Protein AF-A0A2N6Q2Y3-F1 (afdb_monomer)

Mean predicted aligned error: 7.26 Å

Nearest PDB structures (foldseek):
  4k39-assembly2_B  TM=7.892E-01  e=3.906E-18  Clostridium perfringens ATCC 13124
  4k36-assembly2_B  TM=7.983E-01  e=1.349E-17  Clostridium perfringens ATCC 13124
  6b4c-assembly8_H  TM=7.244E-01  e=5.199E-07  Trichoderma virens Gv29-8
  6b4c-assembly4_D  TM=7.023E-01  e=1.260E-06  Trichoderma virens Gv29-8
  6b4c-assembly1_A  TM=7.049E-01  e=1.795E-06  Trichoderma virens Gv29-8

Secondary structure (DSSP, 8-state):
-EEE--STT---EEEEPTTT--EEEE-TTTSHHHHHHHHHHHHHTPPPPHHHHHHHHHHHTTS-------GGGT-SS--EEEEEEEES--SB--TT-SSSPPTTS---PPPPHHHHHHHHHHHHHHTTTS-EEEEEEES-GGGGHHHHHHHHHHHHHTT-GGGEEEEEEE-STT--HHHHHHHHHTT-EEEEE--SSSSTT---BBTTS-BSHHHHHHHHHHHHHTT--EEEEEEE-TT---HHHHHHHHHHHTS-EEEEE----TT-S-GGGG---HHHHHHHHHHHHHHHHHHHHHHHTTPPP-BHHHHHHHHHHHTT---S-S--BTTTEEEE-TT-EEESSGGGTT-GGG--EETT-TT----GGG-SSPPGGGS-HHHHT-TTHHHHTT--HHHHHHHHS-SSSPPPHHHHHHHHHHHHHHHHHHHHHHHHHHTT-

Structure (mmCIF, N/CA/C/O backbone):
data_AF-A0A2N6Q2Y3-F1
#
_entry.id   AF-A0A2N6Q2Y3-F1
#
loop_
_atom_site.group_PDB
_atom_site.id
_atom_site.type_symbol
_atom_site.label_atom_id
_atom_site.label_alt_id
_atom_site.label_comp_id
_atom_site.label_asym_id
_atom_site.label_entity_id
_atom_site.label_seq_id
_atom_site.pdbx_PDB_ins_code
_atom_site.Cartn_x
_atom_site.Cartn_y
_atom_site.Cartn_z
_atom_site.occupancy
_atom_site.B_iso_or_equiv
_atom_site.auth_seq_id
_atom_site.auth_comp_id
_atom_site.auth_asym_id
_atom_site.auth_atom_id
_atom_site.pdbx_PDB_model_num
ATOM 1 N N . MET A 1 1 ? -10.533 -3.712 26.549 1.00 68.56 1 MET A N 1
ATOM 2 C CA . MET A 1 1 ? -10.915 -2.383 26.029 1.00 68.56 1 MET A CA 1
ATOM 3 C C . MET A 1 1 ? -12.425 -2.301 25.997 1.00 68.56 1 MET A C 1
ATOM 5 O O . MET A 1 1 ? -13.031 -3.172 25.375 1.00 68.56 1 MET A O 1
ATOM 9 N N . ILE A 1 2 ? -13.021 -1.307 26.657 1.00 66.25 2 ILE A N 1
ATOM 10 C CA . ILE A 1 2 ? -14.476 -1.090 26.610 1.00 66.25 2 ILE A CA 1
ATOM 11 C C . ILE A 1 2 ? -14.829 -0.183 25.424 1.00 66.25 2 ILE A C 1
ATOM 13 O O . ILE A 1 2 ? -14.204 0.848 25.189 1.00 66.25 2 ILE A O 1
ATOM 17 N N . LEU A 1 3 ? -15.838 -0.579 24.652 1.00 68.38 3 LEU A N 1
ATOM 18 C CA . LEU A 1 3 ? -16.346 0.133 23.484 1.00 68.38 3 LEU A CA 1
ATOM 19 C C . LEU A 1 3 ? -17.830 0.456 23.693 1.00 68.38 3 LEU A C 1
ATOM 21 O O . LEU A 1 3 ? -18.598 -0.448 23.996 1.00 68.38 3 LEU A O 1
ATOM 25 N N . PRO A 1 4 ? -18.289 1.697 23.499 1.00 61.34 4 PRO A N 1
ATOM 26 C CA . PRO A 1 4 ? -19.697 2.026 23.726 1.00 61.34 4 PRO A CA 1
ATOM 27 C C . PRO A 1 4 ? -20.612 1.469 22.617 1.00 61.34 4 PRO A C 1
ATOM 29 O O . PRO A 1 4 ? -20.193 1.317 21.462 1.00 61.34 4 PRO A O 1
ATOM 32 N N . LYS A 1 5 ? -21.889 1.211 22.942 1.00 64.12 5 LYS A N 1
ATOM 33 C CA . LYS A 1 5 ? -22.952 0.978 21.948 1.00 64.12 5 LYS A CA 1
ATOM 34 C C . LYS A 1 5 ? -23.492 2.322 21.454 1.00 64.12 5 LYS A C 1
ATOM 36 O O . LYS A 1 5 ? -23.596 3.280 22.214 1.00 64.12 5 LYS A O 1
ATOM 41 N N . TYR A 1 6 ? -23.791 2.431 20.159 1.00 55.47 6 TYR A N 1
ATOM 42 C CA . TYR A 1 6 ? -24.056 3.729 19.521 1.00 55.47 6 TYR A CA 1
ATOM 43 C C . TYR A 1 6 ? -25.475 3.867 18.939 1.00 55.47 6 TYR A C 1
ATOM 45 O O . TYR A 1 6 ? -25.751 4.888 18.294 1.00 55.47 6 TYR A O 1
ATOM 53 N N . ILE A 1 7 ? -26.364 2.885 19.131 1.00 52.50 7 ILE A N 1
ATOM 54 C CA . ILE A 1 7 ? -27.761 2.909 18.663 1.00 52.50 7 ILE A CA 1
ATOM 55 C C . ILE A 1 7 ? -28.714 2.941 19.873 1.00 52.50 7 ILE A C 1
ATOM 57 O O . ILE A 1 7 ? -28.595 2.110 20.762 1.00 52.50 7 ILE A O 1
ATOM 61 N N . ASP A 1 8 ? -29.579 3.962 19.868 1.00 46.22 8 ASP A N 1
ATOM 62 C CA . ASP A 1 8 ? -30.655 4.395 20.776 1.00 46.22 8 ASP A CA 1
ATOM 63 C C . ASP A 1 8 ? -30.930 3.634 22.091 1.00 46.22 8 ASP A C 1
ATOM 65 O O . ASP A 1 8 ? -31.317 2.471 22.107 1.00 46.22 8 ASP A O 1
ATOM 69 N N . GLY A 1 9 ? -30.893 4.389 23.199 1.00 49.41 9 GLY A N 1
ATOM 70 C CA . GLY A 1 9 ? -31.613 4.109 24.452 1.00 49.41 9 GLY A CA 1
ATOM 71 C C . GLY A 1 9 ? -30.993 3.086 25.406 1.00 49.41 9 GLY A C 1
ATOM 72 O O . GLY A 1 9 ? -31.219 3.199 26.610 1.00 49.41 9 GLY A O 1
ATOM 73 N N . ASP A 1 10 ? -30.198 2.145 24.900 1.00 50.88 10 ASP A N 1
ATOM 74 C CA . ASP A 1 10 ? -29.556 1.110 25.713 1.00 50.88 10 ASP A CA 1
ATOM 75 C C . ASP A 1 10 ? -28.178 1.548 26.218 1.00 50.88 10 ASP A C 1
ATOM 77 O O . ASP A 1 10 ? -27.297 1.921 25.444 1.00 50.88 10 ASP A O 1
ATOM 81 N N . LEU A 1 11 ? -27.972 1.456 27.534 1.00 55.41 11 LEU A N 1
ATOM 82 C CA . LEU A 1 11 ? -26.712 1.808 28.204 1.00 55.41 11 LEU A CA 1
ATOM 83 C C . LEU A 1 11 ? -25.587 0.772 27.971 1.00 55.41 11 LEU A C 1
ATOM 85 O O . LEU A 1 11 ? -24.471 0.980 28.427 1.00 55.41 11 LEU A O 1
ATOM 89 N N . SER A 1 12 ? -25.854 -0.333 27.271 1.00 63.56 12 SER A N 1
ATOM 90 C CA . SER A 1 12 ? -24.900 -1.432 27.026 1.00 63.56 12 SER A CA 1
ATOM 91 C C . SER A 1 12 ? -23.597 -1.016 26.312 1.00 63.56 12 SER A C 1
ATOM 93 O O . SER A 1 12 ? -23.538 -0.024 25.582 1.00 63.56 12 SER A O 1
ATOM 95 N N . SER A 1 13 ? -22.538 -1.800 26.511 1.00 74.06 13 SER A N 1
ATOM 96 C CA . SER A 1 13 ? -21.199 -1.614 25.930 1.00 74.06 13 SER A CA 1
ATOM 97 C C . SER A 1 13 ? -20.669 -2.933 25.362 1.00 74.06 13 SER A C 1
ATOM 99 O O . SER A 1 13 ? -21.245 -3.983 25.593 1.00 74.06 13 SER A O 1
ATOM 101 N N . TYR A 1 14 ? -19.574 -2.910 24.610 1.00 79.00 14 TYR A N 1
ATOM 102 C CA . TYR A 1 14 ? -18.823 -4.107 24.249 1.00 79.00 14 TYR A CA 1
ATOM 103 C C . TYR A 1 14 ? -17.501 -4.157 25.006 1.00 79.00 14 TYR A C 1
ATOM 105 O O . TYR A 1 14 ? -16.775 -3.165 25.062 1.00 79.00 14 TYR A O 1
ATOM 113 N N . LEU A 1 15 ? -17.137 -5.333 25.500 1.00 81.62 15 LEU A N 1
ATOM 114 C CA . LEU A 1 15 ? -15.784 -5.640 25.930 1.00 81.62 15 LEU A CA 1
ATOM 115 C C . LEU A 1 15 ? -15.035 -6.337 24.799 1.00 81.62 15 LEU A C 1
ATOM 117 O O . LEU A 1 15 ? -15.406 -7.428 24.368 1.00 81.62 15 LEU A O 1
ATOM 121 N N . TYR A 1 16 ? -13.958 -5.708 24.338 1.00 84.31 16 TYR A N 1
ATOM 122 C CA . TYR A 1 16 ? -12.974 -6.348 23.476 1.00 84.31 16 TYR A CA 1
ATOM 123 C C . TYR A 1 16 ? -11.835 -6.931 24.319 1.00 84.31 16 TYR A C 1
ATOM 125 O O . TYR A 1 16 ? -11.137 -6.188 25.028 1.00 84.31 16 TYR A O 1
ATOM 133 N N . GLU A 1 17 ? -11.642 -8.246 24.206 1.00 83.94 17 GLU A N 1
ATOM 134 C CA . GLU A 1 17 ? -10.547 -8.993 24.824 1.00 83.94 17 GLU A CA 1
ATOM 135 C C . GLU A 1 17 ? -9.472 -9.302 23.766 1.00 83.94 17 GLU A C 1
ATOM 137 O O . GLU A 1 17 ? -9.750 -9.841 22.694 1.00 83.94 17 GLU A O 1
ATOM 142 N N . GLY A 1 18 ? -8.239 -8.869 24.037 1.00 80.12 18 GLY A N 1
ATOM 143 C CA . GLY A 1 18 ? -7.174 -8.785 23.038 1.00 80.12 18 GLY A CA 1
ATOM 144 C C . GLY A 1 18 ? -6.450 -10.096 22.733 1.00 80.12 18 GLY A C 1
ATOM 145 O O . GLY A 1 18 ? -5.813 -10.170 21.687 1.00 80.12 18 GLY A O 1
ATOM 146 N N . GLU A 1 19 ? -6.518 -11.100 23.608 1.00 81.38 19 GLU A N 1
ATOM 147 C CA . GLU A 1 19 ? -5.910 -12.424 23.426 1.00 81.38 19 GLU A CA 1
ATOM 148 C C . GLU A 1 19 ? -6.727 -13.286 22.464 1.00 81.38 19 GLU A C 1
ATOM 150 O O . GLU A 1 19 ? -6.208 -13.864 21.516 1.00 81.38 19 GLU A O 1
ATOM 155 N N . THR A 1 20 ? -8.034 -13.343 22.688 1.00 79.44 20 THR A N 1
ATOM 156 C CA . THR A 1 20 ? -8.965 -14.186 21.930 1.00 79.44 20 THR A CA 1
ATOM 157 C C . THR A 1 20 ? -9.641 -13.446 20.786 1.00 79.44 20 THR A C 1
ATOM 159 O O . THR A 1 20 ? -10.354 -14.058 19.987 1.00 79.44 20 THR A O 1
ATOM 162 N N . MET A 1 21 ? -9.443 -12.124 20.712 1.00 83.88 21 MET A N 1
ATOM 163 C CA . MET A 1 21 ? -10.177 -11.221 19.828 1.00 83.88 21 MET A CA 1
ATOM 164 C C . MET A 1 21 ? -11.699 -11.271 20.032 1.00 83.88 21 MET A C 1
ATOM 166 O O . MET A 1 21 ? -12.470 -10.915 19.134 1.00 83.88 21 MET A O 1
ATOM 170 N N . ALA A 1 22 ? -12.148 -11.745 21.195 1.00 81.75 22 ALA A N 1
ATOM 171 C CA . ALA A 1 22 ? -13.556 -11.812 21.521 1.00 81.75 22 ALA A CA 1
ATOM 172 C C . ALA A 1 22 ? -14.132 -10.403 21.685 1.00 81.75 22 ALA A C 1
ATOM 174 O O . ALA A 1 22 ? -13.510 -9.504 22.251 1.00 81.75 22 ALA A O 1
ATOM 175 N N . LEU A 1 23 ? -15.356 -10.242 21.190 1.00 81.19 23 LEU A N 1
ATOM 176 C CA . LEU A 1 23 ? -16.188 -9.077 21.429 1.00 81.19 23 LEU A CA 1
ATOM 177 C C . LEU A 1 23 ? -17.420 -9.562 22.193 1.00 81.19 23 LEU A C 1
ATOM 179 O O . LEU A 1 23 ? -18.224 -10.311 21.634 1.00 81.19 23 LEU A O 1
ATOM 183 N N . LEU A 1 24 ? -17.517 -9.182 23.463 1.00 78.19 24 LEU A N 1
ATOM 184 C CA . LEU A 1 24 ? -18.601 -9.551 24.371 1.00 78.19 24 LEU A CA 1
ATOM 185 C C . LEU A 1 24 ? -19.521 -8.351 24.553 1.00 78.19 24 LEU A C 1
ATOM 187 O O . LEU A 1 24 ? -19.034 -7.245 24.768 1.00 78.19 24 LEU A O 1
ATOM 191 N N . GLU A 1 25 ? -20.829 -8.549 24.435 1.00 75.81 25 GLU A N 1
ATOM 192 C CA . GLU A 1 25 ? -21.804 -7.516 24.788 1.00 75.81 25 GLU A CA 1
ATOM 193 C C . GLU A 1 25 ? -21.960 -7.488 26.310 1.00 75.81 25 GLU A C 1
ATOM 195 O O . GLU A 1 25 ? -22.066 -8.541 26.929 1.00 75.81 25 GLU A O 1
ATOM 200 N N . LEU A 1 26 ? -21.916 -6.290 26.883 1.00 72.88 26 LEU A N 1
ATOM 201 C CA . LEU A 1 26 ? -22.084 -6.008 28.302 1.00 72.88 26 LEU A CA 1
ATOM 202 C C . LEU A 1 26 ? -23.365 -5.202 28.498 1.00 72.88 26 LEU A C 1
ATOM 204 O O . LEU A 1 26 ? -23.542 -4.156 27.861 1.00 72.88 26 LEU A O 1
ATOM 208 N N . ASP A 1 27 ? -24.224 -5.641 29.406 1.00 72.19 27 ASP A N 1
ATOM 209 C CA . ASP A 1 27 ? -25.383 -4.874 29.843 1.00 72.19 27 ASP A CA 1
ATOM 210 C C . ASP A 1 27 ? -24.962 -3.895 30.945 1.00 72.19 27 ASP A C 1
ATOM 212 O O . ASP A 1 27 ? -24.341 -4.263 31.935 1.00 72.19 27 ASP A O 1
ATOM 216 N N . ALA A 1 28 ? -25.294 -2.615 30.806 1.00 67.62 28 ALA A N 1
ATOM 217 C CA . ALA A 1 28 ? -24.821 -1.613 31.762 1.00 67.62 28 ALA A CA 1
ATOM 218 C C . ALA A 1 28 ? -25.441 -1.694 33.157 1.00 67.62 28 ALA A C 1
ATOM 220 O O . ALA A 1 28 ? -24.908 -1.072 34.072 1.00 67.62 28 ALA A O 1
ATOM 221 N N . LYS A 1 29 ? -26.565 -2.394 33.325 1.00 66.50 29 LYS A N 1
ATOM 222 C CA . LYS A 1 29 ? -27.179 -2.619 34.635 1.00 66.50 29 LYS A CA 1
ATOM 223 C C . LYS A 1 29 ? -26.716 -3.937 35.234 1.00 66.50 29 LYS A C 1
ATOM 225 O O . LYS A 1 29 ? -26.447 -3.981 36.429 1.00 66.50 29 LYS A O 1
ATOM 230 N N . GLU A 1 30 ? -26.648 -4.995 34.432 1.00 68.06 30 GLU A N 1
ATOM 231 C CA . GLU A 1 30 ? -26.251 -6.319 34.926 1.00 68.06 30 GLU A CA 1
ATOM 232 C C . GLU A 1 30 ? -24.732 -6.413 35.143 1.00 68.06 30 GLU A C 1
ATOM 234 O O . GLU A 1 30 ? -24.295 -6.996 36.133 1.00 68.06 30 GLU A O 1
ATOM 239 N N . ASP A 1 31 ? -23.937 -5.738 34.306 1.00 69.38 31 ASP A N 1
ATOM 240 C CA . ASP A 1 31 ? -22.471 -5.753 34.350 1.00 69.38 31 ASP A CA 1
ATOM 241 C C . ASP A 1 31 ? -21.861 -4.473 34.958 1.00 69.38 31 ASP A C 1
ATOM 243 O O . ASP A 1 31 ? -20.671 -4.211 34.787 1.00 69.38 31 ASP A O 1
ATOM 247 N N . GLU A 1 32 ? -22.633 -3.652 35.685 1.00 68.12 32 GLU A N 1
ATOM 248 C CA . GLU A 1 32 ? -22.174 -2.350 36.213 1.00 68.12 32 GLU A CA 1
ATOM 249 C C . GLU A 1 32 ? -20.882 -2.466 37.049 1.00 68.12 32 GLU A C 1
ATOM 251 O O . GLU A 1 32 ? -19.958 -1.661 36.907 1.00 68.12 32 GLU A O 1
ATOM 256 N N . ALA A 1 33 ? -20.783 -3.494 37.898 1.00 67.25 33 ALA A N 1
ATOM 257 C CA . ALA A 1 33 ? -19.600 -3.745 38.725 1.00 67.25 33 ALA A CA 1
ATOM 258 C C . ALA A 1 33 ? -18.361 -4.088 37.880 1.00 67.25 33 ALA A C 1
ATOM 260 O O . ALA A 1 33 ? -17.283 -3.541 38.117 1.00 67.25 33 ALA A O 1
ATOM 261 N N . LEU A 1 34 ? -18.540 -4.933 36.859 1.00 68.81 34 LEU A N 1
ATOM 262 C CA . LEU A 1 34 ? -17.498 -5.319 35.911 1.00 68.81 34 LEU A CA 1
ATOM 263 C C . LEU A 1 34 ? -17.031 -4.112 35.086 1.00 68.81 34 LEU A C 1
ATOM 265 O O . LEU A 1 34 ? -15.831 -3.894 34.930 1.00 68.81 34 LEU A O 1
ATOM 269 N N . ILE A 1 35 ? -17.967 -3.296 34.593 1.00 67.69 35 ILE A N 1
ATOM 270 C CA . ILE A 1 35 ? -17.670 -2.075 33.834 1.00 67.69 35 ILE A CA 1
ATOM 271 C C . ILE A 1 35 ? -16.867 -1.095 34.693 1.00 67.69 35 ILE A C 1
ATOM 273 O O . ILE A 1 35 ? -15.824 -0.616 34.251 1.00 67.69 35 ILE A O 1
ATOM 277 N N . ASN A 1 36 ? -17.306 -0.826 35.926 1.00 68.88 36 ASN A N 1
ATOM 278 C CA . ASN A 1 36 ? -16.618 0.097 36.832 1.00 68.88 36 ASN A CA 1
ATOM 279 C C . ASN A 1 36 ? -15.197 -0.377 37.170 1.00 68.88 36 ASN A C 1
ATOM 281 O O . ASN A 1 36 ? -14.266 0.430 37.196 1.00 68.88 36 ASN A O 1
ATOM 285 N N . GLU A 1 37 ? -15.008 -1.680 37.385 1.00 67.56 37 GLU A N 1
ATOM 286 C CA . GLU A 1 37 ? -13.685 -2.251 37.630 1.00 67.56 37 GLU A CA 1
ATOM 287 C C . GLU A 1 37 ? -12.777 -2.119 36.399 1.00 67.56 37 GLU A C 1
ATOM 289 O O . GLU A 1 37 ? -11.654 -1.623 36.506 1.00 67.56 37 GLU A O 1
ATOM 294 N N . LEU A 1 38 ? -13.268 -2.484 35.215 1.00 67.19 38 LEU A N 1
ATOM 295 C CA . LEU A 1 38 ? -12.511 -2.394 33.967 1.00 67.19 38 LEU A CA 1
ATOM 296 C C . LEU A 1 38 ? -12.116 -0.951 33.616 1.00 67.19 38 LEU A C 1
ATOM 298 O O . LEU A 1 38 ? -10.973 -0.721 33.220 1.00 67.19 38 LEU A O 1
ATOM 302 N N . VAL A 1 39 ? -13.017 0.021 33.807 1.00 64.88 39 VAL A N 1
ATOM 303 C CA . VAL A 1 39 ? -12.718 1.455 33.628 1.00 64.88 39 VAL A CA 1
ATOM 304 C C . VAL A 1 39 ? -11.637 1.902 34.616 1.00 64.88 39 VAL A C 1
ATOM 306 O O . VAL A 1 39 ? -10.671 2.557 34.228 1.00 64.88 39 VAL A O 1
ATOM 309 N N . SER A 1 40 ? -11.733 1.481 35.882 1.00 63.44 40 SER A N 1
ATOM 310 C CA . SER A 1 40 ? -10.727 1.821 36.894 1.00 63.44 40 SER A CA 1
ATOM 311 C C . SER A 1 40 ? -9.336 1.270 36.561 1.00 63.44 40 SER A C 1
ATOM 313 O O . SER A 1 40 ? -8.325 1.909 36.859 1.00 63.44 40 SER A O 1
ATOM 315 N N . ILE A 1 41 ? -9.269 0.111 35.903 1.00 64.50 41 ILE A N 1
ATOM 316 C CA . ILE A 1 41 ? -8.024 -0.530 35.472 1.00 64.50 41 ILE A CA 1
ATOM 317 C C . ILE A 1 41 ? -7.423 0.172 34.250 1.00 64.50 41 ILE A C 1
ATOM 319 O O . ILE A 1 41 ? -6.205 0.372 34.223 1.00 64.50 41 ILE A O 1
ATOM 323 N N . GLU A 1 42 ? -8.243 0.581 33.272 1.00 56.22 42 GLU A N 1
ATOM 324 C CA . GLU A 1 42 ? -7.778 1.381 32.127 1.00 56.22 42 GLU A CA 1
ATOM 325 C C . GLU A 1 42 ? -7.130 2.698 32.586 1.00 56.22 42 GLU A C 1
ATOM 327 O O . GLU A 1 42 ? -6.098 3.089 32.037 1.00 56.22 42 GLU A O 1
ATOM 332 N N . ASP A 1 43 ? -7.659 3.316 33.646 1.00 47.91 43 ASP A N 1
ATOM 333 C CA . ASP A 1 43 ? -7.149 4.579 34.190 1.00 47.91 43 ASP A CA 1
ATOM 334 C C . ASP A 1 43 ? -5.923 4.424 35.114 1.00 47.91 43 ASP A C 1
ATOM 336 O O . ASP A 1 43 ? -5.144 5.366 35.275 1.00 47.91 43 ASP A O 1
ATOM 340 N N . SER A 1 44 ? -5.719 3.252 35.732 1.00 41.16 44 SER A N 1
ATOM 341 C CA . SER A 1 44 ? -4.725 3.067 36.809 1.00 41.16 44 SER A CA 1
ATOM 342 C C . SER A 1 44 ? -3.631 2.026 36.549 1.00 41.16 44 SER A C 1
ATOM 344 O O . SER A 1 44 ? -2.715 1.902 37.361 1.00 41.16 44 SER A O 1
ATOM 346 N N . SER A 1 45 ? -3.655 1.316 35.412 1.00 43.50 45 SER A N 1
ATOM 347 C CA . SER A 1 45 ? -2.716 0.210 35.121 1.00 43.50 45 SER A CA 1
ATOM 348 C C . SER A 1 45 ? -2.745 -0.911 36.181 1.00 43.50 45 SER A C 1
ATOM 350 O O . SER A 1 45 ? -1.722 -1.547 36.445 1.00 43.50 45 SER A O 1
ATOM 352 N N . GLY A 1 46 ? -3.895 -1.117 36.831 1.00 44.66 46 GLY A N 1
ATOM 353 C CA . GLY A 1 46 ? -4.104 -2.144 37.856 1.00 44.66 46 GLY A CA 1
ATOM 354 C C . GLY A 1 46 ? -4.267 -3.560 37.287 1.00 44.66 46 GLY A C 1
ATOM 355 O O . GLY A 1 46 ? -4.416 -3.754 36.084 1.00 44.66 46 GLY A O 1
ATOM 356 N N . ASN A 1 47 ? -4.251 -4.568 38.162 1.00 48.09 47 ASN A N 1
ATOM 357 C CA . ASN A 1 47 ? -4.634 -5.938 37.802 1.00 48.09 47 ASN A CA 1
ATOM 358 C C . ASN A 1 47 ? -6.144 -6.127 38.007 1.00 48.09 47 ASN A C 1
ATOM 360 O O . ASN A 1 47 ? -6.710 -5.529 38.921 1.00 48.09 47 ASN A O 1
ATOM 364 N N . LEU A 1 48 ? -6.761 -6.999 37.204 1.00 55.44 48 LEU A N 1
ATOM 365 C CA . LEU A 1 48 ? -8.126 -7.482 37.447 1.00 55.44 48 LEU A CA 1
ATOM 366 C C . LEU A 1 48 ? -8.204 -8.155 38.823 1.00 55.44 48 LEU A C 1
ATOM 368 O O . LEU A 1 48 ? -7.256 -8.825 39.249 1.00 55.44 48 LEU A O 1
ATOM 372 N N . THR A 1 49 ? -9.334 -8.003 39.507 1.00 57.91 49 THR A N 1
ATOM 373 C CA . THR A 1 49 ? -9.656 -8.821 40.677 1.00 57.91 49 THR A CA 1
ATOM 374 C C . THR A 1 49 ? -9.787 -10.289 40.271 1.00 57.91 49 THR A C 1
ATOM 376 O O . THR A 1 49 ? -9.993 -10.629 39.101 1.00 57.91 49 THR A O 1
ATOM 379 N N . GLN A 1 50 ? -9.634 -11.188 41.245 1.00 55.25 50 GLN A N 1
ATOM 380 C CA . GLN A 1 50 ? -9.733 -12.625 41.000 1.00 55.25 50 GLN A CA 1
ATOM 381 C C . GLN A 1 50 ? -11.116 -13.010 40.450 1.00 55.25 50 GLN A C 1
ATOM 383 O O . GLN A 1 50 ? -11.182 -13.762 39.483 1.00 55.25 50 GLN A O 1
ATOM 388 N N . ASP A 1 51 ? -12.183 -12.419 40.989 1.00 52.66 51 ASP A N 1
ATOM 389 C CA . ASP A 1 51 ? -13.565 -12.680 40.575 1.00 52.66 51 ASP A CA 1
ATOM 390 C C . ASP A 1 51 ? -13.818 -12.241 39.125 1.00 52.66 51 ASP A C 1
ATOM 392 O O . ASP A 1 51 ? -14.407 -12.975 38.334 1.00 52.66 51 ASP A O 1
ATOM 396 N N . THR A 1 52 ? -13.297 -11.077 38.732 1.00 57.75 52 THR A N 1
ATOM 397 C CA . THR A 1 52 ? -13.413 -10.568 37.361 1.00 57.75 52 THR A CA 1
ATOM 398 C C . THR A 1 52 ? -12.565 -11.369 36.375 1.00 57.75 52 THR A C 1
ATOM 400 O O . THR A 1 52 ? -12.991 -11.635 35.250 1.00 57.75 52 THR A O 1
ATOM 403 N N . SER A 1 53 ? -11.381 -11.815 36.798 1.00 57.44 53 SER A N 1
ATOM 404 C CA . SER A 1 53 ? -10.555 -12.741 36.022 1.00 57.44 53 SER A CA 1
ATOM 405 C C . SER A 1 53 ? -11.269 -14.080 35.805 1.00 57.44 53 SER A C 1
ATOM 407 O O . SER A 1 53 ? -11.289 -14.584 34.683 1.00 57.44 53 SER A O 1
ATOM 409 N N . GLU A 1 54 ? -11.910 -14.633 36.839 1.00 56.03 54 GLU A N 1
ATOM 410 C CA . GLU A 1 54 ? -12.689 -15.873 36.752 1.00 56.03 54 GLU A CA 1
ATOM 411 C C . GLU A 1 54 ? -13.914 -15.706 35.838 1.00 56.03 54 GLU A C 1
ATOM 413 O O . GLU A 1 54 ? -14.076 -16.500 34.913 1.00 56.03 54 GLU A O 1
ATOM 418 N N . LEU A 1 55 ? -14.685 -14.624 35.981 1.00 59.94 55 LEU A N 1
ATOM 419 C CA . LEU A 1 55 ? -15.873 -14.339 35.166 1.00 59.94 55 LEU A CA 1
ATOM 420 C C . LEU A 1 55 ? -15.551 -14.117 33.680 1.00 59.94 55 LEU A C 1
ATOM 422 O O . LEU A 1 55 ? -16.253 -14.623 32.800 1.00 59.94 55 LEU A O 1
ATOM 426 N N . LEU A 1 56 ? -14.469 -13.395 33.375 1.00 60.97 56 LEU A N 1
ATOM 427 C CA . LEU A 1 56 ? -13.972 -13.274 32.004 1.00 60.97 56 LEU A CA 1
ATOM 428 C C . LEU A 1 56 ? -13.475 -14.618 31.495 1.00 60.97 56 LEU A C 1
ATOM 430 O O . LEU A 1 56 ? -13.779 -14.997 30.370 1.00 60.97 56 LEU A O 1
ATOM 434 N N . SER A 1 57 ? -12.746 -15.362 32.324 1.00 58.81 57 SER A N 1
ATOM 435 C CA . SER A 1 57 ? -12.242 -16.665 31.930 1.00 58.81 57 SER A CA 1
ATOM 436 C C . SER A 1 57 ? -13.381 -17.632 31.611 1.00 58.81 57 SER A C 1
ATOM 438 O O . SER A 1 57 ? -13.303 -18.305 30.598 1.00 58.81 57 SER A O 1
ATOM 440 N N . ASP A 1 58 ? -14.465 -17.663 32.376 1.00 56.91 58 ASP A N 1
ATOM 441 C CA . ASP A 1 58 ? -15.560 -18.609 32.155 1.00 56.91 58 ASP A CA 1
ATOM 442 C C . ASP A 1 58 ? -16.416 -18.234 30.934 1.00 56.91 58 ASP A C 1
ATOM 444 O O . ASP A 1 58 ? -16.843 -19.115 30.194 1.00 56.91 58 ASP A O 1
ATOM 448 N N . ASN A 1 59 ? -16.567 -16.939 30.633 1.00 55.12 59 ASN A N 1
ATOM 449 C CA . ASN A 1 59 ? -17.247 -16.477 29.416 1.00 55.12 59 ASN A CA 1
ATOM 450 C C . ASN A 1 59 ? -16.381 -16.575 28.142 1.00 55.12 59 ASN A C 1
ATOM 452 O O . ASN A 1 59 ? -16.910 -16.571 27.028 1.00 55.12 59 ASN A O 1
ATOM 456 N N . ILE A 1 60 ? -15.051 -16.639 28.283 1.00 55.69 60 ILE A N 1
ATOM 457 C CA . ILE A 1 60 ? -14.095 -16.608 27.163 1.00 55.69 60 ILE A CA 1
ATOM 458 C C . ILE A 1 60 ? -13.467 -17.982 26.884 1.00 55.69 60 ILE A C 1
ATOM 460 O O . ILE A 1 60 ? -13.182 -18.279 25.725 1.00 55.69 60 ILE A O 1
ATOM 464 N N . LYS A 1 61 ? -13.287 -18.847 27.895 1.00 46.84 61 LYS A N 1
ATOM 465 C CA . LYS A 1 61 ? -12.649 -20.180 27.782 1.00 46.84 61 LYS A CA 1
ATOM 466 C C . LYS A 1 61 ? -13.316 -21.081 26.742 1.00 46.84 61 LYS A C 1
ATOM 468 O O . LYS A 1 61 ? -12.620 -21.866 26.102 1.00 46.84 61 LYS A O 1
ATOM 473 N N . ASP A 1 62 ? -14.627 -20.942 26.554 1.00 44.22 62 ASP A N 1
ATOM 474 C CA . ASP A 1 62 ? -15.412 -21.775 25.636 1.00 44.22 62 ASP A CA 1
ATOM 475 C C . ASP A 1 62 ? -15.551 -21.178 24.229 1.00 44.22 62 ASP A C 1
ATOM 477 O O . ASP A 1 62 ? -16.170 -21.774 23.344 1.00 44.22 62 ASP A O 1
ATOM 481 N N . LEU A 1 63 ? -14.963 -20.005 23.980 1.00 48.97 63 LEU A N 1
ATOM 482 C CA . LEU A 1 63 ? -14.958 -19.407 22.656 1.00 48.97 63 LEU A CA 1
ATOM 483 C C . LEU A 1 63 ? -13.869 -20.077 21.809 1.00 48.97 63 LEU A C 1
ATOM 485 O O . LEU A 1 63 ? -12.682 -19.905 22.097 1.00 48.97 63 LEU A O 1
ATOM 489 N N . PRO A 1 64 ? -14.224 -20.825 20.746 1.00 47.06 64 PRO A N 1
ATOM 490 C CA . PRO A 1 64 ? -13.228 -21.511 19.942 1.00 47.06 64 PRO A CA 1
ATOM 491 C C . PRO A 1 64 ? -12.280 -20.482 19.325 1.00 47.06 64 PRO A C 1
ATOM 493 O O . PRO A 1 64 ? -12.695 -19.610 18.558 1.00 47.06 64 PRO A O 1
ATOM 496 N N . LEU A 1 65 ? -10.992 -20.600 19.651 1.00 51.12 65 LEU A N 1
ATOM 497 C CA . LEU A 1 65 ? -9.935 -19.917 18.922 1.00 51.12 65 LEU A CA 1
ATOM 498 C C . LEU A 1 65 ? -9.971 -20.441 17.489 1.00 51.12 65 LEU A C 1
ATOM 500 O O . LEU A 1 65 ? -9.538 -21.564 17.210 1.00 51.12 65 LEU A O 1
ATOM 504 N N . ASN A 1 66 ? -10.462 -19.622 16.563 1.00 49.34 66 ASN A N 1
ATOM 505 C CA . ASN A 1 66 ? -10.236 -19.866 15.151 1.00 49.34 66 ASN A CA 1
ATOM 506 C C . ASN A 1 66 ? -8.768 -19.553 14.868 1.00 49.34 66 ASN A C 1
ATOM 508 O O . ASN A 1 66 ? -8.390 -18.478 14.402 1.00 49.34 66 ASN A O 1
ATOM 512 N N . SER A 1 67 ? -7.916 -20.535 15.162 1.00 47.84 67 SER A N 1
ATOM 513 C CA . SER A 1 67 ? -6.536 -20.553 14.710 1.00 47.84 67 SER A CA 1
ATOM 514 C C . SER A 1 67 ? -6.519 -20.802 13.201 1.00 47.84 67 SER A C 1
ATOM 516 O O . SER A 1 67 ? -6.059 -21.829 12.702 1.00 47.84 67 SER A O 1
ATOM 518 N N . TYR A 1 68 ? -6.932 -19.794 12.432 1.00 45.75 68 TYR A N 1
ATOM 519 C CA . TYR A 1 68 ? -6.316 -19.551 11.136 1.00 45.75 68 TYR A CA 1
ATOM 520 C C . TYR A 1 68 ? -4.868 -19.116 11.396 1.00 45.75 68 TYR A C 1
ATOM 522 O O . TYR A 1 68 ? -4.462 -17.993 11.122 1.00 45.75 68 TYR A O 1
ATOM 530 N N . THR A 1 69 ? -4.074 -20.044 11.945 1.00 45.88 69 THR A N 1
ATOM 531 C CA . THR A 1 69 ? -2.626 -20.041 11.775 1.00 45.88 69 THR A CA 1
ATOM 532 C C . THR A 1 69 ? -2.409 -19.810 10.296 1.00 45.88 69 THR A C 1
ATOM 534 O O . THR A 1 69 ? -3.028 -20.514 9.496 1.00 45.88 69 THR A O 1
ATOM 537 N N . ASN A 1 70 ? -1.631 -18.782 9.943 1.00 47.03 70 ASN A N 1
ATOM 538 C CA . ASN A 1 70 ? -1.308 -18.433 8.563 1.00 47.03 70 ASN A CA 1
ATOM 539 C C . ASN A 1 70 ? -1.059 -19.726 7.771 1.00 47.03 70 ASN A C 1
ATOM 541 O O . ASN A 1 70 ? 0.023 -20.306 7.853 1.00 47.03 70 ASN A O 1
ATOM 545 N N . GLN A 1 71 ? -2.070 -20.210 7.031 1.00 42.22 71 GLN A N 1
ATOM 546 C CA . GLN A 1 71 ? -2.045 -21.546 6.408 1.00 42.22 71 GLN A CA 1
ATOM 547 C C . GLN A 1 71 ? -0.933 -21.665 5.355 1.00 42.22 71 GLN A C 1
ATOM 549 O O . GLN A 1 71 ? -0.615 -22.756 4.890 1.00 42.22 71 GLN A O 1
ATOM 554 N N . ILE A 1 72 ? -0.302 -20.529 5.057 1.00 46.44 72 ILE A N 1
ATOM 555 C CA . ILE A 1 72 ? 0.946 -20.339 4.334 1.00 46.44 72 ILE A CA 1
ATOM 556 C C . ILE A 1 72 ? 2.037 -21.324 4.796 1.00 46.44 72 ILE A C 1
ATOM 558 O O . ILE A 1 72 ? 2.779 -21.832 3.963 1.00 46.44 72 ILE A O 1
ATOM 562 N N . GLU A 1 73 ? 2.122 -21.663 6.089 1.00 45.47 73 GLU A N 1
ATOM 563 C CA . GLU A 1 73 ? 3.145 -22.603 6.585 1.00 45.47 73 GLU A CA 1
ATOM 564 C C . GLU A 1 73 ? 2.861 -24.080 6.233 1.00 45.47 73 GLU A C 1
ATOM 566 O O . GLU A 1 73 ? 3.763 -24.911 6.321 1.00 45.47 73 GLU A O 1
ATOM 571 N N . LYS A 1 74 ? 1.639 -24.431 5.797 1.00 43.12 74 LYS A N 1
ATOM 572 C CA . LYS A 1 74 ? 1.237 -25.822 5.488 1.00 43.12 74 LYS A CA 1
ATOM 573 C C . LYS A 1 74 ? 1.107 -26.130 3.992 1.00 43.12 74 LYS A C 1
ATOM 575 O O . LYS A 1 74 ? 0.949 -27.294 3.623 1.00 43.12 74 LYS A O 1
ATOM 580 N N . THR A 1 75 ? 1.177 -25.130 3.117 1.00 47.00 75 THR A N 1
ATOM 581 C CA . THR A 1 75 ? 1.052 -25.315 1.663 1.00 47.00 75 THR A CA 1
ATOM 582 C C . THR A 1 75 ? 2.416 -25.527 1.005 1.00 47.00 75 THR A C 1
ATOM 584 O O . THR A 1 75 ? 3.297 -24.682 1.117 1.00 47.00 75 THR A O 1
ATOM 587 N N . LYS A 1 76 ? 2.584 -26.638 0.269 1.00 50.09 76 LYS A N 1
ATOM 588 C CA . LYS A 1 76 ? 3.828 -26.968 -0.463 1.00 50.09 76 LYS A CA 1
ATOM 589 C C . LYS A 1 76 ? 4.172 -25.990 -1.595 1.00 50.09 76 LYS A C 1
ATOM 591 O O . LYS A 1 76 ? 5.323 -25.957 -2.014 1.00 50.09 76 LYS A O 1
ATOM 596 N N . VAL A 1 77 ? 3.195 -25.235 -2.098 1.00 58.28 77 VAL A N 1
ATOM 597 C CA . VAL A 1 77 ? 3.378 -24.235 -3.156 1.00 58.28 77 VAL A CA 1
ATOM 598 C C . VAL A 1 77 ? 2.665 -22.959 -2.721 1.00 58.28 77 VAL A C 1
ATOM 600 O O . VAL A 1 77 ? 1.474 -22.995 -2.413 1.00 58.28 77 VAL A O 1
ATOM 603 N N . LEU A 1 78 ? 3.401 -21.852 -2.650 1.00 65.00 78 LEU A N 1
ATOM 604 C CA . LEU A 1 78 ? 2.878 -20.550 -2.247 1.00 65.00 78 LEU A CA 1
ATOM 605 C C . LEU A 1 78 ? 2.757 -19.642 -3.469 1.00 65.00 78 LEU A C 1
ATOM 607 O O . LEU A 1 78 ? 3.721 -19.550 -4.227 1.00 65.00 78 LEU A O 1
ATOM 611 N N . PRO A 1 79 ? 1.633 -18.924 -3.656 1.00 80.25 79 PRO A N 1
ATOM 612 C CA . PRO A 1 79 ? 1.570 -17.890 -4.677 1.00 80.25 79 PRO A CA 1
ATOM 613 C C . PRO A 1 79 ? 2.648 -16.848 -4.378 1.00 80.25 79 PRO A C 1
ATOM 615 O O . PRO A 1 79 ? 2.684 -16.277 -3.285 1.00 80.25 79 PRO A O 1
ATOM 618 N N . LEU A 1 80 ? 3.537 -16.632 -5.343 1.00 91.06 80 LEU A N 1
ATOM 619 C CA . LEU A 1 80 ? 4.687 -15.750 -5.210 1.00 91.06 80 LEU A CA 1
ATOM 620 C C . LEU A 1 80 ? 4.328 -14.364 -5.742 1.00 91.06 80 LEU A C 1
ATOM 622 O O . LEU A 1 80 ? 3.885 -14.232 -6.875 1.00 91.06 80 LEU A O 1
ATOM 626 N N . SER A 1 81 ? 4.556 -13.322 -4.956 1.00 95.19 81 SER A N 1
ATOM 627 C CA . SER A 1 81 ? 4.440 -11.926 -5.372 1.00 95.19 81 SER A CA 1
ATOM 628 C C . SER A 1 81 ? 5.828 -11.316 -5.504 1.00 95.19 81 SER A C 1
ATOM 630 O O . SER A 1 81 ? 6.596 -11.284 -4.539 1.00 95.19 81 SER A O 1
ATOM 632 N N . VAL A 1 82 ? 6.157 -10.826 -6.696 1.00 96.81 82 VAL A N 1
ATOM 633 C CA . VAL A 1 82 ? 7.469 -10.261 -7.010 1.00 96.81 82 VAL A CA 1
ATOM 634 C C . VAL A 1 82 ? 7.307 -8.818 -7.452 1.00 96.81 82 VAL A C 1
ATOM 636 O O . VAL A 1 82 ? 6.759 -8.534 -8.514 1.00 96.81 82 VAL A O 1
ATOM 639 N N . ILE A 1 83 ? 7.824 -7.899 -6.643 1.00 97.56 83 ILE A N 1
ATOM 640 C CA . ILE A 1 83 ? 7.977 -6.502 -7.025 1.00 97.56 83 ILE A CA 1
ATOM 641 C C . ILE A 1 83 ? 9.170 -6.363 -7.961 1.00 97.56 83 ILE A C 1
ATOM 643 O O . ILE A 1 83 ? 10.278 -6.799 -7.637 1.00 97.56 83 ILE A O 1
ATOM 647 N N . LEU A 1 84 ? 8.934 -5.682 -9.078 1.00 96.69 84 LEU A N 1
ATOM 648 C CA . LEU A 1 84 ? 9.914 -5.349 -10.099 1.00 96.69 84 LEU A CA 1
ATOM 649 C C . LEU A 1 84 ? 10.094 -3.828 -10.148 1.00 96.69 84 LEU A C 1
ATOM 651 O O . LEU A 1 84 ? 9.318 -3.142 -10.817 1.00 96.69 84 LEU A O 1
ATOM 655 N N . PRO A 1 85 ? 11.099 -3.263 -9.456 1.00 94.31 85 PRO A N 1
ATOM 656 C CA . PRO A 1 85 ? 11.504 -1.877 -9.640 1.00 94.31 85 PRO A CA 1
ATOM 657 C C . PRO A 1 85 ? 12.127 -1.724 -11.034 1.00 94.31 85 PRO A C 1
ATOM 659 O O . PRO A 1 85 ? 13.331 -1.890 -11.218 1.00 94.31 85 PRO A O 1
ATOM 662 N N . ILE A 1 86 ? 11.302 -1.461 -12.050 1.00 94.06 86 ILE A N 1
ATOM 663 C CA . ILE A 1 86 ? 11.754 -1.453 -13.451 1.00 94.06 86 ILE A CA 1
ATOM 664 C C . ILE A 1 86 ? 12.494 -0.171 -13.834 1.00 94.06 86 ILE A C 1
ATOM 666 O O . ILE A 1 86 ? 13.233 -0.138 -14.820 1.00 94.06 86 ILE A O 1
ATOM 670 N N . THR A 1 87 ? 12.309 0.885 -13.043 1.00 89.50 87 THR A N 1
ATOM 671 C CA . THR A 1 87 ? 13.027 2.147 -13.181 1.00 89.50 87 THR A CA 1
ATOM 672 C C . THR A 1 87 ? 13.169 2.853 -11.841 1.00 89.50 87 THR A C 1
ATOM 674 O O . THR A 1 87 ? 12.255 2.826 -11.022 1.00 89.50 87 THR A O 1
ATOM 677 N N . SER A 1 88 ? 14.290 3.532 -11.616 1.00 87.00 88 SER A N 1
ATOM 678 C CA . SER A 1 88 ? 14.454 4.452 -10.482 1.00 87.00 88 SER A CA 1
ATOM 679 C C . SER A 1 88 ? 14.041 5.896 -10.802 1.00 87.00 88 SER A C 1
ATOM 681 O O . SER A 1 88 ? 14.013 6.760 -9.920 1.00 87.00 88 SER A O 1
ATOM 683 N N . SER A 1 89 ? 13.716 6.177 -12.069 1.00 90.19 89 SER A N 1
ATOM 684 C CA . SER A 1 89 ? 13.303 7.502 -12.534 1.00 90.19 89 SER A CA 1
ATOM 685 C C . SER A 1 89 ? 11.830 7.761 -12.241 1.00 90.19 89 SER A C 1
ATOM 687 O O . SER A 1 89 ? 11.004 6.860 -12.323 1.00 90.19 89 SER A O 1
ATOM 689 N N . CYS A 1 90 ? 11.495 9.013 -11.929 1.00 93.44 90 CYS A N 1
ATOM 690 C CA . CYS A 1 90 ? 10.122 9.471 -11.718 1.00 93.44 90 CYS A CA 1
ATOM 691 C C . CYS A 1 90 ? 9.947 10.895 -12.263 1.00 93.44 90 CYS A C 1
ATOM 693 O O . CYS A 1 90 ? 10.859 11.727 -12.161 1.00 93.44 90 CYS A O 1
ATOM 695 N N . ASN A 1 91 ? 8.772 11.186 -12.822 1.00 95.69 91 ASN A N 1
ATOM 696 C CA . ASN A 1 91 ? 8.382 12.518 -13.293 1.00 95.69 91 ASN A CA 1
ATOM 697 C C . ASN A 1 91 ? 7.821 13.424 -12.174 1.00 95.69 91 ASN A C 1
ATOM 699 O O . ASN A 1 91 ? 7.706 14.639 -12.368 1.00 95.69 91 ASN A O 1
ATOM 703 N N . LEU A 1 92 ? 7.532 12.860 -10.997 1.00 95.75 92 LEU A N 1
ATOM 704 C CA . LEU A 1 92 ? 7.253 13.594 -9.758 1.00 95.75 92 LEU A CA 1
ATOM 705 C C . LEU A 1 92 ? 8.507 13.675 -8.872 1.00 95.75 92 LEU A C 1
ATOM 707 O O . LEU A 1 92 ? 9.496 12.987 -9.121 1.00 95.75 92 LEU A O 1
ATOM 711 N N . LYS A 1 93 ? 8.468 14.529 -7.842 1.00 92.94 93 LYS A N 1
ATOM 712 C CA . LYS A 1 93 ? 9.539 14.680 -6.840 1.00 92.94 93 LYS A CA 1
ATOM 713 C C . LYS A 1 93 ? 8.955 14.710 -5.423 1.00 92.94 93 LYS A C 1
ATOM 715 O O . LYS A 1 93 ? 9.084 15.698 -4.705 1.00 92.94 93 LYS A O 1
ATOM 720 N N . CYS A 1 94 ? 8.276 13.630 -5.034 1.00 93.62 94 CYS A N 1
ATOM 721 C CA . CYS A 1 94 ? 7.616 13.552 -3.729 1.00 93.62 94 CYS A CA 1
ATOM 722 C C . CYS A 1 94 ? 8.677 13.486 -2.607 1.00 93.62 94 CYS A C 1
ATOM 724 O O . CYS A 1 94 ? 9.551 12.616 -2.658 1.00 93.62 94 CYS A O 1
ATOM 726 N N . PRO A 1 95 ? 8.634 14.366 -1.596 1.00 92.31 95 PRO A N 1
ATOM 727 C CA . PRO A 1 95 ? 9.707 14.530 -0.620 1.00 92.31 95 PRO A CA 1
ATOM 728 C C . PRO A 1 95 ? 9.834 13.365 0.371 1.00 92.31 95 PRO A C 1
ATOM 730 O O . PRO A 1 95 ? 10.934 13.116 0.871 1.00 92.31 95 PRO A O 1
ATOM 733 N N . TYR A 1 96 ? 8.738 12.636 0.600 1.00 91.81 96 TYR A N 1
ATOM 734 C CA . TYR A 1 96 ? 8.646 11.447 1.453 1.00 91.81 96 TYR A CA 1
ATOM 735 C C . TYR A 1 96 ? 8.995 10.133 0.715 1.00 91.81 96 TYR A C 1
ATOM 737 O O . TYR A 1 96 ? 8.946 9.057 1.303 1.00 91.81 96 TYR A O 1
ATOM 745 N N . CYS A 1 97 ? 9.267 10.181 -0.597 1.00 91.25 97 CYS A N 1
ATOM 746 C CA . CYS A 1 97 ? 9.406 8.979 -1.423 1.00 91.25 97 CYS A CA 1
ATOM 747 C C . CYS A 1 97 ? 10.735 8.257 -1.174 1.00 91.25 97 CYS A C 1
ATOM 749 O O . CYS A 1 97 ? 11.798 8.873 -1.223 1.00 91.25 97 CYS A O 1
ATOM 751 N N . PHE A 1 98 ? 10.664 6.935 -1.013 1.00 88.06 98 PHE A N 1
ATOM 752 C CA . PHE A 1 98 ? 11.826 6.050 -0.903 1.00 88.06 98 PHE A CA 1
ATOM 753 C C . PHE A 1 98 ? 12.241 5.414 -2.243 1.00 88.06 98 PHE A C 1
ATOM 755 O O . PHE A 1 98 ? 13.359 4.922 -2.374 1.00 88.06 98 PHE A O 1
ATOM 762 N N . ALA A 1 99 ? 11.343 5.366 -3.231 1.00 85.81 99 ALA A N 1
ATOM 763 C CA . ALA A 1 99 ? 11.521 4.561 -4.442 1.00 85.81 99 ALA A CA 1
ATOM 764 C C . ALA A 1 99 ? 12.299 5.271 -5.566 1.00 85.81 99 ALA A C 1
ATOM 766 O O . ALA A 1 99 ? 12.814 4.614 -6.468 1.00 85.81 99 ALA A O 1
ATOM 767 N N . GLN A 1 100 ? 12.387 6.604 -5.526 1.00 78.75 100 GLN A N 1
ATOM 768 C CA . GLN A 1 100 ? 13.128 7.393 -6.512 1.00 78.75 100 GLN A CA 1
ATOM 769 C C . GLN A 1 100 ? 14.605 7.529 -6.123 1.00 78.75 100 GLN A C 1
ATOM 771 O O . GLN A 1 100 ? 14.931 7.695 -4.946 1.00 78.75 100 GLN A O 1
ATOM 776 N N . THR A 1 101 ? 15.499 7.557 -7.111 1.00 68.38 101 THR A N 1
ATOM 777 C CA . THR A 1 101 ? 16.883 7.981 -6.869 1.00 68.38 101 THR A CA 1
ATOM 778 C C . THR A 1 101 ? 16.936 9.505 -6.739 1.00 68.38 101 THR A C 1
ATOM 780 O O . THR A 1 101 ? 16.569 10.235 -7.660 1.00 68.38 101 THR A O 1
ATOM 783 N N . THR A 1 102 ? 17.426 9.998 -5.603 1.00 60.09 102 THR A N 1
ATOM 784 C CA . THR A 1 102 ? 17.901 11.381 -5.452 1.00 60.09 102 THR A CA 1
ATOM 785 C C . THR A 1 102 ? 19.413 11.425 -5.654 1.00 60.09 102 THR A C 1
ATOM 787 O O . THR A 1 102 ? 20.095 10.447 -5.345 1.00 60.09 102 THR A O 1
ATOM 790 N N . GLU A 1 103 ? 19.945 12.541 -6.157 1.00 55.22 103 GLU A N 1
ATOM 791 C CA . GLU A 1 103 ? 21.390 12.737 -6.351 1.00 55.22 103 GLU A CA 1
ATOM 792 C C . GLU A 1 103 ? 22.195 12.284 -5.118 1.00 55.22 103 GLU A C 1
ATOM 794 O O . GLU A 1 103 ? 21.861 12.629 -3.985 1.00 55.22 103 GLU A O 1
ATOM 799 N N . GLY A 1 104 ? 23.225 11.460 -5.343 1.00 49.44 104 GLY A N 1
ATOM 800 C CA . GLY A 1 104 ? 24.116 10.956 -4.291 1.00 49.44 104 GLY A CA 1
ATOM 801 C C . GLY A 1 104 ? 23.608 9.761 -3.470 1.00 49.44 104 GLY A C 1
ATOM 802 O O . GLY A 1 104 ? 24.324 9.326 -2.571 1.00 49.44 104 GLY A O 1
ATOM 803 N N . LYS A 1 105 ? 22.422 9.203 -3.757 1.00 61.91 105 LYS A N 1
ATOM 804 C CA . LYS A 1 105 ? 21.886 8.012 -3.065 1.00 61.91 105 LYS A CA 1
ATOM 805 C C . LYS A 1 105 ? 21.855 6.764 -3.953 1.00 61.91 105 LYS A C 1
ATOM 807 O O . LYS A 1 105 ? 22.043 6.849 -5.167 1.00 61.91 105 LYS A O 1
ATOM 812 N N . PHE A 1 106 ? 21.645 5.597 -3.333 1.00 61.75 106 PHE A N 1
ATOM 813 C CA . PHE A 1 106 ? 21.633 4.295 -4.006 1.00 61.75 106 PHE A CA 1
ATOM 814 C C . PHE A 1 106 ? 20.720 4.308 -5.243 1.00 61.75 106 PHE A C 1
ATOM 816 O O . PHE A 1 106 ? 19.566 4.743 -5.190 1.00 61.75 106 PHE A O 1
ATOM 823 N N . SER A 1 107 ? 21.257 3.819 -6.359 1.00 67.88 107 SER A N 1
ATOM 824 C CA . SER A 1 107 ? 20.530 3.607 -7.607 1.00 67.88 107 SER A CA 1
ATOM 825 C C . SER A 1 107 ? 20.663 2.146 -8.013 1.00 67.88 107 SER A C 1
ATOM 827 O O . SER A 1 107 ? 21.720 1.536 -7.838 1.00 67.88 107 SER A O 1
ATOM 829 N N . PHE A 1 108 ? 19.579 1.581 -8.535 1.00 75.88 108 PHE A N 1
ATOM 830 C CA . PHE A 1 108 ? 19.563 0.239 -9.102 1.00 75.88 108 PHE A CA 1
ATOM 831 C C . PHE A 1 108 ? 19.527 0.316 -10.630 1.00 75.88 108 PHE A C 1
ATOM 833 O O . PHE A 1 108 ? 19.046 1.291 -11.213 1.00 75.88 108 PHE A O 1
ATOM 840 N N . LYS A 1 109 ? 20.060 -0.721 -11.281 1.00 82.75 109 LYS A N 1
ATOM 841 C CA . LYS A 1 109 ? 20.051 -0.858 -12.740 1.00 82.75 109 LYS A CA 1
ATOM 842 C C . LYS A 1 109 ? 18.599 -0.937 -13.235 1.00 82.75 109 LYS A C 1
ATOM 844 O O . LYS A 1 109 ? 17.824 -1.740 -12.720 1.00 82.75 109 LYS A O 1
ATOM 849 N N . ASN A 1 110 ? 18.250 -0.147 -14.251 1.00 86.12 110 ASN A N 1
ATOM 850 C CA . ASN A 1 110 ? 16.982 -0.322 -14.964 1.00 86.12 110 ASN A CA 1
ATOM 851 C C . ASN A 1 110 ? 16.963 -1.687 -15.667 1.00 86.12 110 ASN A C 1
ATOM 853 O O . ASN A 1 110 ? 17.981 -2.137 -16.197 1.00 86.12 110 ASN A O 1
ATOM 857 N N . TYR A 1 111 ? 15.796 -2.317 -15.715 1.00 92.19 111 TYR A N 1
ATOM 858 C CA . TYR A 1 111 ? 15.621 -3.567 -16.446 1.00 92.19 111 TYR A CA 1
ATOM 859 C C . TYR A 1 111 ? 15.717 -3.344 -17.962 1.00 92.19 111 TYR A C 1
ATOM 861 O O . TYR A 1 111 ? 15.157 -2.386 -18.498 1.00 92.19 111 TYR A O 1
ATOM 869 N N . SER A 1 112 ? 16.406 -4.254 -18.649 1.00 93.94 112 SER A N 1
ATOM 870 C CA . SER A 1 112 ? 16.286 -4.456 -20.098 1.00 93.94 112 SER A CA 1
ATOM 871 C C . SER A 1 112 ? 15.297 -5.583 -20.411 1.00 93.94 112 SER A C 1
ATOM 873 O O . SER A 1 112 ? 14.982 -6.383 -19.526 1.00 93.94 112 SER A O 1
ATOM 875 N N . ASP A 1 113 ? 14.862 -5.700 -21.671 1.00 95.00 113 ASP A N 1
ATOM 876 C CA . ASP A 1 113 ? 14.030 -6.830 -22.112 1.00 95.00 113 ASP A CA 1
ATOM 877 C C . ASP A 1 113 ? 14.710 -8.172 -21.776 1.00 95.00 113 ASP A C 1
ATOM 879 O O . ASP A 1 113 ? 14.103 -9.040 -21.158 1.00 95.00 113 ASP A O 1
ATOM 883 N N . SER A 1 114 ? 16.018 -8.307 -22.041 1.00 96.12 114 SER A N 1
ATOM 884 C CA . SER A 1 114 ? 16.763 -9.534 -21.718 1.00 96.12 114 SER A CA 1
ATOM 885 C C . SER A 1 114 ? 16.818 -9.844 -20.217 1.00 96.12 114 SER A C 1
ATOM 887 O O . SER A 1 114 ? 16.822 -11.024 -19.859 1.00 96.12 114 SER A O 1
ATOM 889 N N . ASP A 1 115 ? 16.892 -8.830 -19.346 1.00 95.31 115 ASP A N 1
ATOM 890 C CA . ASP A 1 115 ? 16.881 -9.052 -17.894 1.00 95.31 115 ASP A CA 1
ATOM 891 C C . ASP A 1 115 ? 15.521 -9.616 -17.453 1.00 95.31 115 ASP A C 1
ATOM 893 O O . ASP A 1 115 ? 15.467 -10.578 -16.687 1.00 95.31 115 ASP A O 1
ATOM 897 N N . ILE A 1 116 ? 14.424 -9.059 -17.981 1.00 94.94 116 ILE A N 1
ATOM 898 C CA . ILE A 1 116 ? 13.066 -9.540 -17.707 1.00 94.94 116 ILE A CA 1
ATOM 899 C C . ILE A 1 116 ? 12.867 -10.957 -18.234 1.00 94.94 116 ILE A C 1
ATOM 901 O O . ILE A 1 116 ? 12.393 -11.807 -17.490 1.00 94.94 116 ILE A O 1
ATOM 905 N N . GLU A 1 117 ? 13.233 -11.243 -19.484 1.00 96.12 117 GLU A N 1
ATOM 906 C CA . GLU A 1 117 ? 13.033 -12.572 -20.071 1.00 96.12 117 GLU A CA 1
ATOM 907 C C . GLU A 1 117 ? 13.700 -13.670 -19.231 1.00 96.12 117 GLU A C 1
ATOM 909 O O . GLU A 1 117 ? 13.085 -14.698 -18.930 1.00 96.12 117 GLU A O 1
ATOM 914 N N . LYS A 1 118 ? 14.942 -13.423 -18.792 1.00 96.19 118 LYS A N 1
ATOM 915 C CA . LYS A 1 118 ? 15.676 -14.321 -17.889 1.00 96.19 118 LYS A CA 1
ATOM 916 C C . LYS A 1 118 ? 14.967 -14.473 -16.547 1.00 96.19 118 LYS A C 1
ATOM 918 O O . LYS A 1 118 ? 14.843 -15.593 -16.048 1.00 96.19 118 LYS A O 1
ATOM 923 N N . LEU A 1 119 ? 14.486 -13.371 -15.971 1.00 96.31 119 LEU A N 1
ATOM 924 C CA . LEU A 1 119 ? 13.764 -13.392 -14.705 1.00 96.31 119 LEU A CA 1
ATOM 925 C C . LEU A 1 119 ? 12.453 -14.183 -14.808 1.00 96.31 119 LEU A C 1
ATOM 927 O O . LEU A 1 119 ? 12.197 -15.026 -13.955 1.00 96.31 119 LEU A O 1
ATOM 931 N N . ILE A 1 120 ? 11.653 -13.978 -15.857 1.00 96.62 120 ILE A N 1
ATOM 932 C CA . ILE A 1 120 ? 10.392 -14.701 -16.079 1.00 96.62 120 ILE A CA 1
ATOM 933 C C . ILE A 1 120 ? 10.632 -16.206 -16.182 1.00 96.62 120 ILE A C 1
ATOM 935 O O . ILE A 1 120 ? 9.956 -16.978 -15.502 1.00 96.62 120 ILE A O 1
ATOM 939 N N . GLN A 1 121 ? 11.624 -16.636 -16.969 1.00 95.00 121 GLN A N 1
ATOM 940 C CA . GLN A 1 121 ? 11.981 -18.056 -17.055 1.00 95.00 121 GLN A CA 1
ATOM 941 C C . GLN A 1 121 ? 12.378 -18.623 -15.690 1.00 95.00 121 GLN A C 1
ATOM 943 O O . GLN A 1 121 ? 11.982 -19.735 -15.330 1.00 95.00 121 GLN A O 1
ATOM 948 N N . ARG A 1 122 ? 13.148 -17.853 -14.914 1.00 94.62 122 ARG A N 1
ATOM 949 C CA . ARG A 1 122 ? 13.586 -18.266 -13.584 1.00 94.62 122 ARG A CA 1
ATOM 950 C C . ARG A 1 122 ? 12.417 -18.375 -12.606 1.00 94.62 122 ARG A C 1
ATOM 952 O O . ARG A 1 122 ? 12.312 -19.388 -11.920 1.00 94.62 122 ARG A O 1
ATOM 959 N N . LEU A 1 123 ? 11.525 -17.388 -12.5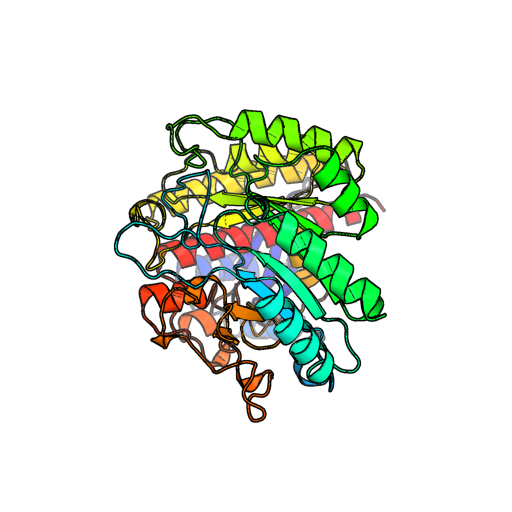75 1.00 94.06 123 LEU A N 1
ATOM 960 C CA . LEU A 1 123 ? 10.329 -17.395 -11.731 1.00 94.06 123 LEU A CA 1
ATOM 961 C C . LEU A 1 123 ? 9.395 -18.551 -12.092 1.00 94.06 123 LEU A C 1
ATOM 963 O O . LEU A 1 123 ? 8.947 -19.262 -11.197 1.00 94.06 123 LEU A O 1
ATOM 967 N N . TYR A 1 124 ? 9.186 -18.801 -13.386 1.00 92.69 124 TYR A N 1
ATOM 968 C CA . TYR A 1 124 ? 8.401 -19.942 -13.855 1.00 92.69 124 TYR A CA 1
ATOM 969 C C . TYR A 1 124 ? 8.997 -21.282 -13.396 1.00 92.69 124 TYR A C 1
ATOM 971 O O . TYR A 1 124 ? 8.268 -22.160 -12.942 1.00 92.69 124 TYR A O 1
ATOM 979 N N . LYS A 1 125 ? 10.329 -21.437 -13.455 1.00 90.69 125 LYS A N 1
ATOM 980 C CA . LYS A 1 125 ? 11.016 -22.645 -12.968 1.00 90.69 125 LYS A CA 1
ATOM 981 C C . LYS A 1 125 ? 10.871 -22.826 -11.452 1.00 90.69 125 LYS A C 1
ATOM 983 O O . LYS A 1 125 ? 10.733 -23.958 -11.003 1.00 90.69 125 LYS A O 1
ATOM 988 N N . ILE A 1 126 ? 10.931 -21.743 -10.674 1.00 87.50 126 ILE A N 1
ATOM 989 C CA . ILE A 1 126 ? 10.864 -21.808 -9.206 1.00 87.50 126 ILE A CA 1
ATOM 990 C C . ILE A 1 126 ? 9.432 -22.049 -8.713 1.00 87.50 126 ILE A C 1
ATOM 992 O O . ILE A 1 126 ? 9.237 -22.809 -7.769 1.00 87.50 126 ILE A O 1
ATOM 996 N N . ASN A 1 127 ? 8.434 -21.422 -9.336 1.00 86.25 127 ASN A N 1
ATOM 997 C CA . ASN A 1 127 ? 7.052 -21.431 -8.858 1.00 86.25 127 ASN A CA 1
ATOM 998 C C . ASN A 1 127 ? 6.150 -22.400 -9.647 1.00 86.25 127 ASN A C 1
ATOM 1000 O O . ASN A 1 127 ? 4.993 -22.096 -9.939 1.00 86.25 127 ASN A O 1
ATOM 1004 N N . GLN A 1 128 ? 6.677 -23.568 -10.035 1.00 76.56 128 GLN A N 1
ATOM 1005 C CA . GLN A 1 128 ? 5.891 -24.567 -10.763 1.00 76.56 128 GLN A CA 1
ATOM 1006 C C . GLN A 1 128 ? 4.716 -25.054 -9.902 1.00 76.56 128 GLN A C 1
ATOM 1008 O O . GLN A 1 128 ? 4.908 -25.621 -8.828 1.00 76.56 128 GLN A O 1
ATOM 1013 N N . GLY A 1 129 ? 3.493 -24.840 -10.391 1.00 76.62 129 GLY A N 1
ATOM 1014 C CA . GLY A 1 129 ? 2.259 -25.254 -9.716 1.00 76.62 129 GLY A CA 1
ATOM 1015 C C . GLY A 1 129 ? 1.498 -24.138 -8.995 1.00 76.62 129 GLY A C 1
ATOM 1016 O O . GLY A 1 129 ? 0.437 -24.417 -8.444 1.00 76.62 129 GLY A O 1
ATOM 1017 N N . ALA A 1 130 ? 1.984 -22.892 -9.020 1.00 84.62 130 ALA A N 1
ATOM 1018 C CA . ALA A 1 130 ? 1.218 -21.725 -8.587 1.00 84.62 130 ALA A CA 1
ATOM 1019 C C . ALA A 1 130 ? 1.461 -20.517 -9.496 1.00 84.62 130 ALA A C 1
ATOM 1021 O O . ALA A 1 130 ? 2.442 -20.439 -10.234 1.00 84.62 130 ALA A O 1
ATOM 1022 N N . THR A 1 131 ? 0.554 -19.552 -9.423 1.00 90.19 131 THR A N 1
ATOM 1023 C CA . THR A 1 131 ? 0.670 -18.291 -10.153 1.00 90.19 131 THR A CA 1
ATOM 1024 C C . THR A 1 131 ? 1.658 -17.354 -9.456 1.00 90.19 131 THR A C 1
ATOM 1026 O O . THR A 1 131 ? 1.701 -17.272 -8.223 1.00 90.19 131 THR A O 1
ATOM 1029 N N . THR A 1 132 ? 2.455 -16.633 -10.243 1.00 95.25 132 THR A N 1
ATOM 1030 C CA . THR A 1 132 ? 3.312 -15.540 -9.778 1.00 95.25 132 THR A CA 1
ATOM 1031 C C . THR A 1 132 ? 2.665 -14.193 -10.096 1.00 95.25 132 THR A C 1
ATOM 1033 O O . THR A 1 132 ? 2.403 -13.879 -11.252 1.00 95.25 132 THR A O 1
ATOM 1036 N N . LEU A 1 133 ? 2.445 -13.357 -9.085 1.00 96.75 133 LEU A N 1
ATOM 1037 C CA . LEU A 1 133 ? 2.030 -11.969 -9.264 1.00 96.75 133 LEU A CA 1
ATOM 1038 C C . LEU A 1 133 ? 3.261 -11.091 -9.521 1.00 96.75 133 LEU A C 1
ATOM 1040 O O . LEU A 1 133 ? 4.102 -10.922 -8.637 1.00 96.75 133 LEU A O 1
ATOM 1044 N N . LEU A 1 134 ? 3.356 -10.506 -10.712 1.00 98.00 134 LEU A N 1
ATOM 1045 C CA . LEU A 1 134 ? 4.373 -9.515 -11.059 1.00 98.00 134 LEU A CA 1
ATOM 1046 C C . LEU A 1 134 ? 3.846 -8.116 -10.750 1.00 98.00 134 LEU A C 1
ATOM 1048 O O . LEU A 1 134 ? 2.840 -7.688 -11.311 1.00 98.00 134 LEU A O 1
ATOM 1052 N N . ILE A 1 135 ? 4.538 -7.399 -9.868 1.00 98.25 135 ILE A N 1
ATOM 1053 C CA . ILE A 1 135 ? 4.161 -6.053 -9.434 1.00 98.25 135 ILE A CA 1
ATOM 1054 C C . ILE A 1 135 ? 5.155 -5.062 -10.036 1.00 98.25 135 ILE A C 1
ATOM 1056 O O . ILE A 1 135 ? 6.259 -4.877 -9.519 1.00 98.25 135 ILE A O 1
ATOM 1060 N N . PHE A 1 136 ? 4.773 -4.417 -11.134 1.00 98.25 136 PHE A N 1
ATOM 1061 C CA . PHE A 1 136 ? 5.574 -3.369 -11.758 1.00 98.25 136 PHE A CA 1
ATOM 1062 C C . PHE A 1 136 ? 5.632 -2.142 -10.842 1.00 98.25 136 PHE A C 1
ATOM 1064 O O . PHE A 1 136 ? 4.613 -1.576 -10.439 1.00 98.25 136 PHE A O 1
ATOM 1071 N N . PHE A 1 137 ? 6.850 -1.745 -10.490 1.00 96.19 137 PHE A N 1
ATOM 1072 C CA . PHE A 1 137 ? 7.130 -0.743 -9.468 1.00 96.19 137 PHE A CA 1
ATOM 1073 C C . PHE A 1 137 ? 8.361 0.091 -9.847 1.00 96.19 137 PHE A C 1
ATOM 1075 O O . PHE A 1 137 ? 8.942 -0.065 -10.923 1.00 96.19 137 PHE A O 1
ATOM 1082 N N . GLY A 1 138 ? 8.787 0.971 -8.944 1.00 90.19 138 GLY A N 1
ATOM 1083 C CA . GLY A 1 138 ? 9.978 1.800 -9.083 1.00 90.19 138 GLY A CA 1
ATOM 1084 C C . GLY A 1 138 ? 9.671 3.257 -8.764 1.00 90.19 138 GLY A C 1
ATOM 1085 O O . GLY A 1 138 ? 8.802 3.540 -7.945 1.00 90.19 138 GLY A O 1
ATOM 1086 N N . GLY A 1 139 ? 10.374 4.177 -9.423 1.00 91.25 139 GLY A N 1
ATOM 1087 C CA . GLY A 1 139 ? 10.037 5.598 -9.407 1.00 91.25 139 GLY A CA 1
ATOM 1088 C C . GLY A 1 139 ? 8.662 5.843 -10.038 1.00 91.25 139 GLY A C 1
ATOM 1089 O O . GLY A 1 139 ? 7.683 6.052 -9.332 1.00 91.25 139 GLY A O 1
ATOM 1090 N N . GLU A 1 140 ? 8.573 5.831 -11.367 1.00 96.31 140 GLU A N 1
ATOM 1091 C CA . GLU A 1 140 ? 7.304 5.757 -12.099 1.00 96.31 140 GLU A CA 1
ATOM 1092 C C . GLU A 1 140 ? 7.401 4.682 -13.191 1.00 96.31 140 GLU A C 1
ATOM 1094 O O . GLU A 1 140 ? 8.047 4.928 -14.214 1.00 96.31 140 GLU A O 1
ATOM 1099 N N . PRO A 1 141 ? 6.779 3.501 -13.013 1.00 97.00 141 PRO A N 1
ATOM 1100 C CA . PRO A 1 141 ? 6.908 2.399 -13.965 1.00 97.00 141 PRO A CA 1
ATOM 1101 C C . PRO A 1 141 ? 6.373 2.734 -15.364 1.00 97.00 141 PRO A C 1
ATOM 1103 O O . PRO A 1 141 ? 6.929 2.244 -16.347 1.00 97.00 141 PRO A O 1
ATOM 1106 N N . LEU A 1 142 ? 5.374 3.618 -15.501 1.00 98.19 142 LEU A N 1
ATOM 1107 C CA . LEU A 1 142 ? 4.851 4.003 -16.819 1.00 98.19 142 LEU A CA 1
ATOM 1108 C C . LEU A 1 142 ? 5.844 4.798 -17.678 1.00 98.19 142 LEU A C 1
ATOM 1110 O O . LEU A 1 142 ? 5.657 4.882 -18.890 1.00 98.19 142 LEU A O 1
ATOM 1114 N N . LEU A 1 143 ? 6.941 5.315 -17.108 1.00 96.31 143 LEU A N 1
ATOM 1115 C CA . LEU A 1 143 ? 8.049 5.853 -17.911 1.00 96.31 143 LEU A CA 1
ATOM 1116 C C . LEU A 1 143 ? 8.709 4.779 -18.787 1.00 96.31 143 LEU A C 1
ATOM 1118 O O . LEU A 1 143 ? 9.354 5.115 -19.776 1.00 96.31 143 LEU A O 1
ATOM 1122 N N . ASN A 1 144 ? 8.545 3.503 -18.434 1.00 96.00 144 ASN A N 1
ATOM 1123 C CA . ASN A 1 144 ? 9.034 2.365 -19.196 1.00 96.00 144 ASN A CA 1
ATOM 1124 C C . ASN A 1 144 ? 7.888 1.421 -19.599 1.00 96.00 144 ASN A C 1
ATOM 1126 O O . ASN A 1 144 ? 8.005 0.200 -19.508 1.00 96.00 144 ASN A O 1
ATOM 1130 N N . PHE A 1 145 ? 6.765 1.989 -20.055 1.00 98.06 145 PHE A N 1
ATOM 1131 C CA . PHE A 1 145 ? 5.600 1.218 -20.506 1.00 98.06 145 PHE A CA 1
ATOM 1132 C C . PHE A 1 145 ? 5.944 0.183 -21.594 1.00 98.06 145 PHE A C 1
ATOM 1134 O O . PHE A 1 145 ? 5.399 -0.918 -21.588 1.00 98.06 145 PHE A O 1
ATOM 1141 N N . ASN A 1 146 ? 6.908 0.482 -22.472 1.00 97.69 146 ASN A N 1
ATOM 1142 C CA . ASN A 1 146 ? 7.385 -0.469 -23.480 1.00 97.69 146 ASN A CA 1
ATOM 1143 C C . ASN A 1 146 ? 7.911 -1.767 -22.862 1.00 97.69 146 ASN A C 1
ATOM 1145 O O . ASN A 1 146 ? 7.547 -2.838 -23.336 1.00 97.69 146 ASN A O 1
ATOM 1149 N N . LEU A 1 147 ? 8.703 -1.688 -21.790 1.00 97.69 147 LEU A N 1
ATOM 1150 C CA . LEU A 1 147 ? 9.196 -2.877 -21.098 1.00 97.69 147 LEU A CA 1
ATOM 1151 C C . LEU A 1 147 ? 8.046 -3.675 -20.470 1.00 97.69 147 LEU A C 1
ATOM 1153 O O . LEU A 1 147 ? 8.042 -4.900 -20.555 1.00 97.69 147 LEU A O 1
ATOM 1157 N N . ILE A 1 148 ? 7.050 -3.004 -19.877 1.00 98.56 148 ILE A N 1
ATOM 1158 C CA . ILE A 1 148 ? 5.853 -3.662 -19.317 1.00 98.56 148 ILE A CA 1
ATOM 1159 C C . ILE A 1 148 ? 5.128 -4.442 -20.421 1.00 98.56 148 ILE A C 1
ATOM 1161 O O . ILE A 1 148 ? 4.877 -5.639 -20.278 1.00 98.56 148 ILE A O 1
ATOM 1165 N N . ARG A 1 149 ? 4.864 -3.789 -21.558 1.00 98.56 149 ARG A N 1
ATOM 1166 C CA . ARG A 1 149 ? 4.230 -4.407 -22.727 1.00 98.56 149 ARG A CA 1
ATOM 1167 C C . ARG A 1 149 ? 5.037 -5.585 -23.269 1.00 98.56 149 ARG A C 1
ATOM 1169 O O . ARG A 1 149 ? 4.475 -6.652 -23.504 1.00 98.56 149 ARG A O 1
ATOM 1176 N N . ASN A 1 150 ? 6.348 -5.423 -23.420 1.00 98.31 150 ASN A N 1
ATOM 1177 C CA . ASN A 1 150 ? 7.240 -6.485 -23.881 1.00 98.31 150 ASN A CA 1
ATOM 1178 C C . ASN A 1 150 ? 7.256 -7.675 -22.913 1.00 98.31 150 ASN A C 1
ATOM 1180 O O . ASN A 1 150 ? 7.241 -8.817 -23.363 1.00 98.31 150 ASN A O 1
ATOM 1184 N N . THR A 1 151 ? 7.207 -7.423 -21.600 1.00 98.50 151 THR A N 1
ATOM 1185 C CA . THR A 1 151 ? 7.127 -8.465 -20.562 1.00 98.50 151 THR A CA 1
ATOM 1186 C C . THR A 1 151 ? 5.886 -9.337 -20.753 1.00 98.50 151 THR A C 1
ATOM 1188 O O . THR A 1 151 ? 5.989 -10.562 -20.812 1.00 98.50 151 THR A O 1
ATOM 1191 N N . VAL A 1 152 ? 4.714 -8.710 -20.889 1.00 98.50 152 VAL A N 1
ATOM 1192 C CA . VAL A 1 152 ? 3.437 -9.417 -21.073 1.00 98.50 152 VAL A CA 1
ATOM 1193 C C . VAL A 1 152 ? 3.414 -10.162 -22.409 1.00 98.50 152 VAL A C 1
ATOM 1195 O O . VAL A 1 152 ? 3.072 -11.343 -22.454 1.00 98.50 152 VAL A O 1
ATOM 1198 N N . ASN A 1 153 ? 3.862 -9.518 -23.492 1.00 98.25 153 ASN A N 1
ATOM 1199 C CA . ASN A 1 153 ? 3.969 -10.150 -24.809 1.00 98.25 153 ASN A CA 1
ATOM 1200 C C . ASN A 1 153 ? 4.892 -11.370 -24.784 1.00 98.25 153 ASN A C 1
ATOM 1202 O O . ASN A 1 153 ? 4.570 -12.402 -25.371 1.00 98.25 153 ASN A O 1
ATOM 1206 N N . TYR A 1 154 ? 6.018 -11.277 -24.076 1.00 98.31 154 TYR A N 1
ATOM 1207 C CA . TYR A 1 154 ? 6.936 -12.389 -23.901 1.00 98.31 154 TYR A CA 1
ATOM 1208 C C . TYR A 1 154 ? 6.272 -13.558 -23.168 1.00 98.31 154 TYR A C 1
ATOM 1210 O O . TYR A 1 154 ? 6.284 -14.676 -23.686 1.00 98.31 154 TYR A O 1
ATOM 1218 N N . ILE A 1 155 ? 5.640 -13.307 -22.016 1.00 98.00 155 ILE A N 1
ATOM 1219 C CA . ILE A 1 155 ? 4.914 -14.326 -21.238 1.00 98.00 155 ILE A CA 1
ATOM 1220 C C . ILE A 1 155 ? 3.853 -15.018 -22.105 1.00 98.00 155 ILE A C 1
ATOM 1222 O O . ILE A 1 155 ? 3.811 -16.250 -22.168 1.00 98.00 155 ILE A O 1
ATOM 1226 N N . ASN A 1 156 ? 3.062 -14.238 -22.844 1.00 97.19 156 ASN A N 1
ATOM 1227 C CA . ASN A 1 156 ? 2.043 -14.754 -23.755 1.00 97.19 156 ASN A CA 1
ATOM 1228 C C . ASN A 1 156 ? 2.662 -15.601 -24.882 1.00 97.19 156 ASN A C 1
ATOM 1230 O O . ASN A 1 156 ? 2.202 -16.711 -25.139 1.00 97.19 156 ASN A O 1
ATOM 1234 N N . SER A 1 157 ? 3.752 -15.136 -25.505 1.00 97.38 157 SER A N 1
ATOM 1235 C CA . SER A 1 157 ? 4.452 -15.862 -26.581 1.00 97.38 157 SER A CA 1
ATOM 1236 C C . SER A 1 157 ? 5.044 -17.205 -26.138 1.00 97.38 157 SER A C 1
ATOM 1238 O O . SER A 1 157 ? 5.255 -18.095 -26.962 1.00 97.38 157 SER A O 1
ATOM 1240 N N . LYS A 1 158 ? 5.316 -17.362 -24.837 1.00 97.00 158 LYS A N 1
ATOM 1241 C CA . LYS A 1 158 ? 5.813 -18.604 -24.234 1.00 97.00 158 LYS A CA 1
ATOM 1242 C C . LYS A 1 158 ? 4.692 -19.526 -23.751 1.00 97.00 158 LYS A C 1
ATOM 1244 O O . LYS A 1 158 ? 4.995 -20.599 -23.240 1.00 97.00 158 LYS A O 1
ATOM 1249 N N . GLY A 1 159 ? 3.427 -19.131 -23.914 1.00 95.56 159 GLY A N 1
ATOM 1250 C CA . GLY A 1 159 ? 2.277 -19.888 -23.420 1.00 95.56 159 GLY A CA 1
ATOM 1251 C C . GLY A 1 159 ? 2.196 -19.921 -21.893 1.00 95.56 159 GLY A C 1
ATOM 1252 O O . GLY A 1 159 ? 1.677 -20.879 -21.337 1.00 95.56 159 GLY A O 1
ATOM 1253 N N . LEU A 1 160 ? 2.736 -18.903 -21.213 1.00 95.38 160 LEU A N 1
ATOM 1254 C CA . LEU A 1 160 ? 2.843 -18.854 -19.751 1.00 95.38 160 LEU A CA 1
ATOM 1255 C C . LEU A 1 160 ? 1.786 -17.946 -19.102 1.00 95.38 160 LEU A C 1
ATOM 1257 O O . LEU A 1 160 ? 1.923 -17.604 -17.931 1.00 95.38 160 LEU A O 1
ATOM 1261 N N . LYS A 1 161 ? 0.751 -17.524 -19.842 1.00 93.75 161 LYS A N 1
ATOM 1262 C CA . LYS A 1 161 ? -0.248 -16.550 -19.364 1.00 93.75 161 LYS A CA 1
ATOM 1263 C C . LYS A 1 161 ? -0.884 -16.975 -18.035 1.00 93.75 161 LYS A C 1
ATOM 1265 O O . LYS A 1 161 ? -0.933 -16.176 -17.112 1.00 93.75 161 LYS A O 1
ATOM 1270 N N . ASP A 1 162 ? -1.269 -18.241 -17.901 1.00 92.81 162 ASP A N 1
ATOM 1271 C CA . ASP A 1 162 ? -1.947 -18.749 -16.697 1.00 92.81 162 ASP A CA 1
ATOM 1272 C C . ASP A 1 162 ? -1.014 -18.868 -15.472 1.00 92.81 162 ASP A C 1
ATOM 1274 O O . ASP A 1 162 ? -1.458 -19.086 -14.343 1.00 92.81 162 ASP A O 1
ATOM 1278 N N . ASN A 1 163 ? 0.298 -18.707 -15.672 1.00 94.31 163 ASN A N 1
ATOM 1279 C CA . ASN A 1 163 ? 1.297 -18.744 -14.608 1.00 94.31 163 ASN A CA 1
ATOM 1280 C C . ASN A 1 163 ? 1.601 -17.367 -14.018 1.00 94.31 163 ASN A C 1
ATOM 1282 O O . ASN A 1 163 ? 2.269 -17.308 -12.984 1.00 94.31 163 ASN A O 1
ATOM 1286 N N . PHE A 1 164 ? 1.128 -16.278 -14.629 1.00 96.19 164 PHE A N 1
ATOM 1287 C CA . PHE A 1 164 ? 1.446 -14.925 -14.187 1.00 96.19 164 PHE A CA 1
ATOM 1288 C C . PHE A 1 164 ? 0.208 -14.033 -14.095 1.00 96.19 164 PHE A C 1
ATOM 1290 O O . PHE A 1 164 ? -0.598 -13.966 -15.014 1.00 96.19 164 PHE A O 1
ATOM 1297 N N . CYS A 1 165 ? 0.110 -13.289 -12.994 1.00 96.94 165 CYS A N 1
ATOM 1298 C CA . CYS A 1 165 ? -0.808 -12.160 -12.853 1.00 96.94 165 CYS A CA 1
ATOM 1299 C C . CYS A 1 165 ? -0.016 -10.855 -12.843 1.00 96.94 165 CYS A C 1
ATOM 1301 O O . CYS A 1 165 ? 1.164 -10.842 -12.478 1.00 96.94 165 CYS A O 1
ATOM 1303 N N . TYR A 1 166 ? -0.676 -9.745 -13.169 1.00 98.19 166 TYR A N 1
ATOM 1304 C CA . TYR A 1 166 ? -0.023 -8.445 -13.268 1.00 98.19 166 TYR A CA 1
ATOM 1305 C C . TYR A 1 166 ? -0.646 -7.419 -12.329 1.00 98.19 166 TYR A C 1
ATOM 1307 O O . TYR A 1 166 ? -1.863 -7.282 -12.216 1.00 98.19 166 TYR A O 1
ATOM 1315 N N . SER A 1 167 ? 0.214 -6.652 -11.675 1.00 98.38 167 SER A N 1
ATOM 1316 C CA . SER A 1 167 ? -0.162 -5.463 -10.928 1.00 98.38 167 SER A CA 1
ATOM 1317 C C . SER A 1 167 ? 0.842 -4.351 -11.186 1.00 98.38 167 SER A C 1
ATOM 1319 O O . SER A 1 167 ? 1.992 -4.599 -11.549 1.00 98.38 167 SER A O 1
ATOM 1321 N N . ILE A 1 168 ? 0.413 -3.108 -11.009 1.00 98.69 168 ILE A N 1
ATOM 1322 C CA . ILE A 1 168 ? 1.274 -1.937 -11.135 1.00 98.69 168 ILE A CA 1
ATOM 1323 C C . ILE A 1 168 ? 0.946 -0.921 -10.050 1.00 98.69 168 ILE A C 1
ATOM 1325 O O . ILE A 1 168 ? -0.223 -0.644 -9.790 1.00 98.69 168 ILE A O 1
ATOM 1329 N N . THR A 1 169 ? 1.979 -0.310 -9.475 1.00 98.38 169 THR A N 1
ATOM 1330 C CA . THR A 1 169 ? 1.821 0.905 -8.668 1.00 98.38 169 THR A CA 1
ATOM 1331 C C . THR A 1 169 ? 2.290 2.103 -9.476 1.00 98.38 169 THR A C 1
ATOM 1333 O O . THR A 1 169 ? 3.475 2.218 -9.778 1.00 98.38 169 THR A O 1
ATOM 1336 N N . THR A 1 170 ? 1.377 3.010 -9.816 1.00 98.56 170 THR A N 1
ATOM 1337 C CA . THR A 1 170 ? 1.674 4.197 -10.633 1.00 98.56 170 THR A CA 1
ATOM 1338 C C . THR A 1 170 ? 1.246 5.479 -9.926 1.00 98.56 170 THR A C 1
ATOM 1340 O O . THR A 1 170 ? 0.287 5.504 -9.153 1.00 98.56 170 THR A O 1
ATOM 1343 N N . ASN A 1 171 ? 1.939 6.582 -10.203 1.00 98.31 171 ASN A N 1
ATOM 1344 C CA . ASN A 1 171 ? 1.504 7.923 -9.830 1.00 98.31 171 ASN A CA 1
ATOM 1345 C C . ASN A 1 171 ? 0.346 8.447 -10.693 1.00 98.31 171 ASN A C 1
ATOM 1347 O O . ASN A 1 171 ? -0.156 9.534 -10.423 1.00 98.31 171 ASN A O 1
ATOM 1351 N N . GLY A 1 172 ? -0.047 7.710 -11.737 1.00 98.25 172 GLY A N 1
ATOM 1352 C CA . GLY A 1 172 ? -1.229 7.986 -12.543 1.00 98.25 172 GLY A CA 1
ATOM 1353 C C . GLY A 1 172 ? -1.075 9.078 -13.588 1.00 98.25 172 GLY A C 1
ATOM 1354 O O . GLY A 1 172 ? -1.931 9.206 -14.452 1.00 98.25 172 GLY A O 1
ATOM 1355 N N . THR A 1 173 ? -0.009 9.874 -13.568 1.00 98.50 173 THR A N 1
ATOM 1356 C CA . THR A 1 173 ? 0.087 11.079 -14.414 1.00 98.50 173 THR A CA 1
ATOM 1357 C C . THR A 1 173 ? 0.323 10.788 -15.898 1.00 98.50 173 THR A C 1
ATOM 1359 O O . THR A 1 173 ? 0.013 11.631 -16.750 1.00 98.50 173 THR A O 1
ATOM 1362 N N . LEU A 1 174 ? 0.847 9.599 -16.204 1.00 98.50 174 LEU A N 1
ATOM 1363 C CA . LEU A 1 174 ? 1.202 9.149 -17.552 1.00 98.50 174 LEU A CA 1
ATOM 1364 C C . LEU A 1 174 ? 0.143 8.253 -18.200 1.00 98.50 174 LEU A C 1
ATOM 1366 O O . LEU A 1 174 ? 0.349 7.817 -19.326 1.00 98.50 174 LEU A O 1
ATOM 1370 N N . LEU A 1 175 ? -0.980 7.999 -17.522 1.00 98.62 175 LEU A N 1
ATOM 1371 C CA . LEU A 1 175 ? -2.077 7.220 -18.092 1.00 98.62 175 LEU A CA 1
ATOM 1372 C C . LEU A 1 175 ? -2.593 7.864 -19.391 1.00 98.62 175 LEU A C 1
ATOM 1374 O O . LEU A 1 175 ? -2.671 9.093 -19.522 1.00 98.62 175 LEU A O 1
ATOM 1378 N N . SER A 1 176 ? -2.932 6.997 -20.338 1.00 98.50 176 SER A N 1
ATOM 1379 C CA . SER A 1 176 ? -3.475 7.293 -21.663 1.00 98.50 176 SER A CA 1
ATOM 1380 C C . SER A 1 176 ? -4.495 6.211 -22.030 1.00 98.50 176 SER A C 1
ATOM 1382 O O . SER A 1 176 ? -4.547 5.177 -21.364 1.00 98.50 176 SER A O 1
ATOM 1384 N N . HIS A 1 177 ? -5.276 6.427 -23.092 1.00 98.56 177 HIS A N 1
ATOM 1385 C CA . HIS A 1 177 ? -6.204 5.411 -23.601 1.00 98.56 177 HIS A CA 1
ATOM 1386 C C . HIS A 1 177 ? -5.478 4.101 -23.940 1.00 98.56 177 HIS A C 1
ATOM 1388 O O . HIS A 1 177 ? -5.862 3.066 -23.423 1.00 98.56 177 HIS A O 1
ATOM 1394 N N . GLU A 1 178 ? -4.347 4.169 -24.657 1.00 98.50 178 GLU A N 1
ATOM 1395 C CA . GLU A 1 178 ? -3.518 2.992 -24.980 1.00 98.50 178 GLU A CA 1
ATOM 1396 C C . GLU A 1 178 ? -3.114 2.189 -23.731 1.00 98.50 178 GLU A C 1
ATOM 1398 O O . GLU A 1 178 ? -3.156 0.962 -23.733 1.00 98.50 178 GLU A O 1
ATOM 1403 N N . ILE A 1 179 ? -2.716 2.873 -22.654 1.00 98.75 179 ILE A N 1
ATOM 1404 C CA . ILE A 1 179 ? -2.293 2.207 -21.415 1.00 98.75 179 ILE A CA 1
ATOM 1405 C C . ILE A 1 179 ? -3.495 1.597 -20.684 1.00 98.75 179 ILE A C 1
ATOM 1407 O O . ILE A 1 179 ? -3.373 0.513 -20.120 1.00 98.75 179 ILE A O 1
ATOM 1411 N N . ALA A 1 180 ? -4.642 2.278 -20.680 1.00 98.69 180 ALA A N 1
ATOM 1412 C CA . ALA A 1 180 ? -5.850 1.779 -20.032 1.00 98.69 180 ALA A CA 1
ATOM 1413 C C . ALA A 1 180 ? -6.448 0.573 -20.770 1.00 98.69 180 ALA A C 1
ATOM 1415 O O . ALA A 1 180 ? -6.737 -0.426 -20.113 1.00 98.69 180 ALA A O 1
ATOM 1416 N N . ASP A 1 181 ? -6.520 0.619 -22.104 1.00 98.62 181 ASP A N 1
ATOM 1417 C CA . ASP A 1 181 ? -6.891 -0.523 -22.948 1.00 98.62 181 ASP A CA 1
ATOM 1418 C C . ASP A 1 181 ? -5.961 -1.710 -22.656 1.00 98.62 181 ASP A C 1
ATOM 1420 O O . ASP A 1 181 ? -6.416 -2.803 -22.322 1.00 98.62 181 ASP A O 1
ATOM 1424 N N . PHE A 1 182 ? -4.642 -1.477 -22.643 1.00 98.75 182 PHE A N 1
ATOM 1425 C CA . PHE A 1 182 ? -3.661 -2.516 -22.329 1.00 98.75 182 PHE A CA 1
ATOM 1426 C C . PHE A 1 182 ? -3.856 -3.123 -20.928 1.00 98.75 182 PHE A C 1
ATOM 1428 O O . PHE A 1 182 ? -3.745 -4.339 -20.760 1.00 98.75 182 PHE A O 1
ATOM 1435 N N . PHE A 1 183 ? -4.143 -2.303 -19.912 1.00 98.69 183 PHE A N 1
ATOM 1436 C CA . PHE A 1 183 ? -4.431 -2.789 -18.561 1.00 98.69 183 PHE A CA 1
ATOM 1437 C C . PHE A 1 183 ? -5.711 -3.614 -18.501 1.00 98.69 183 PHE A C 1
ATOM 1439 O O . PHE A 1 183 ? -5.724 -4.641 -17.822 1.00 98.69 183 PHE A O 1
ATOM 1446 N N . LYS A 1 184 ? -6.759 -3.196 -19.215 1.00 98.31 184 LYS A N 1
ATOM 1447 C CA . LYS A 1 184 ? -8.024 -3.923 -19.292 1.00 98.31 184 LYS A CA 1
ATOM 1448 C C . LYS A 1 184 ? -7.863 -5.270 -19.993 1.00 98.31 184 LYS A C 1
ATOM 1450 O O . LYS A 1 184 ? -8.296 -6.281 -19.458 1.00 98.31 184 LYS A O 1
ATOM 1455 N N . GLU A 1 185 ? -7.209 -5.293 -21.152 1.00 98.06 185 GLU A N 1
ATOM 1456 C CA . GLU A 1 185 ? -6.997 -6.499 -21.969 1.00 98.06 185 GLU A CA 1
ATOM 1457 C C . GLU A 1 185 ? -6.163 -7.579 -21.264 1.00 98.06 185 GLU A C 1
ATOM 1459 O O . GLU A 1 185 ? -6.269 -8.765 -21.585 1.00 98.06 185 GLU A O 1
ATOM 1464 N N . ASN A 1 186 ? -5.313 -7.170 -20.319 1.00 97.75 186 ASN A N 1
ATOM 1465 C CA . ASN A 1 186 ? -4.389 -8.051 -19.607 1.00 97.75 186 ASN A CA 1
ATOM 1466 C C . ASN A 1 186 ? -4.709 -8.176 -18.108 1.00 97.75 186 ASN A C 1
ATOM 1468 O O . ASN A 1 186 ? -3.852 -8.633 -17.354 1.00 97.75 186 ASN A O 1
ATOM 1472 N N . ASP A 1 187 ? -5.910 -7.773 -17.679 1.00 97.12 187 ASP A N 1
ATOM 1473 C CA . ASP A 1 187 ? -6.415 -7.920 -16.306 1.00 97.12 187 ASP A CA 1
ATOM 1474 C C . ASP A 1 187 ? -5.464 -7.366 -15.221 1.00 97.12 187 ASP A C 1
ATOM 1476 O O . ASP A 1 187 ? -5.216 -7.992 -14.187 1.00 97.12 187 ASP A O 1
ATOM 1480 N N . PHE A 1 188 ? -4.902 -6.173 -15.446 1.00 98.31 188 PHE A N 1
ATOM 1481 C CA . PHE A 1 188 ? -4.004 -5.537 -14.478 1.00 98.31 188 PHE A CA 1
ATOM 1482 C C . PHE A 1 188 ? -4.748 -5.077 -13.219 1.00 98.31 188 PHE A C 1
ATOM 1484 O O . PHE A 1 188 ? -5.705 -4.306 -13.291 1.00 98.31 188 PHE A O 1
ATOM 1491 N N . ALA A 1 189 ? -4.215 -5.432 -12.048 1.00 97.25 189 ALA A N 1
ATOM 1492 C CA . ALA A 1 189 ? -4.580 -4.792 -10.786 1.00 97.25 189 ALA A CA 1
ATOM 1493 C C . ALA A 1 189 ? -3.786 -3.485 -10.603 1.00 97.25 189 ALA A C 1
ATOM 1495 O O . ALA A 1 189 ? -2.582 -3.508 -10.315 1.00 97.25 189 ALA A O 1
ATOM 1496 N N . VAL A 1 190 ? -4.445 -2.336 -10.770 1.00 98.62 190 VAL A N 1
ATOM 1497 C CA . VAL A 1 190 ? -3.792 -1.018 -10.719 1.00 98.62 190 VAL A CA 1
ATOM 1498 C C . VAL A 1 190 ? -3.906 -0.395 -9.326 1.00 98.62 190 VAL A C 1
ATOM 1500 O O . VAL A 1 190 ? -4.999 -0.172 -8.815 1.00 98.62 190 VAL A O 1
ATOM 1503 N N . LEU A 1 191 ? -2.766 -0.043 -8.732 1.00 98.50 191 LEU A N 1
ATOM 1504 C CA . LEU A 1 191 ? -2.685 0.754 -7.511 1.00 98.50 191 LEU A CA 1
ATOM 1505 C C . LEU A 1 191 ? -2.289 2.193 -7.866 1.00 98.50 191 LEU A C 1
ATOM 1507 O O . LEU A 1 191 ? -1.141 2.484 -8.221 1.00 98.50 191 LEU A O 1
ATOM 1511 N N . LEU A 1 192 ? -3.254 3.104 -7.792 1.00 98.62 192 LEU A N 1
ATOM 1512 C CA . LEU A 1 192 ? -3.106 4.502 -8.174 1.00 98.62 192 LEU A CA 1
ATOM 1513 C C . LEU A 1 192 ? -2.695 5.347 -6.966 1.00 98.62 192 LEU A C 1
ATOM 1515 O O . LEU A 1 192 ? -3.420 5.438 -5.980 1.00 98.62 192 LEU A O 1
ATOM 1519 N N . SER A 1 193 ? -1.541 6.004 -7.036 1.00 98.25 193 SER A N 1
ATOM 1520 C CA . SER A 1 193 ? -1.045 6.805 -5.914 1.00 98.25 193 SER A CA 1
ATOM 1521 C C . SER A 1 193 ? -1.602 8.233 -5.929 1.00 98.25 193 SER A C 1
ATOM 1523 O O . SER A 1 193 ? -1.235 9.033 -6.794 1.00 98.25 193 SER A O 1
ATOM 1525 N N . MET A 1 194 ? -2.417 8.577 -4.932 1.00 97.94 194 MET A N 1
ATOM 1526 C CA . MET A 1 194 ? -3.016 9.901 -4.748 1.00 97.94 194 MET A CA 1
ATOM 1527 C C . MET A 1 194 ? -3.211 10.158 -3.254 1.00 97.94 194 MET A C 1
ATOM 1529 O O . MET A 1 194 ? -3.825 9.339 -2.589 1.00 97.94 194 MET A O 1
ATOM 1533 N N . ASP A 1 195 ? -2.712 11.282 -2.730 1.00 97.50 195 ASP A N 1
ATOM 1534 C CA . ASP A 1 195 ? -2.701 11.547 -1.276 1.00 97.50 195 ASP A CA 1
ATOM 1535 C C . ASP A 1 195 ? -3.920 12.337 -0.775 1.00 97.50 195 ASP A C 1
ATOM 1537 O O . ASP A 1 195 ? -4.024 12.615 0.413 1.00 97.50 195 ASP A O 1
ATOM 1541 N N . GLY A 1 196 ? -4.832 12.711 -1.674 1.00 96.44 196 GLY A N 1
ATOM 1542 C CA . GLY A 1 196 ? -6.034 13.483 -1.370 1.00 96.44 196 GLY A CA 1
ATOM 1543 C C . GLY A 1 196 ? -6.309 14.544 -2.430 1.00 96.44 196 GLY A C 1
ATOM 1544 O O . GLY A 1 196 ? -5.710 14.536 -3.511 1.00 96.44 196 GLY A O 1
ATOM 1545 N N . TYR A 1 197 ? -7.213 15.464 -2.106 1.00 95.81 197 TYR A N 1
ATOM 1546 C CA . TYR A 1 197 ? -7.536 16.626 -2.933 1.00 95.81 197 TYR A CA 1
ATOM 1547 C C . TYR A 1 197 ? -6.375 17.640 -2.987 1.00 95.81 197 TYR A C 1
ATOM 1549 O O . TYR A 1 197 ? -5.319 17.464 -2.373 1.00 95.81 197 TYR A O 1
ATOM 1557 N N . GLU A 1 198 ? -6.554 18.700 -3.777 1.00 96.25 198 GLU A N 1
ATOM 1558 C CA . GLU A 1 198 ? -5.573 19.780 -3.900 1.00 96.25 198 GLU A CA 1
ATOM 1559 C C . GLU A 1 198 ? -5.521 20.597 -2.604 1.00 96.25 198 GLU A C 1
ATOM 1561 O O . GLU A 1 198 ? -6.507 21.224 -2.223 1.00 96.25 198 GLU A O 1
ATOM 1566 N N . ASN A 1 199 ? -4.365 20.596 -1.942 1.00 95.75 199 ASN A N 1
ATOM 1567 C CA . ASN A 1 199 ? -4.063 21.421 -0.775 1.00 95.75 199 ASN A CA 1
ATOM 1568 C C . ASN A 1 199 ? -2.539 21.592 -0.631 1.00 95.75 199 ASN A C 1
ATOM 1570 O O . ASN A 1 199 ? -1.746 20.964 -1.337 1.00 95.75 199 ASN A O 1
ATOM 1574 N N . GLU A 1 200 ? -2.114 22.448 0.288 1.00 94.31 200 GLU A N 1
ATOM 1575 C CA . GLU A 1 200 ? -0.719 22.816 0.519 1.00 94.31 200 GLU A CA 1
ATOM 1576 C C . GLU A 1 200 ? 0.159 21.678 1.072 1.00 94.31 200 GLU A C 1
ATOM 1578 O O . GLU A 1 200 ? 1.377 21.707 0.868 1.00 94.31 200 GLU A O 1
ATOM 1583 N N . PHE A 1 201 ? -0.448 20.654 1.683 1.00 94.56 201 PHE A N 1
ATOM 1584 C CA . PHE A 1 201 ? 0.217 19.445 2.189 1.00 94.56 201 PHE A CA 1
ATOM 1585 C C . PHE A 1 201 ? 0.223 18.301 1.166 1.00 94.56 201 PHE A C 1
ATOM 1587 O O . PHE A 1 201 ? 0.779 17.231 1.419 1.00 94.56 201 PHE A O 1
ATOM 1594 N N . ASN A 1 202 ? -0.340 18.510 -0.029 1.00 94.94 202 ASN A N 1
ATOM 1595 C CA . ASN A 1 202 ? -0.200 17.556 -1.117 1.00 94.94 202 ASN A CA 1
ATOM 1596 C C . ASN A 1 202 ? 1.188 17.695 -1.758 1.00 94.94 202 ASN A C 1
ATOM 1598 O O . ASN A 1 202 ? 1.461 18.565 -2.595 1.00 94.94 202 ASN A O 1
ATOM 1602 N N . TYR A 1 203 ? 2.102 16.812 -1.358 1.00 96.00 203 TYR A N 1
ATOM 1603 C CA . TYR A 1 203 ? 3.484 16.856 -1.825 1.00 96.00 203 TYR A CA 1
ATOM 1604 C C . TYR A 1 203 ? 3.738 16.126 -3.151 1.00 96.00 203 TYR A C 1
ATOM 1606 O O . TYR A 1 203 ? 4.887 16.058 -3.605 1.00 96.00 203 TYR A O 1
ATOM 1614 N N . ARG A 1 204 ? 2.699 15.603 -3.817 1.00 96.38 204 ARG A N 1
ATOM 1615 C CA . ARG A 1 204 ? 2.823 14.921 -5.115 1.00 96.38 204 ARG A CA 1
ATOM 1616 C C . ARG A 1 204 ? 2.935 15.929 -6.249 1.00 96.38 204 ARG A C 1
ATOM 1618 O O . ARG A 1 204 ? 2.012 16.125 -7.038 1.00 96.38 204 ARG A O 1
ATOM 1625 N N . LYS A 1 205 ? 4.090 16.585 -6.329 1.00 96.56 205 LYS A N 1
ATOM 1626 C CA . LYS A 1 205 ? 4.373 17.640 -7.306 1.00 96.56 205 LYS A CA 1
ATOM 1627 C C . LYS A 1 205 ? 5.257 17.127 -8.436 1.00 96.56 205 LYS A C 1
ATOM 1629 O O . LYS A 1 205 ? 6.184 16.338 -8.224 1.00 96.56 205 LYS A O 1
ATOM 1634 N N . PHE A 1 206 ? 4.979 17.601 -9.647 1.00 96.88 206 PHE A N 1
ATOM 1635 C CA . PHE A 1 206 ? 5.875 17.458 -10.787 1.00 96.88 206 PHE A CA 1
ATOM 1636 C C . PHE A 1 206 ? 7.224 18.109 -10.476 1.00 96.88 206 PHE A C 1
ATOM 1638 O O . PHE A 1 206 ? 7.334 18.988 -9.621 1.00 96.88 206 PHE A O 1
ATOM 1645 N N . ARG A 1 207 ? 8.266 17.733 -11.223 1.00 93.06 207 ARG A N 1
ATOM 1646 C CA . ARG A 1 207 ? 9.608 18.325 -11.065 1.00 93.06 207 ARG A CA 1
ATOM 1647 C C . ARG A 1 207 ? 9.651 19.851 -11.242 1.00 93.06 207 ARG A C 1
ATOM 1649 O O . ARG A 1 207 ? 10.567 20.482 -10.732 1.00 93.06 207 ARG A O 1
ATOM 1656 N N . ASN A 1 208 ? 8.665 20.438 -11.923 1.00 95.31 208 ASN A N 1
ATOM 1657 C CA . ASN A 1 208 ? 8.502 21.890 -12.074 1.00 95.31 208 ASN A CA 1
ATOM 1658 C C . ASN A 1 208 ? 7.704 22.554 -10.928 1.00 95.31 208 ASN A C 1
ATOM 1660 O O . ASN A 1 208 ? 7.350 23.724 -11.035 1.00 95.31 208 ASN A O 1
ATOM 1664 N N . GLY A 1 209 ? 7.370 21.813 -9.868 1.00 95.44 209 GLY A N 1
ATOM 1665 C CA . GLY A 1 209 ? 6.643 22.305 -8.697 1.00 95.44 209 GLY A CA 1
ATOM 1666 C C . GLY A 1 209 ? 5.119 22.338 -8.834 1.00 95.44 209 GLY A C 1
ATOM 1667 O O . GLY A 1 209 ? 4.442 22.574 -7.835 1.00 95.44 209 GLY A O 1
ATOM 1668 N N . LYS A 1 210 ? 4.553 22.077 -10.021 1.00 97.12 210 LYS A N 1
ATOM 1669 C CA . LYS A 1 210 ? 3.094 22.026 -10.206 1.00 97.12 210 LYS A CA 1
ATOM 1670 C C . LYS A 1 210 ? 2.502 20.786 -9.535 1.00 97.12 210 LYS A C 1
ATOM 1672 O O . LYS A 1 210 ? 3.117 19.720 -9.552 1.00 97.12 210 LYS A O 1
ATOM 1677 N N . SER A 1 211 ? 1.300 20.918 -8.985 1.00 97.38 211 SER A N 1
ATOM 1678 C CA . SER A 1 211 ? 0.549 19.789 -8.431 1.00 97.38 211 SER A CA 1
ATOM 1679 C C . SER A 1 211 ? 0.186 18.756 -9.504 1.00 97.38 211 SER A C 1
ATOM 1681 O O . SER A 1 211 ? -0.037 19.102 -10.668 1.00 97.38 211 SER A O 1
ATOM 1683 N N . SER A 1 212 ? 0.128 17.483 -9.105 1.00 97.88 212 SER A N 1
ATOM 1684 C CA . SER A 1 212 ? -0.344 16.379 -9.948 1.00 97.88 212 SER A CA 1
ATOM 1685 C C . SER A 1 212 ? -1.841 16.082 -9.810 1.00 97.88 212 SER A C 1
ATOM 1687 O O . SER A 1 212 ? -2.378 15.378 -10.663 1.00 97.88 212 SER A O 1
ATOM 1689 N N . VAL A 1 213 ? -2.534 16.638 -8.809 1.00 97.88 213 VAL A N 1
ATOM 1690 C CA . VAL A 1 213 ? -3.907 16.247 -8.431 1.00 97.88 213 VAL A CA 1
ATOM 1691 C C . VAL A 1 213 ? -4.882 16.327 -9.602 1.00 97.88 213 VAL A C 1
ATOM 1693 O O . VAL A 1 213 ? -5.517 15.331 -9.934 1.00 97.88 213 VAL A O 1
ATOM 1696 N N . SER A 1 214 ? -4.964 17.478 -10.278 1.00 97.50 214 SER A N 1
ATOM 1697 C CA . SER A 1 214 ? -5.887 17.659 -11.411 1.00 97.50 214 SER A CA 1
ATOM 1698 C C . SER A 1 214 ? -5.610 16.671 -12.553 1.00 97.50 214 SER A C 1
ATOM 1700 O O . SER A 1 214 ? -6.542 16.123 -13.142 1.00 97.50 214 SER A O 1
ATOM 1702 N N . ARG A 1 215 ? -4.331 16.375 -12.826 1.00 98.19 215 ARG A N 1
ATOM 1703 C CA . ARG A 1 215 ? -3.939 15.391 -13.845 1.00 98.19 215 ARG A CA 1
ATOM 1704 C C . ARG A 1 215 ? -4.370 13.978 -13.451 1.00 98.19 215 ARG A C 1
ATOM 1706 O O . ARG A 1 215 ? -4.870 13.249 -14.301 1.00 98.19 215 ARG A O 1
ATOM 1713 N N . VAL A 1 216 ? -4.178 13.600 -12.188 1.00 98.25 216 VAL A N 1
ATOM 1714 C CA . VAL A 1 216 ? -4.560 12.277 -11.674 1.00 98.25 216 VAL A CA 1
ATOM 1715 C C . VAL A 1 216 ? -6.080 12.114 -11.655 1.00 98.25 216 VAL A C 1
ATOM 1717 O O . VAL A 1 216 ? -6.566 11.086 -12.107 1.00 98.25 216 VAL A O 1
ATOM 1720 N N . LEU A 1 217 ? -6.833 13.138 -11.243 1.00 98.00 217 LEU A N 1
ATOM 1721 C CA . LEU A 1 217 ? -8.300 13.136 -11.289 1.00 98.00 217 LEU A CA 1
ATOM 1722 C C . LEU A 1 217 ? -8.848 12.945 -12.707 1.00 98.00 217 LEU A C 1
ATOM 1724 O O . LEU A 1 217 ? -9.729 12.117 -12.913 1.00 98.00 217 LEU A O 1
ATOM 1728 N N . GLY A 1 218 ? -8.292 13.645 -13.701 1.00 97.50 218 GLY A N 1
ATOM 1729 C CA . GLY A 1 218 ? -8.676 13.420 -15.098 1.00 97.50 218 GLY A CA 1
ATOM 1730 C C . GLY A 1 218 ? -8.391 11.986 -15.564 1.00 97.50 218 GLY A C 1
ATOM 1731 O O . GLY A 1 218 ? -9.180 11.397 -16.298 1.00 97.50 218 GLY A O 1
ATOM 1732 N N . ASN A 1 219 ? -7.293 11.395 -15.093 1.00 98.19 219 ASN A N 1
ATOM 1733 C CA . ASN A 1 219 ? -6.915 10.031 -15.451 1.00 98.19 219 ASN A CA 1
ATOM 1734 C C . ASN A 1 219 ? -7.689 8.950 -14.671 1.00 98.19 219 ASN A C 1
ATOM 1736 O O . ASN A 1 219 ? -7.808 7.832 -15.162 1.00 98.19 219 ASN A O 1
ATOM 1740 N N . ILE A 1 220 ? -8.266 9.269 -13.508 1.00 98.06 220 ILE A N 1
ATOM 1741 C CA . ILE A 1 220 ? -9.240 8.406 -12.821 1.00 98.06 220 ILE A CA 1
ATOM 1742 C C . ILE A 1 220 ? -10.468 8.191 -13.708 1.00 98.06 220 ILE A C 1
ATOM 1744 O O . ILE A 1 220 ? -10.907 7.057 -13.883 1.00 98.06 220 ILE A O 1
ATOM 1748 N N . GLU A 1 221 ? -10.993 9.260 -14.308 1.00 97.56 221 GLU A N 1
ATOM 1749 C CA . GLU A 1 221 ? -12.142 9.158 -15.213 1.00 97.56 221 GLU A CA 1
ATOM 1750 C C . GLU A 1 221 ? -11.798 8.371 -16.483 1.00 97.56 221 GLU A C 1
ATOM 1752 O O . GLU A 1 221 ? -12.619 7.599 -16.973 1.00 97.56 221 GLU A O 1
ATOM 1757 N N . LEU A 1 222 ? -10.554 8.474 -16.961 1.00 97.69 222 LEU A N 1
ATOM 1758 C CA . LEU A 1 222 ? -10.050 7.640 -18.053 1.00 97.69 222 LEU A CA 1
ATOM 1759 C C . LEU A 1 222 ? -10.062 6.147 -17.681 1.00 97.69 222 LEU A C 1
ATOM 1761 O O . LEU A 1 222 ? -10.581 5.344 -18.453 1.00 97.69 222 LEU A O 1
ATOM 1765 N N . LEU A 1 223 ? -9.545 5.772 -16.503 1.00 98.25 223 LEU A N 1
ATOM 1766 C CA . LEU A 1 223 ? -9.562 4.376 -16.036 1.00 98.25 223 LEU A CA 1
ATOM 1767 C C . LEU A 1 223 ? -10.991 3.840 -15.872 1.00 98.25 223 LEU A C 1
ATOM 1769 O O . LEU A 1 223 ? -11.263 2.709 -16.270 1.00 98.25 223 LEU A O 1
ATOM 1773 N N . LYS A 1 224 ? -11.908 4.656 -15.329 1.00 97.56 224 LYS A N 1
ATOM 1774 C CA . LYS A 1 224 ? -13.332 4.302 -15.205 1.00 97.56 224 LYS A CA 1
ATOM 1775 C C . LYS A 1 224 ? -13.978 4.062 -16.567 1.00 97.56 224 LYS A C 1
ATOM 1777 O O . L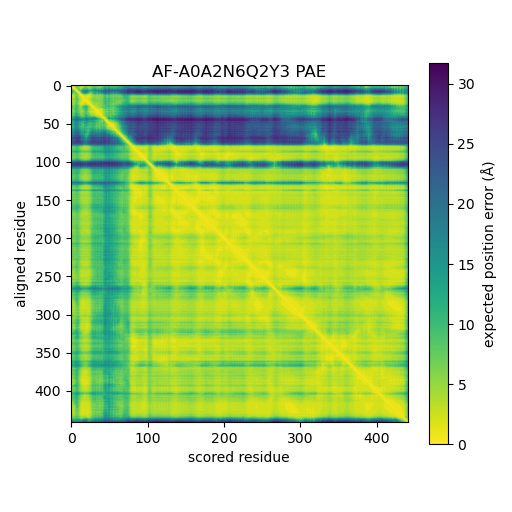YS A 1 224 ? -14.665 3.061 -16.735 1.00 97.56 224 LYS A O 1
ATOM 1782 N N . ALA A 1 225 ? -13.746 4.952 -17.534 1.00 97.88 225 ALA A N 1
ATOM 1783 C CA . ALA A 1 225 ? -14.310 4.843 -18.880 1.00 97.88 225 ALA A CA 1
ATOM 1784 C C . ALA A 1 225 ? -13.836 3.587 -19.633 1.00 97.88 225 ALA A C 1
ATOM 1786 O O . ALA A 1 225 ? -14.530 3.110 -20.523 1.00 97.88 225 ALA A O 1
ATOM 1787 N N . HIS A 1 226 ? -12.663 3.067 -19.268 1.00 98.12 226 HIS A N 1
ATOM 1788 C CA . HIS A 1 226 ? -12.053 1.854 -19.822 1.00 98.12 226 HIS A CA 1
ATOM 1789 C C . HIS A 1 226 ? -12.335 0.600 -18.978 1.00 98.12 226 HIS A C 1
ATOM 1791 O O . HIS A 1 226 ? -11.804 -0.473 -19.252 1.00 98.12 226 HIS A O 1
ATOM 1797 N N . GLU A 1 227 ? -13.152 0.726 -17.927 1.00 97.44 227 GLU A N 1
ATOM 1798 C CA . GLU A 1 227 ? -13.522 -0.365 -17.016 1.00 97.44 227 GLU A CA 1
ATOM 1799 C C . GLU A 1 227 ? -12.313 -1.099 -16.405 1.00 97.44 227 GLU A C 1
ATOM 1801 O O . GLU A 1 227 ? -12.359 -2.312 -16.154 1.00 97.44 227 GLU A O 1
ATOM 1806 N N . VAL A 1 228 ? -11.218 -0.369 -16.174 1.00 98.00 228 VAL A N 1
ATOM 1807 C CA . VAL A 1 228 ? -10.026 -0.882 -15.491 1.00 98.00 228 VAL A CA 1
ATOM 1808 C C . VAL A 1 228 ? -10.326 -0.976 -13.996 1.00 98.00 228 VAL A C 1
ATOM 1810 O O . VAL A 1 228 ? -10.877 -0.047 -13.407 1.00 98.00 228 VAL A O 1
ATOM 1813 N N . SER A 1 229 ? -9.953 -2.089 -13.361 1.00 94.88 229 SER A N 1
ATOM 1814 C CA . SER A 1 229 ? -10.050 -2.226 -11.905 1.00 94.88 229 SER A CA 1
ATOM 1815 C C . SER A 1 229 ? -8.855 -1.553 -11.234 1.00 94.88 229 SER A C 1
ATOM 1817 O O . SER A 1 229 ? -7.702 -1.851 -11.556 1.00 94.88 229 SER A O 1
ATOM 1819 N N . PHE A 1 230 ? -9.115 -0.636 -10.302 1.00 97.94 230 PHE A N 1
ATOM 1820 C CA . PHE A 1 230 ? -8.058 0.058 -9.576 1.00 97.94 230 PHE A CA 1
ATOM 1821 C C . PHE A 1 230 ? -8.459 0.422 -8.147 1.00 97.94 230 PHE A C 1
ATOM 1823 O O . PHE A 1 230 ? -9.637 0.585 -7.824 1.00 97.94 230 PHE A O 1
ATOM 1830 N N . GLU A 1 231 ? -7.443 0.573 -7.304 1.00 97.88 231 GLU A N 1
ATOM 1831 C CA . GLU A 1 231 ? -7.543 1.079 -5.937 1.00 97.88 231 GLU A CA 1
ATOM 1832 C C . GLU A 1 231 ? -6.672 2.331 -5.793 1.00 97.88 231 GLU A C 1
ATOM 1834 O O . GLU A 1 231 ? -5.580 2.412 -6.362 1.00 97.88 231 GLU A O 1
ATOM 1839 N N . ILE A 1 232 ? -7.133 3.306 -5.009 1.00 98.50 232 ILE A N 1
ATOM 1840 C CA . ILE A 1 232 ? -6.333 4.474 -4.641 1.00 98.50 232 ILE A CA 1
ATOM 1841 C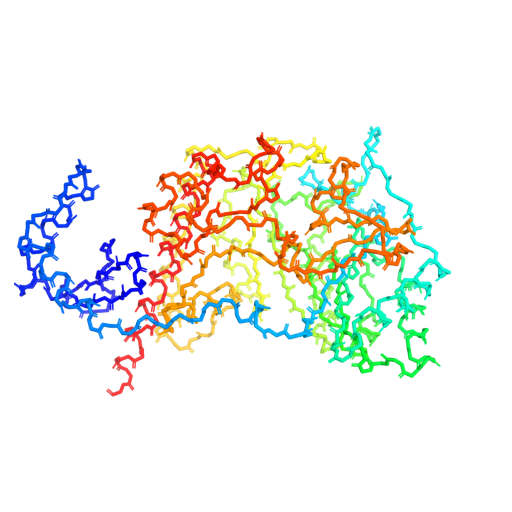 C . ILE A 1 232 ? -5.502 4.168 -3.393 1.00 98.50 232 ILE A C 1
ATOM 1843 O O . ILE A 1 232 ? -6.023 3.741 -2.365 1.00 98.50 232 ILE A O 1
ATOM 1847 N N . ARG A 1 233 ? -4.201 4.462 -3.440 1.00 97.69 233 ARG A N 1
ATOM 1848 C CA . ARG A 1 233 ? -3.334 4.447 -2.260 1.00 97.69 233 ARG A CA 1
ATOM 1849 C C . ARG A 1 233 ? -2.829 5.840 -1.932 1.00 97.69 233 ARG A C 1
ATOM 1851 O O . ARG A 1 233 ? -2.133 6.460 -2.736 1.00 97.69 233 ARG A O 1
ATOM 1858 N N . ALA A 1 234 ? -3.123 6.274 -0.716 1.00 97.75 234 ALA A N 1
ATOM 1859 C CA . ALA A 1 234 ? -2.721 7.567 -0.191 1.00 97.75 234 ALA A CA 1
ATOM 1860 C C . ALA A 1 234 ? -1.607 7.436 0.847 1.00 97.75 234 ALA A C 1
ATOM 1862 O O . ALA A 1 234 ? -1.584 6.498 1.649 1.00 97.75 234 ALA A O 1
ATOM 1863 N N . THR A 1 235 ? -0.692 8.401 0.833 1.00 97.06 235 THR A N 1
ATOM 1864 C CA . THR A 1 235 ? 0.362 8.565 1.832 1.00 97.06 235 THR A CA 1
ATOM 1865 C C . THR A 1 235 ? 0.083 9.807 2.672 1.00 97.06 235 THR A C 1
ATOM 1867 O O . THR A 1 235 ? 0.065 10.919 2.154 1.00 97.06 235 THR A O 1
ATOM 1870 N N . ILE A 1 236 ? -0.101 9.628 3.978 1.00 96.88 236 ILE A N 1
ATOM 1871 C CA . ILE A 1 236 ? -0.295 10.721 4.934 1.00 96.88 236 ILE A CA 1
ATOM 1872 C C . ILE A 1 236 ? 1.050 11.052 5.578 1.00 96.88 236 ILE A C 1
ATOM 1874 O O . ILE A 1 236 ? 1.682 10.180 6.173 1.00 96.88 236 ILE A O 1
ATOM 1878 N N . THR A 1 237 ? 1.506 12.296 5.440 1.00 96.12 237 THR A N 1
ATOM 1879 C CA . THR A 1 237 ? 2.706 12.799 6.123 1.00 96.12 237 THR A CA 1
ATOM 1880 C C . THR A 1 237 ? 2.383 13.250 7.541 1.00 96.12 237 THR A C 1
ATOM 1882 O O . THR A 1 237 ? 1.232 13.529 7.878 1.00 96.12 237 THR A O 1
ATOM 1885 N N . SER A 1 238 ? 3.411 13.335 8.383 1.00 94.94 238 SER A N 1
ATOM 1886 C CA . SER A 1 238 ? 3.260 13.702 9.793 1.00 94.94 238 SER A CA 1
ATOM 1887 C C . SER A 1 238 ? 2.642 15.078 10.018 1.00 94.94 238 SER A C 1
ATOM 1889 O O . SER A 1 238 ? 1.960 15.278 11.020 1.00 94.94 238 SER A O 1
ATOM 1891 N N . ASP A 1 239 ? 2.841 16.014 9.099 1.00 94.88 239 ASP A N 1
ATOM 1892 C CA . ASP A 1 239 ? 2.365 17.391 9.175 1.00 94.88 239 ASP A CA 1
ATOM 1893 C C . ASP A 1 239 ? 0.998 17.630 8.529 1.00 94.88 239 ASP A C 1
ATOM 1895 O O . ASP A 1 239 ? 0.451 18.713 8.704 1.00 94.88 239 ASP A O 1
ATOM 1899 N N . ASN A 1 240 ? 0.421 16.643 7.836 1.00 95.75 240 ASN A N 1
ATOM 1900 C CA . ASN A 1 240 ? -0.852 16.818 7.144 1.00 95.75 240 ASN A CA 1
ATOM 1901 C C . ASN A 1 240 ? -2.016 16.939 8.158 1.00 95.75 240 ASN A C 1
ATOM 1903 O O . ASN A 1 240 ? -2.294 15.977 8.885 1.00 95.75 240 ASN A O 1
ATOM 1907 N N . PRO A 1 241 ? -2.721 18.088 8.222 1.00 95.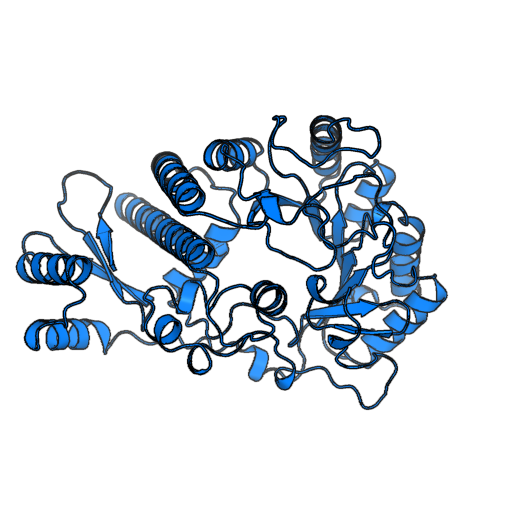88 241 PRO A N 1
ATOM 1908 C CA . PRO A 1 241 ? -3.847 18.275 9.131 1.00 95.88 241 PRO A CA 1
ATOM 1909 C C . PRO A 1 241 ? -5.175 17.754 8.563 1.00 95.88 241 PRO A C 1
ATOM 1911 O O . PRO A 1 241 ? -6.137 17.615 9.312 1.00 95.88 241 PRO A O 1
ATOM 1914 N N . TYR A 1 242 ? -5.227 17.441 7.267 1.00 97.06 242 TYR A N 1
ATOM 1915 C CA . TYR A 1 242 ? -6.437 17.139 6.502 1.00 97.06 242 TYR A CA 1
ATOM 1916 C C . TYR A 1 242 ? -6.759 15.641 6.440 1.00 97.06 242 TYR A C 1
ATOM 1918 O O . TYR A 1 242 ? -7.214 15.127 5.416 1.00 97.06 242 TYR A O 1
ATOM 1926 N N . ILE A 1 243 ? -6.465 14.895 7.508 1.00 97.81 243 ILE A N 1
ATOM 1927 C CA . ILE A 1 243 ? -6.615 13.432 7.519 1.00 97.81 243 ILE A CA 1
ATOM 1928 C C . ILE A 1 243 ? -8.087 13.056 7.313 1.00 97.81 243 ILE A C 1
ATOM 1930 O O . ILE A 1 243 ? -8.399 12.258 6.434 1.00 97.81 243 ILE A O 1
ATOM 1934 N N . TYR A 1 244 ? -8.994 13.662 8.080 1.00 98.19 244 TYR A N 1
ATOM 1935 C CA . TYR A 1 244 ? -10.438 13.438 7.968 1.00 98.19 244 TYR A CA 1
ATOM 1936 C C . TYR A 1 244 ? -10.981 13.812 6.581 1.00 98.19 244 TYR A C 1
ATOM 1938 O O . TYR A 1 244 ? -11.681 13.023 5.947 1.00 98.19 244 TYR A O 1
ATOM 1946 N N . GLU A 1 245 ? -10.606 14.985 6.080 1.00 98.31 245 GLU A N 1
ATOM 1947 C CA . GLU A 1 245 ? -11.029 15.498 4.780 1.00 98.31 245 GLU A CA 1
ATOM 1948 C C . GLU A 1 245 ? -10.516 14.613 3.637 1.00 98.31 245 GLU A C 1
ATOM 1950 O O . GLU A 1 245 ? -11.201 14.436 2.634 1.00 98.31 245 GLU A O 1
ATOM 1955 N N . THR A 1 246 ? -9.341 13.999 3.802 1.00 98.12 246 THR A N 1
ATOM 1956 C CA . THR A 1 246 ? -8.791 13.034 2.842 1.00 98.12 246 THR A CA 1
ATOM 1957 C C . THR A 1 246 ? -9.636 11.759 2.772 1.00 98.12 246 THR A C 1
ATOM 1959 O O . THR A 1 246 ? -9.954 11.310 1.672 1.00 98.12 246 THR A O 1
ATOM 1962 N N . TYR A 1 247 ? -10.056 11.200 3.916 1.00 98.00 247 TYR A N 1
ATOM 1963 C CA . TYR A 1 247 ? -10.991 10.065 3.937 1.00 98.00 247 TYR A CA 1
ATOM 1964 C C . TYR A 1 247 ? -12.315 10.427 3.253 1.00 98.00 247 TYR A C 1
ATOM 1966 O O . TYR A 1 247 ? -12.761 9.715 2.356 1.00 98.00 247 TYR A O 1
ATOM 1974 N N . ARG A 1 248 ? -12.905 11.573 3.617 1.00 98.12 248 ARG A N 1
ATOM 1975 C CA . ARG A 1 248 ? -14.148 12.078 3.013 1.00 98.12 248 ARG A CA 1
ATOM 1976 C C . ARG A 1 248 ? -14.059 12.223 1.505 1.00 98.12 248 ARG A C 1
ATOM 1978 O O . ARG A 1 248 ? -14.938 11.753 0.789 1.00 98.12 248 ARG A O 1
ATOM 1985 N N . PHE A 1 249 ? -12.979 12.834 1.037 1.00 98.19 249 PHE A N 1
ATOM 1986 C CA . PHE A 1 249 ? -12.724 13.012 -0.379 1.00 98.19 249 PHE A CA 1
ATOM 1987 C C . PHE A 1 249 ? -12.696 11.672 -1.128 1.00 98.19 249 PHE A C 1
ATOM 1989 O O . PHE A 1 249 ? -13.313 11.552 -2.183 1.00 98.19 249 PHE A O 1
ATOM 1996 N N . PHE A 1 250 ? -12.033 10.643 -0.592 1.00 97.81 250 PHE A N 1
ATOM 1997 C CA . PHE A 1 250 ? -11.992 9.340 -1.261 1.00 97.81 250 PHE A CA 1
ATOM 1998 C C . PHE A 1 250 ? -13.311 8.564 -1.193 1.00 97.81 250 PHE A C 1
ATOM 2000 O O . PHE A 1 250 ? -13.668 7.918 -2.179 1.00 97.81 250 PHE A O 1
ATOM 2007 N N . GLU A 1 251 ? -14.069 8.665 -0.098 1.00 97.44 251 GLU A N 1
ATOM 2008 C CA . GLU A 1 251 ? -15.435 8.122 -0.045 1.00 97.44 251 GLU A CA 1
ATOM 2009 C C . GLU A 1 251 ? -16.332 8.754 -1.123 1.00 97.44 251 GLU A C 1
ATOM 2011 O O . GLU A 1 251 ? -17.079 8.053 -1.807 1.00 97.44 251 GLU A O 1
ATOM 2016 N N . GLU A 1 252 ? -16.210 10.066 -1.349 1.00 97.06 252 GLU A N 1
ATOM 2017 C CA . GLU A 1 252 ? -16.965 10.789 -2.382 1.00 97.06 252 GLU A CA 1
ATOM 2018 C C . GLU A 1 252 ? -16.604 10.344 -3.808 1.00 97.06 252 GLU A C 1
ATOM 2020 O O . GLU A 1 252 ? -17.476 10.321 -4.682 1.00 97.06 252 GLU A O 1
ATOM 2025 N N . LEU A 1 253 ? -15.358 9.913 -4.047 1.00 96.62 253 LEU A N 1
ATOM 2026 C CA . LEU A 1 253 ? -14.958 9.345 -5.338 1.00 96.62 253 LEU A CA 1
ATOM 2027 C C . LEU A 1 253 ? -15.610 7.987 -5.627 1.00 96.62 253 LEU A C 1
ATOM 2029 O O . LEU A 1 253 ? -15.671 7.602 -6.800 1.00 96.62 253 LEU A O 1
ATOM 2033 N N . LYS A 1 254 ? -16.091 7.274 -4.595 1.00 95.94 254 LYS A N 1
ATOM 2034 C CA . LYS A 1 254 ? -16.677 5.924 -4.695 1.00 95.94 254 LYS A CA 1
ATOM 2035 C C . LYS A 1 254 ? -15.738 4.916 -5.365 1.00 95.94 254 LYS A C 1
ATOM 2037 O O . LYS A 1 254 ? -16.158 4.066 -6.152 1.00 95.94 254 LYS A O 1
ATOM 2042 N N . ILE A 1 255 ? -14.449 5.031 -5.065 1.00 95.88 255 ILE A N 1
ATOM 2043 C CA . ILE A 1 255 ? -13.386 4.149 -5.553 1.00 95.88 255 ILE A CA 1
ATOM 2044 C C . ILE A 1 255 ? -12.750 3.502 -4.328 1.00 95.88 255 ILE A C 1
ATOM 2046 O O . ILE A 1 255 ? -12.518 4.212 -3.352 1.00 95.88 255 ILE A O 1
ATOM 2050 N N . PRO A 1 256 ? -12.455 2.192 -4.349 1.00 97.31 256 PRO A N 1
ATOM 2051 C CA . PRO A 1 256 ? -11.745 1.557 -3.251 1.00 97.31 256 PRO A CA 1
ATOM 2052 C C . PRO A 1 256 ? -10.434 2.281 -2.933 1.00 97.31 256 PRO A C 1
ATOM 2054 O O . PRO A 1 256 ? -9.708 2.681 -3.850 1.00 97.31 256 PRO A O 1
ATOM 2057 N N . TYR A 1 257 ? -10.119 2.448 -1.650 1.00 97.94 257 TYR A N 1
ATOM 2058 C CA . TYR A 1 257 ? -8.890 3.126 -1.253 1.00 97.94 257 TYR A CA 1
ATOM 2059 C C . TYR A 1 257 ? -8.302 2.621 0.064 1.00 97.94 257 TYR A C 1
ATOM 2061 O O . TYR A 1 257 ? -9.006 2.090 0.924 1.00 97.94 257 TYR A O 1
ATOM 2069 N N . THR A 1 258 ? -7.001 2.862 0.231 1.00 97.06 258 THR A N 1
ATOM 2070 C CA . THR A 1 258 ? -6.246 2.604 1.460 1.00 97.06 258 THR A CA 1
ATOM 2071 C C . THR A 1 258 ? -5.327 3.781 1.779 1.00 97.06 258 THR A C 1
ATOM 2073 O O . THR A 1 258 ? -4.628 4.300 0.905 1.00 97.06 258 THR A O 1
ATOM 2076 N N . LEU A 1 259 ? -5.265 4.162 3.056 1.00 95.31 259 LEU A N 1
ATOM 2077 C CA . LEU A 1 259 ? -4.318 5.154 3.568 1.00 95.31 259 LEU A CA 1
ATOM 2078 C C . LEU A 1 259 ? -3.156 4.468 4.283 1.00 95.31 259 LEU A C 1
ATOM 2080 O O . LEU A 1 259 ? -3.329 3.466 4.976 1.00 95.31 259 LEU A O 1
ATOM 2084 N N . ALA A 1 260 ? -1.963 5.031 4.135 1.00 94.00 260 ALA A N 1
ATOM 2085 C CA . ALA A 1 260 ? -0.795 4.650 4.909 1.00 94.00 260 ALA A CA 1
ATOM 2086 C C . ALA A 1 260 ? -0.049 5.889 5.396 1.00 94.00 260 ALA A C 1
ATOM 2088 O O . ALA A 1 260 ? 0.057 6.888 4.688 1.00 94.00 260 ALA A O 1
ATOM 2089 N N . PHE A 1 261 ? 0.504 5.803 6.598 1.00 94.50 261 PHE A N 1
ATOM 2090 C CA . PHE A 1 261 ? 1.345 6.851 7.155 1.00 94.50 261 PHE A CA 1
ATOM 2091 C C . PHE A 1 261 ? 2.762 6.735 6.589 1.00 94.50 261 PHE A C 1
ATOM 2093 O O . PHE A 1 261 ? 3.340 5.646 6.532 1.00 94.50 261 PHE A O 1
ATOM 2100 N N . ALA A 1 262 ? 3.321 7.859 6.142 1.00 93.12 262 ALA A N 1
ATOM 2101 C CA . ALA A 1 262 ? 4.695 7.926 5.667 1.00 93.12 262 ALA A CA 1
ATOM 2102 C C . ALA A 1 262 ? 5.653 7.582 6.812 1.00 93.12 262 ALA A C 1
ATOM 2104 O O . ALA A 1 262 ? 5.413 7.982 7.947 1.00 93.12 262 ALA A O 1
ATOM 2105 N N . TYR A 1 263 ? 6.752 6.889 6.536 1.00 89.62 263 TYR A N 1
ATOM 2106 C CA . TYR A 1 263 ? 7.750 6.561 7.552 1.00 89.62 263 TYR A CA 1
ATOM 2107 C C . TYR A 1 263 ? 9.175 6.711 7.007 1.00 89.62 263 TYR A C 1
ATOM 2109 O O . TYR A 1 263 ? 9.356 6.734 5.783 1.00 89.62 263 TYR A O 1
ATOM 2117 N N . PRO A 1 264 ? 10.186 6.850 7.888 1.00 83.88 264 PRO A N 1
ATOM 2118 C CA . PRO A 1 264 ? 11.544 7.152 7.459 1.00 83.88 264 PRO A CA 1
ATOM 2119 C C . PRO A 1 264 ? 12.127 6.056 6.571 1.00 83.88 264 PRO A C 1
ATOM 2121 O O . PRO A 1 264 ? 11.884 4.865 6.774 1.00 83.88 264 PRO A O 1
ATOM 2124 N N . SER A 1 265 ? 12.933 6.459 5.596 1.00 81.88 265 SER A N 1
ATOM 2125 C CA . SER A 1 265 ? 13.702 5.561 4.731 1.00 81.88 265 SER A CA 1
ATOM 2126 C C . SER A 1 265 ? 14.981 6.258 4.281 1.00 81.88 265 SER A C 1
ATOM 2128 O O . SER A 1 265 ? 15.003 7.484 4.156 1.00 81.88 265 SER A O 1
ATOM 2130 N N . ASP A 1 266 ? 16.032 5.493 3.991 1.00 76.38 266 ASP A N 1
ATOM 2131 C CA . ASP A 1 266 ? 17.338 6.016 3.569 1.00 76.38 266 ASP A CA 1
ATOM 2132 C C . ASP A 1 266 ? 17.234 6.959 2.357 1.00 76.38 266 ASP A C 1
ATOM 2134 O O . ASP A 1 266 ? 17.946 7.964 2.269 1.00 76.38 266 ASP A O 1
ATOM 2138 N N . ASN A 1 267 ? 16.287 6.700 1.449 1.00 78.75 267 ASN A N 1
ATOM 2139 C CA . ASN A 1 267 ? 16.093 7.492 0.232 1.00 78.75 267 ASN A CA 1
ATOM 2140 C C . ASN A 1 267 ? 15.116 8.666 0.369 1.00 78.75 267 ASN A C 1
ATOM 2142 O O . ASN A 1 267 ? 15.085 9.522 -0.514 1.00 78.75 267 ASN A O 1
ATOM 2146 N N . THR A 1 268 ? 14.417 8.799 1.496 1.00 81.69 268 THR A N 1
ATOM 2147 C CA . THR A 1 268 ? 13.538 9.943 1.762 1.00 81.69 268 THR A CA 1
ATOM 2148 C C . THR A 1 268 ? 14.337 11.254 1.752 1.00 81.69 268 THR A C 1
ATOM 2150 O O . THR A 1 268 ? 15.411 11.350 2.353 1.00 81.69 268 THR A O 1
ATOM 2153 N N . SER A 1 269 ? 13.851 12.275 1.036 1.00 82.75 269 SER A N 1
ATOM 2154 C CA . SER A 1 269 ? 14.543 13.575 0.937 1.00 82.75 269 SER A CA 1
ATOM 2155 C C . SER A 1 269 ? 14.198 14.539 2.069 1.00 82.75 269 SER A C 1
ATOM 2157 O O . SER A 1 269 ? 15.005 15.408 2.384 1.00 82.75 269 SER A O 1
ATOM 2159 N N . ASN A 1 270 ? 13.029 14.376 2.693 1.00 85.25 270 ASN A N 1
ATOM 2160 C CA . ASN A 1 270 ? 12.649 15.124 3.880 1.00 85.25 270 ASN A CA 1
ATOM 2161 C C . ASN A 1 270 ? 12.128 14.176 4.967 1.00 85.25 270 ASN A C 1
ATOM 2163 O O . ASN A 1 270 ? 10.968 13.768 4.943 1.00 85.25 270 ASN A O 1
ATOM 2167 N N . GLN A 1 271 ? 12.998 13.837 5.920 1.00 84.19 271 GLN A N 1
ATOM 2168 C CA . GLN A 1 271 ? 12.660 12.931 7.019 1.00 84.19 271 GLN A CA 1
ATOM 2169 C C . GLN A 1 271 ? 11.644 13.544 7.998 1.00 84.19 271 GLN A C 1
ATOM 2171 O O . GLN A 1 271 ? 10.944 12.801 8.683 1.00 84.19 271 GLN A O 1
ATOM 2176 N N . THR A 1 272 ? 11.503 14.878 8.066 1.00 89.00 272 THR A N 1
ATOM 2177 C CA . THR A 1 272 ? 10.578 15.508 9.029 1.00 89.00 272 THR A CA 1
ATOM 2178 C C . THR A 1 272 ? 9.121 15.154 8.741 1.00 89.00 272 THR A C 1
ATOM 2180 O O . THR A 1 272 ? 8.347 14.996 9.678 1.00 89.00 272 THR A O 1
ATOM 2183 N N . LEU A 1 273 ? 8.780 14.923 7.467 1.00 91.06 273 LEU A N 1
ATOM 2184 C CA . LEU A 1 273 ? 7.452 14.494 7.001 1.00 91.06 273 LEU A CA 1
ATOM 2185 C C . LEU A 1 273 ? 7.087 13.058 7.404 1.00 91.06 273 LEU A C 1
ATOM 2187 O O . LEU A 1 273 ? 5.983 12.590 7.129 1.00 91.06 273 LEU A O 1
ATOM 2191 N N . THR A 1 274 ? 8.034 12.338 7.999 1.00 88.88 274 THR A N 1
ATOM 2192 C CA . THR A 1 274 ? 7.903 10.925 8.365 1.00 88.88 274 THR A CA 1
ATOM 2193 C C . THR A 1 274 ? 8.073 10.675 9.862 1.00 88.88 274 THR A C 1
ATOM 2195 O O . THR A 1 274 ? 8.024 9.532 10.312 1.00 88.88 274 THR A O 1
ATOM 2198 N N . THR A 1 275 ? 8.247 11.746 10.639 1.00 89.81 275 THR A N 1
ATOM 2199 C CA . THR A 1 275 ? 8.426 11.704 12.091 1.00 89.81 275 THR A CA 1
ATOM 2200 C C . THR A 1 275 ? 7.192 12.282 12.767 1.00 89.81 275 THR A C 1
ATOM 2202 O O . THR A 1 275 ? 6.832 13.430 12.514 1.00 89.81 275 THR A O 1
ATOM 2205 N N . TYR A 1 276 ? 6.556 11.497 13.634 1.00 92.75 276 TYR A N 1
ATOM 2206 C CA . TYR A 1 276 ? 5.292 11.851 14.281 1.00 92.75 276 TYR A CA 1
ATOM 2207 C C . TYR A 1 276 ? 5.523 12.312 15.716 1.00 92.75 276 TYR A C 1
ATOM 2209 O O . TYR A 1 276 ? 6.381 11.785 16.424 1.00 92.75 276 TYR A O 1
ATOM 2217 N N . SER A 1 277 ? 4.732 13.291 16.142 1.00 92.94 277 SER A N 1
ATOM 2218 C CA . SER A 1 277 ? 4.727 13.843 17.496 1.00 92.94 277 SER A CA 1
ATOM 2219 C C . SER A 1 277 ? 3.402 13.544 18.200 1.00 92.94 277 SER A C 1
ATOM 2221 O O . SER A 1 277 ? 2.450 13.078 17.572 1.00 92.94 277 SER A O 1
ATOM 2223 N N . ASN A 1 278 ? 3.297 13.883 19.488 1.00 93.06 278 ASN A N 1
ATOM 2224 C CA . ASN A 1 278 ? 2.023 13.821 20.215 1.00 93.06 278 ASN A CA 1
ATOM 2225 C C . ASN A 1 278 ? 0.928 14.659 19.537 1.00 93.06 278 ASN A C 1
ATOM 2227 O O . ASN A 1 278 ? -0.223 14.248 19.486 1.00 93.06 278 ASN A O 1
ATOM 2231 N N . GLU A 1 279 ? 1.289 15.789 18.928 1.00 93.25 279 GLU A N 1
ATOM 2232 C CA . GLU A 1 279 ? 0.346 16.597 18.151 1.00 93.25 279 GLU A CA 1
ATOM 2233 C C . GLU A 1 279 ? -0.190 15.832 16.929 1.00 93.25 279 GLU A C 1
ATOM 2235 O O . GLU A 1 279 ? -1.368 15.929 16.594 1.00 93.25 279 GLU A O 1
ATOM 2240 N N . SER A 1 280 ? 0.652 15.012 16.288 1.00 93.44 280 SER A N 1
ATOM 2241 C CA . SER A 1 280 ? 0.213 14.139 15.193 1.00 93.44 280 SER A CA 1
ATOM 2242 C C . SER A 1 280 ? -0.797 13.099 15.678 1.00 93.44 280 SER A C 1
ATOM 2244 O O . SER A 1 280 ? -1.796 12.861 15.005 1.00 93.44 280 SER A O 1
ATOM 2246 N N . ILE A 1 281 ? -0.563 12.513 16.858 1.00 94.62 281 ILE A N 1
ATOM 2247 C CA . ILE A 1 281 ? -1.476 11.550 17.490 1.00 94.62 281 ILE A CA 1
ATOM 2248 C C . ILE A 1 281 ? -2.844 12.200 17.732 1.00 94.62 281 ILE A C 1
ATOM 2250 O O . ILE A 1 281 ? -3.863 11.632 17.340 1.00 94.62 281 ILE A O 1
ATOM 2254 N N . GLU A 1 282 ? -2.877 13.405 18.311 1.00 95.81 282 GLU A N 1
ATOM 2255 C CA . GLU A 1 282 ? -4.132 14.131 18.552 1.00 95.81 282 GLU A CA 1
ATOM 2256 C C . GLU A 1 282 ? -4.882 14.442 17.253 1.00 95.81 282 GLU A C 1
ATOM 2258 O O . GLU A 1 282 ? -6.095 14.233 17.173 1.00 95.81 282 GLU A O 1
ATOM 2263 N N . ARG A 1 283 ? -4.173 14.862 16.196 1.00 95.81 283 ARG A N 1
ATOM 2264 C CA . ARG A 1 283 ? -4.786 15.083 14.876 1.00 95.81 283 ARG A CA 1
ATOM 2265 C C . ARG A 1 283 ? -5.426 13.814 14.321 1.00 95.81 283 ARG A C 1
ATOM 2267 O O . ARG A 1 283 ? -6.560 13.868 13.837 1.00 95.81 283 ARG A O 1
ATOM 2274 N N . VAL A 1 284 ? -4.733 12.676 14.406 1.00 97.62 284 VAL A N 1
ATOM 2275 C CA . VAL A 1 284 ? -5.270 11.380 13.964 1.00 97.62 284 VAL A CA 1
ATOM 2276 C C . VAL A 1 284 ? -6.496 11.006 14.794 1.00 97.62 284 VAL A C 1
ATOM 2278 O O . VAL A 1 284 ? -7.531 10.683 14.214 1.00 97.62 284 VAL A O 1
ATOM 2281 N N . ARG A 1 285 ? -6.432 11.118 16.126 1.00 96.88 285 ARG A N 1
ATOM 2282 C CA . ARG A 1 285 ? -7.554 10.802 17.026 1.00 96.88 285 ARG A CA 1
ATOM 2283 C C . ARG A 1 285 ? -8.798 11.620 16.701 1.00 96.88 285 ARG A C 1
ATOM 2285 O O . ARG A 1 285 ? -9.866 11.047 16.491 1.00 96.88 285 ARG A O 1
ATOM 2292 N N . CYS A 1 286 ? -8.657 12.940 16.596 1.00 97.44 286 CYS A N 1
ATOM 2293 C CA . CYS A 1 286 ? -9.755 13.833 16.231 1.00 97.44 286 CYS A CA 1
ATOM 2294 C C . CYS A 1 286 ? -10.331 13.497 14.850 1.00 97.44 286 CYS A C 1
ATOM 2296 O O . CYS A 1 286 ? -11.547 13.519 14.662 1.00 97.44 286 CYS A O 1
ATOM 2298 N N . SER A 1 287 ? -9.471 13.151 13.890 1.00 98.19 287 SER A N 1
ATOM 2299 C CA . SER A 1 287 ? -9.902 12.791 12.537 1.00 98.19 287 SER A CA 1
ATOM 2300 C C . SER A 1 287 ? -10.687 11.481 12.510 1.00 98.19 287 SER A C 1
ATOM 2302 O O . SER A 1 287 ? -11.731 11.410 11.868 1.00 98.19 287 SER A O 1
ATOM 2304 N N . MET A 1 288 ? -10.226 10.460 13.240 1.00 97.56 288 MET A N 1
ATOM 2305 C CA . MET A 1 288 ? -10.916 9.169 13.329 1.00 97.56 288 MET A CA 1
ATOM 2306 C C . MET A 1 288 ? -12.246 9.289 14.074 1.00 97.56 288 MET A C 1
ATOM 2308 O O . MET A 1 288 ? -13.220 8.656 13.680 1.00 97.56 288 MET A O 1
ATOM 2312 N N . ALA A 1 289 ? -12.326 10.144 15.099 1.00 94.38 289 ALA A N 1
ATOM 2313 C CA . ALA A 1 289 ? -13.577 10.414 15.803 1.00 94.38 289 ALA A CA 1
ATOM 2314 C C . ALA A 1 289 ? -14.635 11.050 14.886 1.00 94.38 289 ALA A C 1
ATOM 2316 O O . ALA A 1 289 ? -15.782 10.611 14.888 1.00 94.38 289 ALA A O 1
ATOM 2317 N N . LYS A 1 290 ? -14.253 12.040 14.064 1.00 97.44 290 LYS A N 1
ATOM 2318 C CA . LYS A 1 290 ? -15.156 12.631 13.060 1.00 97.44 290 LYS A CA 1
ATOM 2319 C C . LYS A 1 290 ? -15.589 11.601 12.017 1.00 97.44 290 LYS A C 1
ATOM 2321 O O . LYS A 1 290 ? -16.778 11.458 11.758 1.00 97.44 290 LYS A O 1
ATOM 2326 N N . LEU A 1 291 ? -14.634 10.841 11.477 1.00 97.69 291 LEU A N 1
ATOM 2327 C CA . LEU A 1 291 ? -14.909 9.821 10.465 1.00 97.69 291 LEU A CA 1
ATOM 2328 C C . LEU A 1 291 ? -15.838 8.715 10.986 1.00 97.69 291 LEU A C 1
ATOM 2330 O O . LEU A 1 291 ? -16.670 8.202 10.245 1.00 97.69 291 LEU A O 1
ATOM 2334 N N . LEU A 1 292 ? -15.729 8.361 12.269 1.00 95.12 292 LEU A N 1
ATOM 2335 C CA . LEU A 1 292 ? -16.608 7.380 12.902 1.00 95.12 292 LEU A CA 1
ATOM 2336 C C . LEU A 1 292 ? -18.073 7.841 12.898 1.00 95.12 292 LEU A C 1
ATOM 2338 O O . LEU A 1 292 ? -18.964 7.018 12.693 1.00 95.12 292 LEU A O 1
ATOM 2342 N N . LEU A 1 293 ? -18.322 9.139 13.107 1.00 93.50 293 LEU A N 1
ATOM 2343 C CA . LEU A 1 293 ? -19.671 9.710 13.040 1.00 93.50 293 LEU A CA 1
ATOM 2344 C C . LEU A 1 293 ? -20.235 9.624 11.620 1.00 93.50 293 LEU A C 1
ATOM 2346 O O . LEU A 1 293 ? -21.368 9.181 11.451 1.00 93.50 293 LEU A O 1
ATOM 2350 N N . ASP A 1 294 ? -19.431 9.948 10.607 1.00 95.19 294 ASP A N 1
ATOM 2351 C CA . ASP A 1 294 ? -19.855 9.791 9.214 1.00 95.19 294 ASP A CA 1
ATOM 2352 C C . ASP A 1 294 ? -20.170 8.334 8.879 1.00 95.19 294 ASP A C 1
ATOM 2354 O O . ASP A 1 294 ? -21.216 8.042 8.309 1.00 95.19 294 ASP A O 1
ATOM 2358 N N . TYR A 1 295 ? -19.303 7.397 9.270 1.00 95.06 295 TYR A N 1
ATOM 2359 C CA . TYR A 1 295 ? -19.524 5.976 8.999 1.00 95.06 295 TYR A CA 1
ATOM 2360 C C . TYR A 1 295 ? -20.727 5.415 9.742 1.00 95.06 295 TYR A C 1
ATOM 2362 O O . TYR A 1 295 ? -21.421 4.560 9.196 1.00 95.06 295 TYR A O 1
ATOM 2370 N N . LYS A 1 296 ? -21.033 5.913 10.943 1.00 90.50 296 LYS A N 1
ATOM 2371 C CA . LYS A 1 296 ? -22.289 5.592 11.625 1.00 90.50 296 LYS A CA 1
ATOM 2372 C C . LYS A 1 296 ? -23.491 5.975 10.759 1.00 90.50 296 LYS A C 1
ATOM 2374 O O . LYS A 1 296 ? -24.394 5.154 10.594 1.00 90.50 296 LYS A O 1
ATOM 2379 N N . ASP A 1 297 ? -23.497 7.175 10.187 1.00 91.12 297 ASP A N 1
ATOM 2380 C CA . ASP A 1 297 ? -24.589 7.635 9.327 1.00 91.12 297 ASP A CA 1
ATOM 2381 C C . ASP A 1 297 ? -24.646 6.865 7.999 1.00 91.12 297 ASP A C 1
ATOM 2383 O O . ASP A 1 297 ? -25.731 6.459 7.576 1.00 91.12 297 ASP A O 1
ATOM 2387 N N . THR A 1 298 ? -23.497 6.600 7.372 1.00 93.00 298 THR A N 1
ATOM 2388 C CA . THR A 1 298 ? -23.380 5.781 6.152 1.00 93.00 298 THR A CA 1
ATOM 2389 C C . THR A 1 298 ? -23.944 4.375 6.375 1.00 93.00 298 THR A C 1
ATOM 2391 O O . THR A 1 298 ? -24.785 3.911 5.604 1.00 93.00 298 THR A O 1
ATOM 2394 N N . LEU A 1 299 ? -23.555 3.711 7.469 1.00 89.50 299 LEU A N 1
ATOM 2395 C CA . LEU A 1 299 ? -24.035 2.370 7.815 1.00 89.50 299 LEU A CA 1
ATOM 2396 C C . LEU A 1 299 ? -25.534 2.359 8.133 1.00 89.50 299 LEU A C 1
ATOM 2398 O O . LEU A 1 299 ? -26.241 1.468 7.666 1.00 89.50 299 LEU A O 1
ATOM 2402 N N . LYS A 1 300 ? -26.049 3.362 8.859 1.00 89.38 300 LYS A N 1
ATOM 2403 C CA . LYS A 1 300 ? -27.494 3.501 9.123 1.00 89.38 300 LYS A CA 1
ATOM 2404 C C . LYS A 1 300 ? -28.318 3.639 7.840 1.00 89.38 300 LYS A C 1
ATOM 2406 O O . LYS A 1 300 ? -29.446 3.161 7.793 1.00 89.38 300 LYS A O 1
ATOM 2411 N N . LYS A 1 301 ? -27.767 4.280 6.807 1.00 91.94 301 LYS A N 1
ATOM 2412 C CA . LYS A 1 301 ? -28.403 4.413 5.485 1.00 91.94 301 LYS A CA 1
ATOM 2413 C C . LYS A 1 301 ? -28.243 3.171 4.601 1.00 91.94 301 LYS A C 1
ATOM 2415 O O . LYS A 1 301 ? -28.820 3.134 3.518 1.00 91.94 301 LYS A O 1
ATOM 2420 N N . GLY A 1 302 ? -27.465 2.172 5.025 1.00 89.31 302 GLY A N 1
ATOM 2421 C CA . GLY A 1 302 ? -27.132 1.004 4.205 1.00 89.31 302 GLY A CA 1
ATOM 2422 C C . GLY A 1 302 ? -26.200 1.327 3.031 1.00 89.31 302 GLY A C 1
ATOM 2423 O O . GLY A 1 302 ? -26.163 0.588 2.048 1.00 89.31 302 GLY A O 1
ATOM 2424 N N . GLU A 1 303 ? -25.465 2.437 3.103 1.00 92.38 303 GLU A N 1
ATOM 2425 C CA . GLU A 1 303 ? -24.531 2.858 2.062 1.00 92.38 303 GLU A CA 1
ATOM 2426 C C . GLU A 1 303 ? -23.186 2.121 2.187 1.00 92.38 303 GLU A C 1
ATOM 2428 O O . GLU A 1 303 ? -22.763 1.697 3.265 1.00 92.38 303 GLU A O 1
ATOM 2433 N N . LYS A 1 304 ? -22.491 1.955 1.055 1.00 93.12 304 LYS A N 1
ATOM 2434 C CA . LYS A 1 304 ? -21.176 1.306 1.008 1.00 93.12 304 LYS A CA 1
ATOM 2435 C C . LYS A 1 304 ? -20.081 2.271 1.469 1.00 93.12 304 LYS A C 1
ATOM 2437 O O . LYS A 1 304 ? -20.002 3.381 0.954 1.00 93.12 304 LYS A O 1
ATOM 2442 N N . ILE A 1 305 ? -19.194 1.785 2.336 1.00 95.38 305 ILE A N 1
ATOM 2443 C CA . ILE A 1 305 ? -17.915 2.427 2.669 1.00 95.38 305 ILE A CA 1
ATOM 2444 C C . ILE A 1 305 ? -16.823 1.874 1.738 1.00 95.38 305 ILE A C 1
ATOM 2446 O O . ILE A 1 305 ? -16.750 0.660 1.523 1.00 95.38 305 ILE A O 1
ATOM 2450 N N . TYR A 1 306 ? -15.994 2.749 1.166 1.00 96.31 306 TYR A N 1
ATOM 2451 C CA . TYR A 1 306 ? -14.979 2.399 0.163 1.00 96.31 306 TYR A CA 1
ATOM 2452 C C . TYR A 1 306 ? -13.561 2.225 0.729 1.00 96.31 306 TYR A C 1
ATOM 2454 O O . TYR A 1 306 ? -12.680 1.746 0.012 1.00 96.31 306 TYR A O 1
ATOM 2462 N N . ASN A 1 307 ? -13.330 2.543 2.006 1.00 95.94 307 ASN A N 1
ATOM 2463 C CA . ASN A 1 307 ? -12.083 2.202 2.694 1.00 95.94 307 ASN A CA 1
ATOM 2464 C C . ASN A 1 307 ? -11.859 0.674 2.738 1.00 95.94 307 ASN A C 1
ATOM 2466 O O . ASN A 1 307 ? -12.472 -0.038 3.538 1.00 95.94 307 ASN A O 1
ATOM 2470 N N . ASN A 1 308 ? -10.922 0.173 1.930 1.00 93.44 308 ASN A N 1
ATOM 2471 C CA . ASN A 1 308 ? -10.639 -1.258 1.793 1.00 93.44 308 ASN A CA 1
ATOM 2472 C C . ASN A 1 308 ? -10.029 -1.886 3.050 1.00 93.44 308 ASN A C 1
ATOM 2474 O O . ASN A 1 308 ? -10.149 -3.100 3.248 1.00 93.44 308 ASN A O 1
ATOM 2478 N N . VAL A 1 309 ? -9.422 -1.084 3.932 1.00 92.50 309 VAL A N 1
ATOM 2479 C CA . VAL A 1 309 ? -8.872 -1.598 5.190 1.00 92.50 309 VAL A CA 1
ATOM 2480 C C . VAL A 1 309 ? -9.986 -2.189 6.050 1.00 92.50 309 VAL A C 1
ATOM 2482 O O . VAL A 1 309 ? -9.796 -3.267 6.613 1.00 92.50 309 VAL A O 1
ATOM 2485 N N . LEU A 1 310 ? -11.172 -1.571 6.079 1.00 92.25 310 LEU A N 1
ATOM 2486 C CA . LEU A 1 310 ? -12.304 -2.061 6.872 1.00 92.25 310 LEU A CA 1
ATOM 2487 C C . LEU A 1 310 ? -12.715 -3.480 6.491 1.00 92.25 310 LEU A C 1
ATOM 2489 O O . LEU A 1 310 ? -12.914 -4.297 7.379 1.00 92.25 310 LEU A O 1
ATOM 2493 N N . THR A 1 311 ? -12.767 -3.812 5.200 1.00 84.25 311 THR A N 1
ATOM 2494 C CA . THR A 1 311 ? -13.134 -5.161 4.740 1.00 84.25 311 THR A CA 1
ATOM 2495 C C . THR A 1 311 ? -12.194 -6.229 5.308 1.00 84.25 311 THR A C 1
ATOM 2497 O O . THR A 1 311 ? -12.639 -7.272 5.798 1.00 84.25 311 THR A O 1
ATOM 2500 N N . SER A 1 312 ? -10.884 -5.954 5.293 1.00 83.94 312 SER A N 1
ATOM 2501 C CA . SER A 1 312 ? -9.878 -6.864 5.855 1.00 83.94 312 SER A CA 1
ATOM 2502 C C . SER A 1 312 ? -9.987 -6.986 7.380 1.00 83.94 312 SER A C 1
ATOM 2504 O O . SER A 1 312 ? -9.935 -8.093 7.913 1.00 83.94 312 SER A O 1
ATOM 2506 N N . GLN A 1 313 ? -10.214 -5.869 8.079 1.00 90.00 313 GLN A N 1
ATOM 2507 C CA . GLN A 1 313 ? -10.329 -5.840 9.539 1.00 90.00 313 GLN A CA 1
ATOM 2508 C C . GLN A 1 313 ? -11.633 -6.483 10.022 1.00 90.00 313 GLN A C 1
ATOM 2510 O O . GLN A 1 313 ? -11.637 -7.224 10.995 1.00 90.00 313 GLN A O 1
ATOM 2515 N N . PHE A 1 314 ? -12.740 -6.287 9.309 1.00 88.75 314 PHE A N 1
ATOM 2516 C CA . PHE A 1 314 ? -14.021 -6.907 9.643 1.00 88.75 314 PHE A CA 1
ATOM 2517 C C . PHE A 1 314 ? -13.936 -8.425 9.566 1.00 88.75 314 PHE A C 1
ATOM 2519 O O . PHE A 1 314 ? -14.448 -9.105 10.446 1.00 88.75 314 PHE A O 1
ATOM 2526 N N . SER A 1 315 ? -13.241 -8.957 8.558 1.00 84.06 315 SER A N 1
ATOM 2527 C CA . SER A 1 315 ? -12.996 -10.400 8.455 1.00 84.06 315 SER A CA 1
ATOM 2528 C C . SER A 1 315 ? -12.174 -10.908 9.646 1.00 84.06 315 SER A C 1
ATOM 2530 O O . SER A 1 315 ? -12.506 -11.935 10.234 1.00 84.06 315 SER A O 1
ATOM 2532 N N . LEU A 1 316 ? -11.143 -10.156 10.049 1.00 85.25 316 LEU A N 1
ATOM 2533 C CA . LEU A 1 316 ? -10.321 -10.465 11.220 1.00 85.25 316 LEU A CA 1
ATOM 2534 C C . LEU A 1 316 ? -11.175 -10.556 12.500 1.00 85.25 316 LEU A C 1
ATOM 2536 O O . LEU A 1 316 ? -11.034 -11.510 13.263 1.00 85.25 316 LEU A O 1
ATOM 2540 N N . PHE A 1 317 ? -12.086 -9.601 12.710 1.00 87.50 317 PHE A N 1
ATOM 2541 C CA . PHE A 1 317 ? -12.948 -9.544 13.895 1.00 87.50 317 PHE A CA 1
ATOM 2542 C C . PHE A 1 317 ? -14.108 -10.548 13.865 1.00 87.50 317 PHE A C 1
ATOM 2544 O O . PHE A 1 317 ? -14.417 -11.150 14.890 1.00 87.50 317 PHE A O 1
ATOM 2551 N N . GLU A 1 318 ? -14.754 -10.749 12.714 1.00 84.31 318 GLU A N 1
ATOM 2552 C CA . GLU A 1 318 ? -15.891 -11.673 12.563 1.00 84.31 318 GLU A CA 1
ATOM 2553 C C . GLU A 1 318 ? -15.471 -13.115 12.791 1.00 84.31 318 GLU A C 1
ATOM 2555 O O . GLU A 1 318 ? -16.144 -13.854 13.505 1.00 84.31 318 GLU A O 1
ATOM 2560 N N . TYR A 1 319 ? -14.316 -13.494 12.250 1.00 82.62 319 TYR A N 1
ATOM 2561 C CA . TYR A 1 319 ? -13.806 -14.853 12.369 1.00 82.62 319 TYR A CA 1
ATOM 2562 C C . TYR A 1 319 ? -12.814 -15.036 13.517 1.00 82.62 319 TYR A C 1
ATOM 2564 O O . TYR A 1 319 ? -12.311 -16.147 13.677 1.00 82.62 319 TYR A O 1
ATOM 2572 N N . ARG A 1 320 ? -12.538 -13.980 14.301 1.00 84.44 320 ARG A N 1
ATOM 2573 C CA . ARG A 1 320 ? -11.557 -13.966 15.404 1.00 84.44 320 ARG A CA 1
ATOM 2574 C C . ARG A 1 320 ? -10.209 -14.548 14.973 1.00 84.44 320 ARG A C 1
ATOM 2576 O O . ARG A 1 320 ? -9.654 -15.443 15.607 1.00 84.44 320 ARG A O 1
ATOM 2583 N N . MET A 1 321 ? -9.720 -14.081 13.826 1.00 82.44 321 MET A N 1
ATOM 2584 C CA . MET A 1 321 ? -8.498 -14.601 13.221 1.00 82.44 321 MET A CA 1
ATOM 2585 C C . MET A 1 321 ? -7.271 -14.089 13.967 1.00 82.44 321 MET A C 1
ATOM 2587 O O . MET A 1 321 ? -6.898 -12.924 13.847 1.00 82.44 321 MET A O 1
ATOM 2591 N N . ILE A 1 322 ? -6.588 -14.993 14.664 1.00 83.75 322 ILE A N 1
ATOM 2592 C CA . ILE A 1 322 ? -5.321 -14.692 15.329 1.00 83.75 322 ILE A CA 1
ATOM 2593 C C . ILE A 1 322 ? -4.222 -14.458 14.290 1.00 83.75 322 ILE A C 1
ATOM 2595 O O . ILE A 1 322 ? -3.721 -15.382 13.644 1.00 83.75 322 ILE A O 1
ATOM 2599 N N . ARG A 1 323 ? -3.824 -13.195 14.135 1.00 85.00 323 ARG A N 1
ATOM 2600 C CA . ARG A 1 323 ? -2.739 -12.793 13.240 1.00 85.00 323 ARG A CA 1
ATOM 2601 C C . ARG A 1 323 ? -1.426 -12.686 14.007 1.00 85.00 323 ARG A C 1
ATOM 2603 O O . ARG A 1 323 ? -1.150 -11.684 14.662 1.00 85.00 323 ARG A O 1
ATOM 2610 N N . GLU A 1 324 ? -0.588 -13.704 13.854 1.00 84.75 324 GLU A N 1
ATOM 2611 C CA . GLU A 1 324 ? 0.749 -13.770 14.468 1.00 84.75 324 GLU A CA 1
ATOM 2612 C C . GLU A 1 324 ? 1.786 -12.854 13.802 1.00 84.75 324 GLU A C 1
ATOM 2614 O O . GLU A 1 324 ? 2.778 -12.481 14.420 1.00 84.75 324 GLU A O 1
ATOM 2619 N N . ARG A 1 325 ? 1.577 -12.473 12.533 1.00 87.81 325 ARG A N 1
ATOM 2620 C CA . ARG A 1 325 ? 2.518 -11.650 11.755 1.00 87.81 325 ARG A CA 1
ATOM 2621 C C . ARG A 1 325 ? 1.791 -10.613 10.903 1.00 87.81 325 ARG A C 1
ATOM 2623 O O . ARG A 1 325 ? 0.793 -10.918 10.248 1.00 87.81 325 ARG A O 1
ATOM 2630 N N . ILE A 1 326 ? 2.330 -9.393 10.846 1.00 89.06 326 ILE A N 1
ATOM 2631 C CA . ILE A 1 326 ? 1.724 -8.280 10.097 1.00 89.06 326 ILE A CA 1
ATOM 2632 C C . ILE A 1 326 ? 1.872 -8.418 8.573 1.00 89.06 326 ILE A C 1
ATOM 2634 O O . ILE A 1 326 ? 0.967 -8.043 7.839 1.00 89.06 326 ILE A O 1
ATOM 2638 N N . CYS A 1 327 ? 2.982 -8.923 8.035 1.00 89.31 327 CYS A N 1
ATOM 2639 C CA . CYS A 1 327 ? 3.175 -8.930 6.582 1.00 89.31 327 CYS A CA 1
ATOM 2640 C C . CYS A 1 327 ? 3.853 -10.196 6.067 1.00 89.31 327 CYS A C 1
ATOM 2642 O O . CYS A 1 327 ? 4.577 -10.881 6.783 1.00 89.31 327 CYS A O 1
ATOM 2644 N N . SER A 1 328 ? 3.628 -10.461 4.784 1.00 88.56 328 SER A N 1
ATOM 2645 C CA . SER A 1 328 ? 4.164 -11.585 4.012 1.00 88.56 328 SER A CA 1
ATOM 2646 C C . SER A 1 328 ? 5.555 -11.321 3.419 1.00 88.56 328 SER A C 1
ATOM 2648 O O . SER A 1 328 ? 6.075 -12.150 2.666 1.00 88.56 328 SER A O 1
ATOM 2650 N N . GLY A 1 329 ? 6.169 -10.173 3.733 1.00 92.44 329 GLY A N 1
ATOM 2651 C CA . GLY A 1 329 ? 7.500 -9.814 3.248 1.00 92.44 329 GLY A CA 1
ATOM 2652 C C . GLY A 1 329 ? 8.522 -10.882 3.621 1.00 92.44 329 GLY A C 1
ATOM 2653 O O . GLY A 1 329 ? 8.628 -11.281 4.781 1.00 92.44 329 GLY A O 1
ATOM 2654 N N . GLY A 1 330 ? 9.256 -11.381 2.634 1.00 90.25 330 GLY A N 1
ATOM 2655 C CA . GLY A 1 330 ? 10.199 -12.470 2.844 1.00 90.25 330 GLY A CA 1
ATOM 2656 C C . GLY A 1 330 ? 9.576 -13.868 2.947 1.00 90.25 330 GLY A C 1
ATOM 2657 O O . GLY A 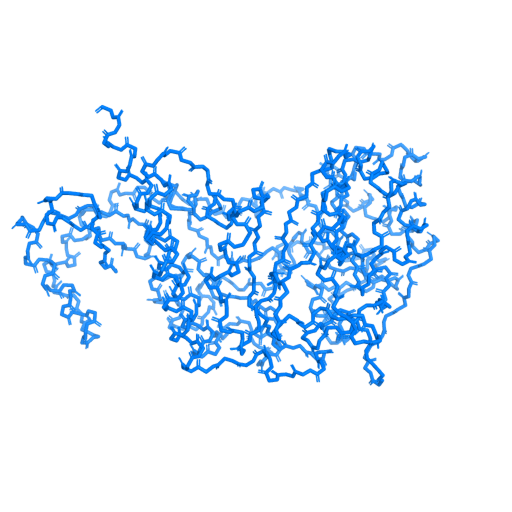1 330 ? 10.337 -14.815 3.041 1.00 90.25 330 GLY A O 1
ATOM 2658 N N . VAL A 1 331 ? 8.249 -14.038 2.890 1.00 88.88 331 VAL A N 1
ATOM 2659 C CA . VAL A 1 331 ? 7.586 -15.362 2.895 1.00 88.88 331 VAL A CA 1
ATOM 2660 C C . VAL A 1 331 ? 7.132 -15.762 1.496 1.00 88.88 331 VAL A C 1
ATOM 2662 O O . VAL A 1 331 ? 7.533 -16.791 0.964 1.00 88.88 331 VAL A O 1
ATOM 2665 N N . ASN A 1 332 ? 6.293 -14.930 0.889 1.00 89.19 332 ASN A N 1
ATOM 2666 C CA . ASN A 1 332 ? 5.832 -15.088 -0.487 1.00 89.19 332 ASN A CA 1
ATOM 2667 C C . ASN A 1 332 ? 5.766 -13.742 -1.221 1.00 89.19 332 ASN A C 1
ATOM 2669 O O . ASN A 1 332 ? 5.183 -13.648 -2.295 1.00 89.19 332 ASN A O 1
ATOM 2673 N N . TYR A 1 333 ? 6.361 -12.701 -0.641 1.00 93.62 333 TYR A N 1
ATOM 2674 C CA . TYR A 1 333 ? 6.401 -11.350 -1.177 1.00 93.62 333 TYR A CA 1
ATOM 2675 C C . TYR A 1 333 ? 7.841 -10.841 -1.153 1.00 93.62 333 TYR A C 1
ATOM 2677 O O . TYR A 1 333 ? 8.443 -10.714 -0.083 1.00 93.62 333 TYR A O 1
ATOM 2685 N N . TYR A 1 334 ? 8.398 -10.568 -2.330 1.00 96.12 334 TYR A N 1
ATOM 2686 C CA . TYR A 1 334 ? 9.808 -10.221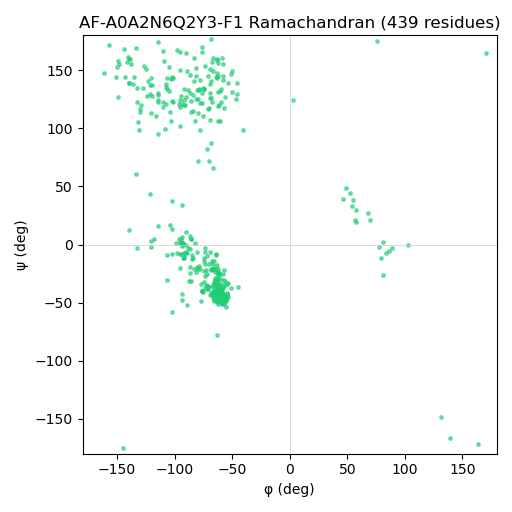 -2.503 1.00 96.12 334 TYR A CA 1
ATOM 2687 C C . TYR A 1 334 ? 9.979 -9.084 -3.503 1.00 96.12 334 TYR A C 1
ATOM 2689 O O . TYR A 1 334 ? 9.113 -8.815 -4.329 1.00 96.12 334 TYR A O 1
ATOM 2697 N N . THR A 1 335 ? 11.119 -8.408 -3.446 1.00 96.50 335 THR A N 1
ATOM 2698 C CA . THR A 1 335 ? 11.553 -7.446 -4.464 1.00 96.50 335 THR A CA 1
ATOM 2699 C C . THR A 1 335 ? 12.789 -7.988 -5.149 1.00 96.50 335 THR A C 1
ATOM 2701 O O . THR A 1 335 ? 13.727 -8.394 -4.467 1.00 96.50 335 THR A O 1
ATOM 2704 N N . VAL A 1 336 ? 12.791 -7.990 -6.480 1.00 96.56 336 VAL A N 1
ATOM 2705 C CA . VAL A 1 336 ? 13.922 -8.461 -7.283 1.00 96.56 336 VAL A CA 1
ATOM 2706 C C . VAL A 1 336 ? 14.421 -7.311 -8.146 1.00 96.56 336 VAL A C 1
ATOM 2708 O O . VAL A 1 336 ? 13.638 -6.658 -8.840 1.00 96.56 336 VAL A O 1
ATOM 2711 N N . LEU A 1 337 ? 15.722 -7.035 -8.089 1.00 95.19 337 LEU A N 1
ATOM 2712 C CA . LEU A 1 337 ? 16.376 -6.038 -8.940 1.00 95.19 337 LEU A CA 1
ATOM 2713 C C . LEU A 1 337 ? 16.886 -6.664 -10.243 1.00 95.19 337 LEU A C 1
ATOM 2715 O O . LEU A 1 337 ? 17.017 -7.880 -10.351 1.00 95.19 337 LEU A O 1
ATOM 2719 N N . ALA A 1 338 ? 17.208 -5.825 -11.231 1.00 93.62 338 ALA A N 1
ATOM 2720 C CA . ALA A 1 338 ? 17.624 -6.273 -12.564 1.00 93.62 338 ALA A CA 1
ATOM 2721 C C . ALA A 1 338 ? 18.898 -7.140 -12.569 1.00 93.62 338 ALA A C 1
ATOM 2723 O O . ALA A 1 338 ? 19.095 -7.940 -13.478 1.00 93.62 338 ALA A O 1
ATOM 2724 N N . ASP A 1 339 ? 19.763 -6.999 -11.561 1.00 93.62 339 ASP A N 1
ATOM 2725 C CA . ASP A 1 339 ? 20.954 -7.840 -11.371 1.00 93.62 339 ASP A CA 1
ATOM 2726 C C . ASP A 1 339 ? 20.657 -9.183 -10.669 1.00 93.62 339 ASP A C 1
ATOM 2728 O O . ASP A 1 339 ? 21.557 -9.991 -10.435 1.00 93.62 339 ASP A O 1
ATOM 2732 N N . GLY A 1 340 ? 19.389 -9.434 -10.343 1.00 95.75 340 GLY A N 1
ATOM 2733 C CA . GLY A 1 340 ? 18.909 -10.621 -9.650 1.00 95.75 340 GLY A CA 1
ATOM 2734 C C . GLY A 1 340 ? 18.915 -10.516 -8.127 1.00 95.75 340 GLY A C 1
ATOM 2735 O O . GLY A 1 340 ? 18.451 -11.453 -7.482 1.00 95.75 340 GLY A O 1
ATOM 2736 N N . SER A 1 341 ? 19.402 -9.418 -7.536 1.00 96.44 341 SER A N 1
ATOM 2737 C CA . SER A 1 341 ? 19.410 -9.233 -6.078 1.00 96.44 341 SER A CA 1
ATOM 2738 C C . SER A 1 341 ? 17.994 -9.290 -5.501 1.00 96.44 341 SER A C 1
ATOM 2740 O O . SER A 1 341 ? 17.082 -8.642 -6.022 1.00 96.44 341 SER A O 1
ATOM 2742 N N . ILE A 1 342 ? 17.822 -10.038 -4.410 1.00 96.94 342 ILE A N 1
ATOM 2743 C CA . ILE A 1 342 ? 16.533 -10.253 -3.744 1.00 96.94 342 ILE A CA 1
ATOM 2744 C C . ILE A 1 342 ? 16.483 -9.482 -2.426 1.00 96.94 342 ILE A C 1
ATOM 2746 O O . ILE A 1 342 ? 17.407 -9.555 -1.618 1.00 96.94 342 ILE A O 1
ATOM 2750 N N . PHE A 1 343 ? 15.353 -8.823 -2.178 1.00 95.81 343 PHE A N 1
ATOM 2751 C CA . PHE A 1 343 ? 15.012 -8.163 -0.920 1.00 95.81 343 PHE A CA 1
ATOM 2752 C C . PHE A 1 343 ? 13.659 -8.656 -0.404 1.00 95.81 343 PHE A C 1
ATOM 2754 O O . PHE A 1 343 ? 12.773 -9.028 -1.176 1.00 95.81 343 PHE A O 1
ATOM 2761 N N . LYS A 1 344 ? 13.457 -8.588 0.916 1.00 95.25 344 LYS A N 1
ATOM 2762 C CA . LYS A 1 344 ? 12.176 -8.944 1.556 1.00 95.25 344 LYS A CA 1
ATOM 2763 C C . LYS A 1 344 ? 11.068 -7.898 1.341 1.00 95.25 344 LYS A C 1
ATOM 2765 O O . LYS A 1 344 ? 9.903 -8.180 1.603 1.00 95.25 344 LYS A O 1
ATOM 2770 N N . CYS A 1 345 ? 11.418 -6.677 0.925 1.00 93.62 345 CYS A N 1
ATOM 2771 C CA . CYS A 1 345 ? 10.494 -5.551 0.759 1.00 93.62 345 CYS A CA 1
ATOM 2772 C C . CYS A 1 345 ? 11.103 -4.470 -0.152 1.00 93.62 345 CYS A C 1
ATOM 2774 O O . CYS A 1 345 ? 12.306 -4.217 -0.071 1.00 93.62 345 CYS A O 1
ATOM 2776 N N . ALA A 1 346 ? 10.277 -3.758 -0.929 1.00 92.38 346 ALA A N 1
ATOM 2777 C CA . ALA A 1 346 ? 10.744 -2.655 -1.778 1.00 92.38 346 ALA A CA 1
ATOM 2778 C C . ALA A 1 346 ? 11.351 -1.500 -0.975 1.00 92.38 346 ALA A C 1
ATOM 2780 O O . ALA A 1 346 ? 12.247 -0.821 -1.460 1.00 92.38 346 ALA A O 1
ATOM 2781 N N . HIS A 1 347 ? 10.920 -1.280 0.268 1.00 90.69 347 HIS A N 1
ATOM 2782 C CA . HIS A 1 347 ? 11.504 -0.234 1.113 1.00 90.69 347 HIS A CA 1
ATOM 2783 C C . HIS A 1 347 ? 12.971 -0.493 1.483 1.00 90.69 347 HIS A C 1
ATOM 2785 O O . HIS A 1 347 ? 13.684 0.453 1.810 1.00 90.69 347 HIS A O 1
ATOM 2791 N N . LEU A 1 348 ? 13.423 -1.748 1.404 1.00 90.31 348 LEU A N 1
ATOM 2792 C CA . LEU A 1 348 ? 14.793 -2.154 1.721 1.00 90.31 348 LEU A CA 1
ATOM 2793 C C . LEU A 1 348 ? 15.705 -2.209 0.489 1.00 90.31 348 LEU A C 1
ATOM 2795 O O . LEU A 1 348 ? 16.916 -2.352 0.628 1.00 90.31 348 LEU A O 1
ATOM 2799 N N . MET A 1 349 ? 15.153 -2.063 -0.722 1.00 89.00 349 MET A N 1
ATOM 2800 C CA . MET A 1 349 ? 15.898 -2.251 -1.976 1.00 89.00 349 MET A CA 1
ATOM 2801 C C . MET A 1 349 ? 17.036 -1.243 -2.188 1.00 89.00 349 MET A C 1
ATOM 2803 O O . MET A 1 349 ? 17.822 -1.389 -3.118 1.00 89.00 349 MET A O 1
ATOM 2807 N N . ASN A 1 350 ? 17.110 -0.215 -1.340 1.00 83.31 350 ASN A N 1
ATOM 2808 C CA . ASN A 1 350 ? 18.092 0.857 -1.421 1.00 83.31 350 ASN A CA 1
ATOM 2809 C C . ASN A 1 350 ? 19.345 0.627 -0.564 1.00 83.31 350 ASN A C 1
ATOM 2811 O O . ASN A 1 350 ? 20.228 1.482 -0.537 1.00 83.31 350 ASN A O 1
ATOM 2815 N N . ASN A 1 351 ? 19.440 -0.508 0.131 1.00 86.19 351 ASN A N 1
ATOM 2816 C CA . ASN A 1 351 ? 20.570 -0.819 0.993 1.00 86.19 351 ASN A CA 1
ATOM 2817 C C . ASN A 1 351 ? 21.108 -2.219 0.688 1.00 86.19 351 ASN A C 1
ATOM 2819 O O . ASN A 1 351 ? 20.453 -3.217 0.957 1.00 86.19 351 ASN A O 1
ATOM 2823 N N . LYS A 1 352 ? 22.340 -2.317 0.171 1.00 88.81 352 LYS A N 1
ATOM 2824 C CA . LYS A 1 352 ? 22.958 -3.612 -0.176 1.00 88.81 352 LYS A CA 1
ATOM 2825 C C . LYS A 1 352 ? 23.057 -4.582 1.006 1.00 88.81 352 LYS A C 1
ATOM 2827 O O . LYS A 1 352 ? 23.092 -5.785 0.779 1.00 88.81 352 LYS A O 1
ATOM 2832 N N . ALA A 1 353 ? 23.097 -4.080 2.241 1.00 89.81 353 ALA A N 1
ATOM 2833 C CA . ALA A 1 353 ? 23.109 -4.919 3.438 1.00 89.81 353 ALA A CA 1
ATOM 2834 C C . ALA A 1 353 ? 21.786 -5.678 3.657 1.00 89.81 353 ALA A C 1
ATOM 2836 O O . ALA A 1 353 ? 21.760 -6.626 4.434 1.00 89.81 353 ALA A O 1
ATOM 2837 N N . ASP A 1 354 ? 20.707 -5.281 2.977 1.00 92.19 354 ASP A N 1
ATOM 2838 C CA . ASP A 1 354 ? 19.396 -5.933 3.037 1.00 92.19 354 ASP A CA 1
ATOM 2839 C C . ASP A 1 354 ? 19.177 -6.974 1.920 1.00 92.19 354 ASP A C 1
ATOM 2841 O O . ASP A 1 354 ? 18.087 -7.545 1.814 1.00 92.19 354 ASP A O 1
ATOM 2845 N N . ILE A 1 355 ? 20.197 -7.244 1.092 1.00 94.81 355 ILE A N 1
ATOM 2846 C CA . ILE A 1 355 ? 20.155 -8.317 0.090 1.00 94.81 355 ILE A CA 1
ATOM 2847 C C . ILE A 1 355 ? 20.145 -9.666 0.811 1.00 94.81 355 ILE A C 1
ATOM 2849 O O . ILE A 1 355 ? 21.037 -9.963 1.603 1.00 94.81 355 ILE A O 1
ATOM 2853 N N . ILE A 1 356 ? 19.161 -10.507 0.495 1.00 95.94 356 ILE A N 1
ATOM 2854 C CA . ILE A 1 356 ? 19.018 -11.843 1.097 1.00 95.94 356 ILE A CA 1
ATOM 2855 C C . ILE A 1 356 ? 19.490 -12.979 0.186 1.00 95.94 356 ILE A C 1
ATOM 2857 O O . ILE A 1 356 ? 19.542 -14.126 0.617 1.00 95.94 356 ILE A O 1
ATOM 2861 N N . GLY A 1 357 ? 19.807 -12.679 -1.072 1.00 96.00 357 GLY A N 1
ATOM 2862 C CA . GLY A 1 357 ? 20.253 -13.659 -2.057 1.00 96.00 357 GLY A CA 1
ATOM 2863 C C . GLY A 1 357 ? 20.152 -13.135 -3.485 1.00 96.00 357 GLY A C 1
ATOM 2864 O O . GLY A 1 357 ? 19.870 -11.954 -3.708 1.00 96.00 357 GLY A O 1
ATOM 2865 N N . ASN A 1 358 ? 20.369 -14.025 -4.453 1.00 96.50 358 ASN A N 1
ATOM 2866 C CA . ASN A 1 358 ? 20.219 -13.732 -5.873 1.00 96.50 358 ASN A CA 1
ATOM 2867 C C . ASN A 1 358 ? 19.295 -14.764 -6.530 1.00 96.50 358 ASN A C 1
ATOM 2869 O O . ASN A 1 358 ? 19.446 -15.963 -6.316 1.00 96.50 358 ASN A O 1
ATOM 2873 N N . ILE A 1 359 ? 18.353 -14.303 -7.350 1.00 95.44 359 ILE A N 1
ATOM 2874 C CA . ILE A 1 359 ? 17.352 -15.162 -7.993 1.00 95.44 359 ILE A CA 1
ATOM 2875 C C . ILE A 1 359 ? 17.964 -16.161 -8.970 1.00 95.44 359 ILE A C 1
ATOM 2877 O O . ILE A 1 359 ? 17.362 -17.199 -9.223 1.00 95.44 359 ILE A O 1
ATOM 2881 N N . TYR A 1 360 ? 19.149 -15.874 -9.504 1.00 95.06 360 TYR A N 1
ATOM 2882 C CA . TYR A 1 360 ? 19.863 -16.739 -10.436 1.00 95.06 360 TYR A CA 1
ATOM 2883 C C . TYR A 1 360 ? 20.775 -17.759 -9.740 1.00 95.06 360 TYR A C 1
ATOM 2885 O O . TYR A 1 360 ? 21.363 -18.592 -10.424 1.00 95.06 360 TYR A O 1
ATOM 2893 N N . ASP A 1 361 ? 20.876 -17.730 -8.407 1.00 94.69 361 ASP A N 1
ATOM 2894 C CA . ASP A 1 361 ? 21.514 -18.797 -7.635 1.00 94.69 361 ASP A CA 1
ATOM 2895 C C . ASP A 1 361 ? 20.550 -19.986 -7.504 1.00 94.69 361 ASP A C 1
ATOM 2897 O O . ASP A 1 361 ? 19.431 -19.853 -6.998 1.00 94.69 361 ASP A O 1
ATOM 2901 N N . ASP A 1 362 ? 20.975 -21.161 -7.973 1.00 89.25 362 ASP A N 1
ATOM 2902 C CA . ASP A 1 362 ? 20.195 -22.398 -7.889 1.00 89.25 362 ASP A CA 1
ATOM 2903 C C . ASP A 1 362 ? 19.987 -22.887 -6.446 1.00 89.25 362 ASP A C 1
ATOM 2905 O O . ASP A 1 362 ? 19.045 -23.641 -6.208 1.00 89.25 362 ASP A O 1
ATOM 2909 N N . ASN A 1 363 ? 20.794 -22.416 -5.489 1.00 89.00 363 ASN A N 1
ATOM 2910 C CA . ASN A 1 363 ? 20.675 -22.764 -4.069 1.00 89.00 363 ASN A CA 1
ATOM 2911 C C . ASN A 1 363 ? 19.738 -21.834 -3.286 1.00 89.00 363 ASN A C 1
ATOM 2913 O O . ASN A 1 363 ? 19.476 -22.072 -2.105 1.00 89.00 363 ASN A O 1
ATOM 2917 N N . PHE A 1 364 ? 19.252 -20.750 -3.900 1.00 88.69 364 PHE A N 1
ATOM 2918 C CA . PHE A 1 364 ? 18.322 -19.851 -3.233 1.00 88.69 364 PHE A CA 1
ATOM 2919 C C . PHE A 1 364 ? 16.900 -20.422 -3.271 1.00 88.69 364 PHE A C 1
ATOM 2921 O O . PHE A 1 364 ? 16.343 -20.686 -4.340 1.00 88.69 364 PHE A O 1
ATOM 2928 N N . HIS A 1 365 ? 16.283 -20.550 -2.096 1.00 83.94 365 HIS A N 1
ATOM 2929 C CA . HIS A 1 365 ? 14.924 -21.058 -1.942 1.00 83.94 365 HIS A CA 1
ATOM 2930 C C . HIS A 1 365 ? 14.054 -20.052 -1.188 1.00 83.94 365 HIS A C 1
ATOM 2932 O O . HIS A 1 365 ? 14.405 -19.606 -0.095 1.00 83.94 365 HIS A O 1
ATOM 2938 N N . PHE A 1 366 ? 12.902 -19.713 -1.769 1.00 85.25 366 PHE A N 1
ATOM 2939 C CA . PHE A 1 366 ? 11.865 -18.952 -1.077 1.00 85.25 366 PHE A CA 1
ATOM 2940 C C . PHE A 1 366 ? 11.223 -19.800 0.024 1.00 85.25 366 PHE A C 1
ATOM 2942 O O . PHE A 1 366 ? 11.138 -21.024 -0.096 1.00 85.25 366 PHE A O 1
ATOM 2949 N N . GLY A 1 367 ? 10.737 -19.154 1.081 1.00 78.88 367 GLY A N 1
ATOM 2950 C CA . GLY A 1 367 ? 10.105 -19.869 2.182 1.00 78.88 367 GLY A CA 1
ATOM 2951 C C . GLY A 1 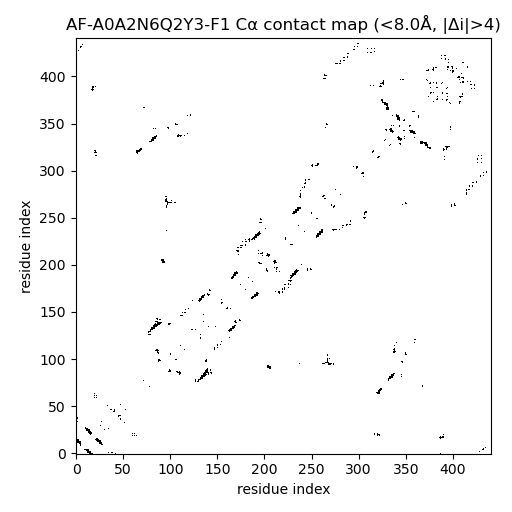367 ? 9.820 -19.003 3.401 1.00 78.88 367 GLY A C 1
ATOM 2952 O O . GLY A 1 367 ? 10.357 -17.907 3.560 1.00 78.88 367 GLY A O 1
ATOM 2953 N N . ALA A 1 368 ? 8.978 -19.527 4.293 1.00 80.19 368 ALA A N 1
ATOM 2954 C CA . ALA A 1 368 ? 8.552 -18.840 5.513 1.00 80.19 368 ALA A CA 1
ATOM 2955 C C . ALA A 1 368 ? 9.706 -18.521 6.481 1.00 80.19 368 ALA A C 1
ATOM 2957 O O . ALA A 1 368 ? 9.628 -17.553 7.232 1.00 80.19 368 ALA A O 1
ATOM 2958 N N . ASN A 1 369 ? 10.812 -19.268 6.418 1.00 83.44 369 ASN A N 1
ATOM 2959 C CA . ASN A 1 369 ? 12.034 -19.008 7.186 1.00 83.44 369 ASN A CA 1
ATOM 2960 C C . ASN A 1 369 ? 12.699 -17.664 6.842 1.00 83.44 369 ASN A C 1
ATOM 2962 O O . ASN A 1 369 ? 13.525 -17.170 7.605 1.00 83.44 369 ASN A O 1
ATOM 2966 N N . LEU A 1 370 ? 12.356 -17.069 5.699 1.00 89.25 370 LEU A N 1
ATOM 2967 C CA . LEU A 1 370 ? 12.862 -15.770 5.272 1.00 89.25 370 LEU A CA 1
ATOM 2968 C C . LEU A 1 370 ? 11.945 -14.609 5.684 1.00 89.25 370 LEU A C 1
ATOM 2970 O O . LEU A 1 370 ? 12.234 -13.472 5.303 1.00 89.25 370 LEU A O 1
ATOM 2974 N N . ALA A 1 371 ? 10.893 -14.845 6.480 1.00 91.69 371 ALA A N 1
ATOM 2975 C CA . ALA A 1 371 ? 9.985 -13.804 6.959 1.00 91.69 371 ALA A CA 1
ATOM 2976 C C . ALA A 1 371 ? 10.734 -12.567 7.492 1.00 91.69 371 ALA A C 1
ATOM 2978 O O . ALA A 1 371 ? 11.786 -12.661 8.131 1.00 91.69 371 ALA A O 1
ATOM 2979 N N . ILE A 1 372 ? 10.217 -11.380 7.173 1.00 94.12 372 ILE A N 1
ATOM 2980 C CA . ILE A 1 372 ? 10.695 -10.111 7.741 1.00 94.12 372 ILE A CA 1
ATOM 2981 C C . ILE A 1 372 ? 9.979 -9.773 9.052 1.00 94.12 372 ILE A C 1
ATOM 2983 O O . ILE A 1 372 ? 10.552 -9.113 9.913 1.00 94.12 372 ILE A O 1
ATOM 2987 N N . ALA A 1 373 ? 8.718 -10.189 9.178 1.00 93.50 373 ALA A N 1
ATOM 2988 C CA . ALA A 1 373 ? 7.900 -9.933 10.349 1.00 93.50 373 ALA A CA 1
ATOM 2989 C C . ALA A 1 373 ? 8.157 -11.016 11.410 1.00 93.50 373 ALA A C 1
ATOM 2991 O O . ALA A 1 373 ? 7.952 -12.195 11.101 1.00 93.50 373 ALA A O 1
ATOM 2992 N N . PRO A 1 374 ? 8.564 -10.642 12.634 1.00 92.38 374 PRO A N 1
ATOM 2993 C CA . PRO A 1 374 ? 8.615 -11.579 13.749 1.00 92.38 374 PRO A CA 1
ATOM 2994 C C . PRO A 1 374 ? 7.197 -12.012 14.140 1.00 92.38 374 PRO A C 1
ATOM 2996 O O . PRO A 1 374 ? 6.223 -11.303 13.863 1.00 92.38 374 PRO A O 1
ATOM 2999 N N . ASN A 1 375 ? 7.089 -13.173 14.779 1.00 92.50 375 ASN A N 1
ATOM 3000 C CA . ASN A 1 375 ? 5.866 -13.571 15.475 1.00 92.50 375 ASN A CA 1
ATOM 3001 C C . ASN A 1 375 ? 5.612 -12.655 16.680 1.00 92.50 375 ASN A C 1
ATOM 3003 O O . ASN A 1 375 ? 6.536 -12.022 17.194 1.00 92.50 375 ASN A O 1
ATOM 3007 N N . ILE A 1 376 ? 4.376 -12.611 17.186 1.00 91.81 376 ILE A N 1
ATOM 3008 C CA . ILE A 1 376 ? 4.049 -11.756 18.336 1.00 91.81 376 ILE A CA 1
ATOM 3009 C C . ILE A 1 376 ? 4.902 -12.111 19.558 1.00 91.81 376 ILE A C 1
ATOM 3011 O O . ILE A 1 376 ? 5.411 -11.206 20.212 1.00 91.81 376 ILE A O 1
ATOM 3015 N N . ASN A 1 377 ? 5.120 -13.398 19.834 1.00 93.06 377 ASN A N 1
ATOM 3016 C CA . ASN A 1 377 ? 5.933 -13.876 20.961 1.00 93.06 377 ASN A CA 1
ATOM 3017 C C . ASN A 1 377 ? 7.437 -13.533 20.864 1.00 93.06 377 ASN A C 1
ATOM 3019 O O . ASN A 1 377 ? 8.153 -13.647 21.856 1.00 93.06 377 ASN A O 1
ATOM 3023 N N . GLU A 1 378 ? 7.915 -13.109 19.694 1.00 94.69 378 GLU A N 1
ATOM 3024 C CA . GLU A 1 378 ? 9.292 -12.658 19.455 1.00 94.69 378 GLU A CA 1
ATOM 3025 C C . GLU A 1 378 ? 9.437 -11.133 19.621 1.00 94.69 378 GLU A C 1
ATOM 3027 O O . GLU A 1 378 ? 10.553 -10.616 19.659 1.00 94.69 378 GLU A O 1
ATOM 3032 N N . LEU A 1 379 ? 8.327 -10.391 19.714 1.00 95.19 379 LEU A N 1
ATOM 3033 C CA . LEU A 1 379 ? 8.333 -8.939 19.909 1.00 95.19 379 LEU A CA 1
ATOM 3034 C C . LEU A 1 379 ? 8.669 -8.552 21.357 1.00 95.19 379 LEU A C 1
ATOM 3036 O O . LEU A 1 379 ? 8.571 -9.360 22.273 1.00 95.19 379 LEU A O 1
ATOM 3040 N N . GLU A 1 380 ? 8.984 -7.276 21.594 1.00 95.00 380 GLU A N 1
ATOM 3041 C CA . GLU A 1 380 ? 9.080 -6.714 22.952 1.00 95.00 380 GLU A CA 1
ATOM 3042 C C . GLU A 1 380 ? 7.831 -7.004 23.811 1.00 95.00 380 GLU A C 1
ATOM 3044 O O . GLU A 1 380 ? 6.698 -6.976 23.327 1.00 95.00 380 GLU A O 1
ATOM 3049 N N . GLU A 1 381 ? 8.032 -7.188 25.119 1.00 93.88 381 GLU A N 1
ATOM 3050 C CA . GLU A 1 381 ? 6.993 -7.558 26.098 1.00 93.88 381 GLU A CA 1
ATOM 3051 C C . GLU A 1 381 ? 5.752 -6.649 26.042 1.00 93.88 381 GLU A C 1
ATOM 3053 O O . GLU A 1 381 ? 4.617 -7.122 26.122 1.00 93.88 381 GLU A O 1
ATOM 3058 N N . LYS A 1 382 ? 5.941 -5.342 25.814 1.00 92.88 382 LYS A N 1
ATOM 3059 C CA . LYS A 1 382 ? 4.819 -4.399 25.685 1.00 92.88 382 LYS A CA 1
ATOM 3060 C C . LYS A 1 382 ? 3.934 -4.661 24.459 1.00 92.88 382 LYS A C 1
ATOM 3062 O O . LYS A 1 382 ? 2.750 -4.350 24.502 1.00 92.88 382 LYS A O 1
ATOM 3067 N N . CYS A 1 383 ? 4.483 -5.219 23.376 1.00 94.12 383 CYS A N 1
ATOM 3068 C CA . CYS A 1 383 ? 3.717 -5.637 22.200 1.00 94.12 383 CYS A CA 1
ATOM 3069 C C . CYS A 1 383 ? 2.977 -6.949 22.477 1.00 94.12 383 CYS A C 1
ATOM 3071 O O . CYS A 1 383 ? 1.813 -7.070 22.105 1.00 94.12 383 CYS A O 1
ATOM 3073 N N . GLN A 1 384 ? 3.622 -7.893 23.171 1.00 92.06 384 GLN A N 1
ATOM 3074 C CA . GLN A 1 384 ? 3.025 -9.182 23.548 1.00 92.06 384 GLN A CA 1
ATOM 3075 C C . GLN A 1 384 ? 1.794 -9.021 24.448 1.00 92.06 384 GLN A C 1
ATOM 3077 O O . GLN A 1 384 ? 0.836 -9.780 24.324 1.00 92.06 384 GLN A O 1
ATOM 3082 N N . ARG A 1 385 ? 1.809 -8.011 25.327 1.00 89.62 385 ARG A N 1
ATOM 3083 C CA . ARG A 1 385 ? 0.703 -7.665 26.236 1.00 89.62 385 ARG A CA 1
ATOM 3084 C C . ARG A 1 385 ? -0.259 -6.611 25.685 1.00 89.62 385 ARG A C 1
ATOM 3086 O O . ARG A 1 385 ? -1.167 -6.178 26.387 1.00 89.62 385 ARG A O 1
ATOM 3093 N N . CYS A 1 386 ? -0.052 -6.129 24.460 1.00 91.69 386 CYS A N 1
ATOM 3094 C CA . CYS A 1 386 ? -0.880 -5.060 23.916 1.00 91.69 386 CYS A CA 1
ATOM 3095 C C . CYS A 1 386 ? -2.264 -5.586 23.520 1.00 91.69 386 CYS A C 1
ATOM 3097 O O . CYS A 1 386 ? -2.366 -6.568 22.792 1.00 91.69 386 CYS A O 1
ATOM 3099 N N . TRP A 1 387 ? -3.328 -4.870 23.890 1.00 91.06 387 TRP A N 1
ATOM 3100 C CA . TRP A 1 387 ? -4.694 -5.218 23.483 1.00 91.06 387 TRP A CA 1
ATOM 3101 C C . TRP A 1 387 ? -4.865 -5.291 21.952 1.00 91.06 387 TRP A C 1
ATOM 3103 O O . TRP A 1 387 ? -5.649 -6.088 21.450 1.00 91.06 387 TRP A O 1
ATOM 3113 N N . ALA A 1 388 ? -4.099 -4.504 21.189 1.00 92.44 388 ALA A N 1
ATOM 3114 C CA . ALA A 1 388 ? -4.154 -4.470 19.726 1.00 92.44 388 ALA A CA 1
ATOM 3115 C C . ALA A 1 388 ? -3.195 -5.471 19.048 1.00 92.44 388 ALA A C 1
ATOM 3117 O O . ALA A 1 388 ? -2.974 -5.381 17.838 1.00 92.44 388 ALA A O 1
ATOM 3118 N N . LYS A 1 389 ? -2.577 -6.404 19.790 1.00 91.88 389 LYS A N 1
ATOM 3119 C CA . LYS A 1 389 ? -1.483 -7.251 19.282 1.00 91.88 389 LYS A CA 1
ATOM 3120 C C . LYS A 1 389 ? -1.848 -8.074 18.048 1.00 91.88 389 LYS A C 1
ATOM 3122 O O . LYS A 1 389 ? -1.029 -8.152 17.145 1.00 91.88 389 LYS A O 1
ATOM 3127 N N . HIS A 1 390 ? -3.067 -8.601 17.945 1.00 90.81 390 HIS A N 1
ATOM 3128 C CA . HIS A 1 390 ? -3.507 -9.364 16.767 1.00 90.81 390 HIS A CA 1
ATOM 3129 C C . HIS A 1 390 ? -4.047 -8.486 15.628 1.00 90.81 390 HIS A C 1
ATOM 3131 O O . HIS A 1 390 ? -4.246 -8.961 14.516 1.00 90.81 390 HIS A O 1
ATOM 3137 N N . ILE A 1 391 ? -4.235 -7.188 15.867 1.00 92.56 391 ILE A N 1
ATOM 3138 C CA . ILE A 1 391 ? -4.645 -6.220 14.840 1.00 92.56 391 ILE A CA 1
ATOM 3139 C C . ILE A 1 391 ? -3.395 -5.640 14.167 1.00 92.56 391 ILE A C 1
ATOM 3141 O O . ILE A 1 391 ? -3.238 -5.690 12.943 1.00 92.56 391 ILE A O 1
ATOM 3145 N N . CYS A 1 392 ? -2.479 -5.140 14.999 1.00 93.94 392 CYS A N 1
ATOM 3146 C CA . CYS A 1 392 ? -1.240 -4.476 14.607 1.00 93.94 392 CYS A CA 1
ATOM 3147 C C . CYS A 1 392 ? -0.087 -5.463 14.346 1.00 93.94 392 CYS A C 1
ATOM 3149 O O . CYS A 1 392 ? 0.780 -5.190 13.516 1.00 93.94 392 CYS A O 1
ATOM 3151 N N . SER A 1 393 ? -0.039 -6.600 15.048 1.00 93.00 393 SER A N 1
ATOM 3152 C CA . SER A 1 393 ? 1.013 -7.632 14.943 1.00 93.00 393 SER 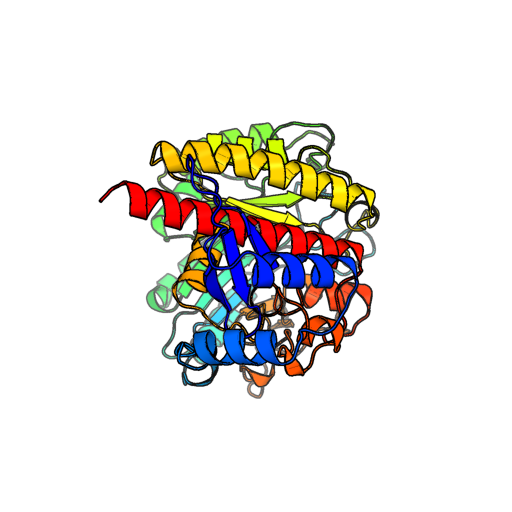A CA 1
ATOM 3153 C C . SER A 1 393 ? 2.435 -7.053 14.943 1.00 93.00 393 SER A C 1
ATOM 3155 O O . SER A 1 393 ? 3.306 -7.473 14.183 1.00 93.00 393 SER A O 1
ATOM 3157 N N . GLY A 1 394 ? 2.651 -6.028 15.772 1.00 92.12 394 GLY A N 1
ATOM 3158 C CA . GLY A 1 394 ? 3.930 -5.343 15.930 1.00 92.12 394 GLY A CA 1
ATOM 3159 C C . GLY A 1 394 ? 4.212 -4.213 14.940 1.00 92.12 394 GLY A C 1
ATOM 3160 O O . GLY A 1 394 ? 5.212 -3.530 15.138 1.00 92.12 394 GLY A O 1
ATOM 3161 N N . GLY A 1 395 ? 3.379 -3.970 13.927 1.00 93.19 395 GLY A N 1
ATOM 3162 C CA . GLY A 1 395 ? 3.564 -2.885 12.957 1.00 93.19 395 GLY A CA 1
ATOM 3163 C C . GLY A 1 395 ? 4.650 -3.153 11.904 1.00 93.19 395 GLY A C 1
ATOM 3164 O O . GLY A 1 395 ? 5.340 -4.170 11.933 1.00 93.19 395 GLY A O 1
ATOM 3165 N N . CYS A 1 396 ? 4.798 -2.241 10.935 1.00 94.50 396 CYS A N 1
ATOM 3166 C CA . CYS A 1 396 ? 5.614 -2.444 9.729 1.00 94.50 396 CYS A CA 1
ATOM 3167 C C . CYS A 1 396 ? 7.094 -2.798 10.027 1.00 94.50 396 CYS A C 1
ATOM 3169 O O . CYS A 1 396 ? 7.837 -1.950 10.528 1.00 94.50 396 CYS A O 1
ATOM 3171 N N . PRO A 1 397 ? 7.594 -3.991 9.638 1.00 94.31 397 PRO A N 1
ATOM 3172 C CA . PRO A 1 397 ? 8.987 -4.376 9.886 1.00 94.31 397 PRO A CA 1
ATOM 3173 C C . PRO A 1 397 ? 10.000 -3.520 9.122 1.00 94.31 397 PRO A C 1
ATOM 3175 O O . PRO A 1 397 ? 11.072 -3.227 9.641 1.00 94.31 397 PRO A O 1
ATOM 3178 N N . ALA A 1 398 ? 9.657 -3.068 7.909 1.00 92.38 398 ALA A N 1
ATOM 3179 C CA . ALA A 1 398 ? 10.527 -2.186 7.130 1.00 92.38 398 ALA A CA 1
ATOM 3180 C C . ALA A 1 398 ? 10.725 -0.822 7.814 1.00 92.38 398 ALA A C 1
ATOM 3182 O O . ALA A 1 398 ? 11.830 -0.287 7.785 1.00 92.38 398 ALA A O 1
ATOM 3183 N N . GLN A 1 399 ? 9.692 -0.301 8.484 1.00 92.50 399 GLN A N 1
ATOM 3184 C CA . GLN A 1 399 ? 9.797 0.913 9.294 1.00 92.50 399 GLN A CA 1
ATOM 3185 C C . GLN A 1 399 ? 10.701 0.703 10.514 1.00 92.50 399 GLN A C 1
ATOM 3187 O O . GLN A 1 399 ? 11.524 1.553 10.834 1.00 92.50 399 GLN A O 1
ATOM 3192 N N . LYS A 1 400 ? 10.580 -0.433 11.204 1.00 92.88 400 LYS A N 1
ATOM 3193 C CA . LYS A 1 400 ? 11.458 -0.741 12.342 1.00 92.88 400 LYS A CA 1
ATOM 3194 C C . LYS A 1 400 ? 12.912 -0.878 11.914 1.00 92.88 400 LYS A C 1
ATOM 3196 O O . LYS A 1 400 ? 13.803 -0.332 12.558 1.00 92.88 400 LYS A O 1
ATOM 3201 N N . LEU A 1 401 ? 13.154 -1.556 10.790 1.00 91.38 401 LEU A N 1
ATOM 3202 C CA . LEU A 1 401 ? 14.492 -1.668 10.224 1.00 91.38 401 LEU A CA 1
ATOM 3203 C C . LEU A 1 401 ? 15.061 -0.292 9.877 1.00 91.38 401 LEU A C 1
ATOM 3205 O O . LEU A 1 401 ? 16.192 -0.021 10.259 1.00 91.38 401 LEU A O 1
ATOM 3209 N N . SER A 1 402 ? 14.302 0.596 9.233 1.00 86.12 402 SER A N 1
ATOM 3210 C CA . SER A 1 402 ? 14.814 1.931 8.896 1.00 86.12 402 SER A CA 1
ATOM 3211 C C . SER A 1 402 ? 15.115 2.810 10.117 1.00 86.12 402 SER A C 1
ATOM 3213 O O . SER A 1 402 ? 15.927 3.724 10.017 1.00 86.12 402 SER A O 1
ATOM 3215 N N . LEU A 1 403 ? 14.502 2.527 11.269 1.00 85.19 403 LEU A N 1
ATOM 3216 C CA . LEU A 1 403 ? 14.679 3.295 12.503 1.00 85.19 403 LEU A CA 1
ATOM 3217 C C . LEU A 1 403 ? 15.760 2.735 13.435 1.00 85.19 403 LEU A C 1
ATOM 3219 O O . LEU A 1 403 ? 16.580 3.495 13.944 1.00 85.19 403 LEU A O 1
ATOM 3223 N N . SER A 1 404 ? 15.752 1.425 13.697 1.00 86.25 404 SER A N 1
ATOM 3224 C CA . SER A 1 404 ? 16.599 0.803 14.727 1.00 86.25 404 SER A CA 1
ATOM 3225 C C . SER A 1 404 ? 17.343 -0.452 14.272 1.00 86.25 404 SER A C 1
ATOM 3227 O O . SER A 1 404 ? 18.116 -1.014 15.051 1.00 86.25 404 SER A O 1
ATOM 3229 N N . ARG A 1 405 ? 17.128 -0.907 13.026 1.00 90.44 405 ARG A N 1
ATOM 3230 C CA . ARG A 1 405 ? 17.662 -2.173 12.482 1.00 90.44 405 ARG A CA 1
ATOM 3231 C C . ARG A 1 405 ? 17.266 -3.423 13.288 1.00 90.44 405 ARG A C 1
ATOM 3233 O O . ARG A 1 405 ? 17.894 -4.465 13.121 1.00 90.44 405 ARG A O 1
ATOM 3240 N N . LYS A 1 406 ? 16.218 -3.347 14.119 1.00 92.38 406 LYS A N 1
ATOM 3241 C CA . LYS A 1 406 ? 15.693 -4.462 14.929 1.00 92.38 406 LYS A CA 1
ATOM 3242 C C . LYS A 1 406 ? 14.189 -4.608 14.719 1.00 92.38 406 LYS A C 1
ATOM 3244 O O . LYS A 1 406 ? 13.439 -3.675 14.992 1.00 92.38 406 LYS A O 1
ATOM 3249 N N . VAL A 1 407 ? 13.737 -5.760 14.229 1.00 93.50 407 VAL A N 1
ATOM 3250 C CA . VAL A 1 407 ? 12.318 -5.987 13.880 1.00 93.50 407 VAL A CA 1
ATOM 3251 C C . VAL A 1 407 ? 11.456 -6.375 15.083 1.00 93.50 407 VAL A C 1
ATOM 3253 O O . VAL A 1 407 ? 10.239 -6.180 15.062 1.00 93.50 407 VAL A O 1
ATOM 3256 N N . GLU A 1 408 ? 12.090 -6.877 16.138 1.00 94.94 408 GLU A N 1
ATOM 3257 C CA . GLU A 1 408 ? 11.491 -7.308 17.404 1.00 94.94 408 GLU A CA 1
ATOM 3258 C C . GLU A 1 408 ? 11.056 -6.108 18.254 1.00 94.94 408 GLU A C 1
ATOM 3260 O O . GLU A 1 408 ? 10.108 -6.184 19.040 1.00 94.94 408 GLU A O 1
ATOM 3265 N N . GLN A 1 409 ? 11.723 -4.966 18.060 1.00 94.69 409 GLN A N 1
ATOM 3266 C CA . GLN A 1 409 ? 11.407 -3.737 18.769 1.00 94.69 409 GLN A CA 1
ATOM 3267 C C . GLN A 1 409 ? 10.037 -3.200 18.375 1.00 94.69 409 GLN A C 1
ATOM 3269 O O . GLN A 1 409 ? 9.556 -3.372 17.254 1.00 94.69 409 GLN A O 1
ATOM 3274 N N . SER A 1 410 ? 9.381 -2.535 19.309 1.00 93.00 410 SER A N 1
ATOM 3275 C CA . SER A 1 410 ? 8.179 -1.764 19.022 1.00 93.00 410 SER A CA 1
ATOM 3276 C C . SER A 1 410 ? 8.445 -0.597 18.067 1.00 93.00 410 SER A C 1
ATOM 3278 O O . SER A 1 410 ? 9.569 -0.116 17.914 1.00 93.00 410 SER A O 1
ATOM 3280 N N . LEU A 1 411 ? 7.378 -0.111 17.431 1.00 92.88 411 LEU A N 1
ATOM 3281 C CA . LEU A 1 411 ? 7.416 1.185 16.761 1.00 92.88 411 LEU A CA 1
ATOM 3282 C C . LEU A 1 411 ? 7.685 2.313 17.779 1.00 92.88 411 LEU A C 1
ATOM 3284 O O . LEU A 1 411 ? 7.337 2.160 18.956 1.00 92.88 411 LEU A O 1
ATOM 3288 N N . PRO A 1 412 ? 8.229 3.466 17.336 1.00 91.69 412 PRO A N 1
ATOM 3289 C CA . PRO A 1 412 ? 8.301 4.666 18.164 1.00 91.69 412 PRO A CA 1
ATOM 3290 C C . PRO A 1 412 ? 6.951 4.998 18.793 1.00 91.69 412 PRO A C 1
ATOM 3292 O O . PRO A 1 412 ? 5.910 4.749 18.185 1.00 91.69 412 PRO A O 1
ATOM 3295 N N . GLU A 1 413 ? 6.967 5.606 19.977 1.00 92.69 413 GLU A N 1
ATOM 3296 C CA . GLU A 1 413 ? 5.760 5.797 20.788 1.00 92.69 413 GLU A CA 1
ATOM 3297 C C . GLU A 1 413 ? 4.630 6.502 20.023 1.00 92.69 413 GLU A C 1
ATOM 3299 O O . GLU A 1 413 ? 3.492 6.040 20.043 1.00 92.69 413 GLU A O 1
ATOM 3304 N N . ALA A 1 414 ? 4.950 7.544 19.248 1.00 92.94 414 ALA A N 1
ATOM 3305 C CA . ALA A 1 414 ? 3.952 8.245 18.445 1.00 92.94 414 ALA A CA 1
ATOM 3306 C C . ALA A 1 414 ? 3.354 7.378 17.325 1.00 92.94 414 ALA A C 1
ATOM 3308 O O . ALA A 1 414 ? 2.143 7.385 17.115 1.00 92.94 414 ALA A O 1
ATOM 3309 N N . ASN A 1 415 ? 4.178 6.585 16.637 1.00 93.50 415 ASN A N 1
ATOM 3310 C CA . ASN A 1 415 ? 3.709 5.645 15.618 1.00 93.50 415 ASN A CA 1
ATOM 3311 C C . ASN A 1 415 ? 2.870 4.520 16.236 1.00 93.50 415 ASN A C 1
ATOM 3313 O O . ASN A 1 415 ? 1.812 4.191 15.711 1.00 93.50 415 ASN A O 1
ATOM 3317 N N . CYS A 1 416 ? 3.301 3.974 17.375 1.00 94.69 416 CYS A N 1
ATOM 3318 C CA . CYS A 1 416 ? 2.539 2.993 18.146 1.00 94.69 416 CYS A CA 1
ATOM 3319 C C . CYS A 1 416 ? 1.172 3.558 18.577 1.00 94.69 416 CYS A C 1
ATOM 3321 O O . CYS A 1 416 ? 0.154 2.880 18.451 1.00 94.69 416 CYS A O 1
ATOM 3323 N N . GLY A 1 417 ? 1.131 4.817 19.025 1.00 95.31 417 GLY A N 1
ATOM 3324 C CA . GLY A 1 417 ? -0.105 5.524 19.363 1.00 95.31 417 GLY A CA 1
ATOM 3325 C C . GLY A 1 417 ? -1.062 5.655 18.177 1.00 95.31 417 GLY A C 1
ATOM 3326 O O . GLY A 1 417 ? -2.252 5.385 18.325 1.00 95.31 417 GLY A O 1
ATOM 3327 N N . ILE A 1 418 ? -0.548 5.991 16.989 1.00 95.94 418 ILE A N 1
ATOM 3328 C CA . ILE A 1 418 ? -1.342 6.040 15.751 1.00 95.94 418 ILE A CA 1
ATOM 3329 C C . ILE A 1 418 ? -1.920 4.657 15.415 1.00 95.94 418 ILE A C 1
ATOM 3331 O O . ILE A 1 418 ? -3.121 4.553 15.183 1.00 95.94 418 ILE A O 1
ATOM 3335 N N . GLU A 1 419 ? -1.117 3.587 15.457 1.00 95.62 419 GLU A N 1
ATOM 3336 C CA . GLU A 1 419 ? -1.599 2.219 15.192 1.00 95.62 419 GLU A CA 1
ATOM 3337 C C . GLU A 1 419 ? -2.703 1.782 16.170 1.00 95.62 419 GLU A C 1
ATOM 3339 O O . GLU A 1 419 ? -3.678 1.143 15.767 1.00 95.62 419 GLU A O 1
ATOM 3344 N N . LYS A 1 420 ? -2.595 2.161 17.451 1.00 95.38 420 LYS A N 1
ATOM 3345 C CA . LYS A 1 420 ? -3.643 1.903 18.453 1.00 95.38 420 LYS A CA 1
ATOM 3346 C C . LYS A 1 420 ? -4.933 2.661 18.140 1.00 95.38 420 LYS A C 1
ATOM 3348 O O . LYS A 1 420 ? -5.995 2.051 18.178 1.00 95.38 420 LYS A O 1
ATOM 3353 N N . ILE A 1 421 ? -4.846 3.944 17.773 1.00 96.31 421 ILE A N 1
ATOM 3354 C CA . ILE A 1 421 ? -6.019 4.748 17.383 1.00 96.31 421 ILE A CA 1
ATOM 3355 C C . ILE A 1 421 ? -6.711 4.148 16.155 1.00 96.31 421 ILE A C 1
ATOM 3357 O O . ILE A 1 421 ? -7.935 4.056 16.127 1.00 96.31 421 ILE A O 1
ATOM 3361 N N . LEU A 1 422 ? -5.949 3.722 15.143 1.00 96.44 422 LEU A N 1
ATOM 3362 C CA . LEU A 1 422 ? -6.515 3.076 13.956 1.00 96.44 422 LEU A CA 1
ATOM 3363 C C . LEU A 1 422 ? -7.174 1.738 14.308 1.00 96.44 422 LEU A C 1
ATOM 3365 O O . LEU A 1 422 ? -8.284 1.469 13.859 1.00 96.44 422 LEU A O 1
ATOM 3369 N N . SER A 1 423 ? -6.525 0.923 15.144 1.00 94.88 423 SER A N 1
ATOM 3370 C CA . SER A 1 423 ? -7.075 -0.356 15.617 1.00 94.88 423 SER A CA 1
ATOM 3371 C C . SER A 1 423 ? -8.395 -0.159 16.368 1.00 94.88 423 SER A C 1
ATOM 3373 O O . SER A 1 423 ? -9.365 -0.875 16.127 1.00 94.88 423 SER A O 1
ATOM 3375 N N . GLU A 1 424 ? -8.450 0.851 17.238 1.00 94.06 424 GLU A N 1
ATOM 3376 C CA . GLU A 1 424 ? -9.647 1.224 17.994 1.00 94.06 424 GLU A CA 1
ATOM 3377 C C . GLU A 1 424 ? -10.751 1.717 17.055 1.00 94.06 424 GLU A C 1
ATOM 3379 O O . GLU A 1 424 ? -11.903 1.300 17.174 1.00 94.06 424 GLU A O 1
ATOM 3384 N N . PHE A 1 425 ? -10.400 2.563 16.084 1.00 95.62 425 PHE A N 1
ATOM 3385 C CA . PHE A 1 425 ? -11.320 3.033 15.058 1.00 95.62 425 PHE A CA 1
ATOM 3386 C C . PHE A 1 425 ? -11.937 1.864 14.281 1.00 95.62 425 PHE A C 1
ATOM 3388 O O . PHE A 1 425 ? -13.159 1.781 14.194 1.00 95.62 425 PHE A O 1
ATOM 3395 N N . TYR A 1 426 ? -11.134 0.922 13.776 1.00 95.06 426 TYR A N 1
ATOM 3396 C CA . TYR A 1 426 ? -11.652 -0.229 13.029 1.00 95.06 426 TYR A CA 1
ATOM 3397 C C . TYR A 1 426 ? -12.589 -1.101 13.867 1.00 95.06 426 TYR A C 1
ATOM 3399 O O . TYR A 1 426 ? -13.638 -1.511 13.366 1.00 95.06 426 TYR A O 1
ATOM 3407 N N . LEU A 1 427 ? -12.257 -1.337 15.140 1.00 92.06 427 LEU A N 1
ATOM 3408 C CA . LEU A 1 427 ? -13.138 -2.048 16.066 1.00 92.06 427 LEU A CA 1
ATOM 3409 C C . LEU A 1 427 ? -14.463 -1.305 16.273 1.00 92.06 427 LEU A C 1
ATOM 3411 O O . LEU A 1 427 ? -15.520 -1.923 16.175 1.00 92.06 427 LEU A O 1
ATOM 3415 N N . LYS A 1 428 ? -14.437 0.016 16.490 1.00 91.81 428 LYS A N 1
ATOM 3416 C CA . LYS A 1 428 ? -15.656 0.830 16.649 1.00 91.81 428 LYS A CA 1
ATOM 3417 C C . LYS A 1 428 ? -16.533 0.829 15.397 1.00 91.81 428 LYS A C 1
ATOM 3419 O O . LYS A 1 428 ? -17.751 0.734 15.501 1.00 91.81 428 LYS A O 1
ATOM 3424 N N . VAL A 1 429 ? -15.945 0.905 14.204 1.00 92.38 429 VAL A N 1
ATOM 3425 C CA . VAL A 1 429 ? -16.724 0.821 12.955 1.00 92.38 429 VAL A CA 1
ATOM 3426 C C . VAL A 1 429 ? -17.327 -0.581 12.791 1.00 92.38 429 VAL A C 1
ATOM 3428 O O . VAL A 1 429 ? -18.467 -0.717 12.350 1.00 92.38 429 VAL A O 1
ATOM 3431 N N . TYR A 1 430 ? -16.610 -1.629 13.196 1.00 91.44 430 TYR A N 1
ATOM 3432 C CA . TYR A 1 430 ? -17.128 -2.994 13.180 1.00 91.44 430 TYR A CA 1
ATOM 3433 C C . TYR A 1 430 ? -18.284 -3.209 14.171 1.00 91.44 430 TYR A C 1
ATOM 3435 O O . TYR A 1 430 ? -19.278 -3.849 13.820 1.00 91.44 430 TYR A O 1
ATOM 3443 N N . THR A 1 431 ? -18.223 -2.636 15.377 1.00 87.44 431 THR A N 1
ATOM 3444 C CA . THR A 1 431 ? -19.343 -2.721 16.329 1.00 87.44 431 THR A CA 1
ATOM 3445 C C . THR A 1 431 ? -20.582 -1.986 15.813 1.00 87.44 431 THR A C 1
ATOM 3447 O O . THR A 1 431 ? -21.685 -2.526 15.895 1.00 87.44 431 THR A O 1
ATOM 3450 N N . LEU A 1 432 ? -20.416 -0.817 15.179 1.00 86.88 432 LEU A N 1
ATOM 3451 C CA . LEU A 1 432 ? -21.501 -0.119 14.471 1.00 86.88 432 LEU A CA 1
ATOM 3452 C C . LEU A 1 432 ? -22.126 -0.987 13.368 1.00 86.88 432 LEU A C 1
ATOM 3454 O O . LEU A 1 432 ? -23.350 -1.050 13.220 1.00 86.88 432 LEU A O 1
ATOM 3458 N N . PHE A 1 433 ? -21.289 -1.683 12.600 1.00 86.88 433 PHE A N 1
ATOM 3459 C CA . PHE A 1 433 ? -21.740 -2.595 11.554 1.00 86.88 433 PHE A CA 1
ATOM 3460 C C . PHE A 1 433 ? -22.540 -3.787 12.113 1.00 86.88 433 PHE A C 1
ATOM 3462 O O . PHE A 1 433 ? -23.577 -4.144 11.554 1.00 86.88 433 PHE A O 1
ATOM 3469 N N . LYS A 1 434 ? -22.124 -4.375 13.245 1.00 82.69 434 LYS A N 1
ATOM 3470 C CA . LYS A 1 434 ? -22.892 -5.436 13.927 1.00 82.69 434 LYS A CA 1
ATOM 3471 C C . LYS A 1 434 ? -24.260 -4.944 14.402 1.00 82.69 434 LYS A C 1
ATOM 3473 O O . LYS A 1 434 ? -25.263 -5.604 14.138 1.00 82.69 434 LYS A O 1
ATOM 3478 N N . GLN A 1 435 ? -24.303 -3.776 15.041 1.00 79.50 435 GLN A N 1
ATOM 3479 C CA . GLN A 1 435 ? -25.537 -3.192 15.579 1.00 79.50 435 GLN A CA 1
ATOM 3480 C C . GLN A 1 435 ? -26.564 -2.910 14.471 1.00 79.50 435 GLN A C 1
ATOM 3482 O O . GLN A 1 435 ? -27.734 -3.263 14.592 1.00 79.50 435 GLN A O 1
ATOM 3487 N N . THR A 1 436 ? -26.126 -2.326 13.351 1.00 76.88 436 THR A N 1
ATOM 3488 C CA . THR A 1 436 ? -27.020 -2.022 12.216 1.00 76.88 436 THR A CA 1
ATOM 3489 C C . THR A 1 436 ? -27.610 -3.273 11.558 1.00 76.88 436 THR A C 1
ATOM 3491 O O . THR A 1 436 ? -28.746 -3.226 11.094 1.00 76.88 436 THR A O 1
ATOM 3494 N N . ARG A 1 437 ? -26.900 -4.412 11.568 1.00 70.31 437 ARG A N 1
ATOM 3495 C CA . ARG A 1 437 ? -27.447 -5.703 11.109 1.00 70.31 437 ARG A CA 1
ATOM 3496 C C . ARG A 1 437 ? -28.484 -6.298 12.059 1.00 70.31 437 ARG A C 1
ATOM 3498 O O . ARG A 1 437 ? -29.428 -6.921 11.588 1.00 70.31 437 ARG A O 1
ATOM 3505 N N . GLN A 1 438 ? -28.313 -6.131 13.368 1.00 59.03 438 GLN A N 1
ATOM 3506 C CA . GLN A 1 438 ? -29.244 -6.666 14.367 1.00 59.03 438 GLN A CA 1
ATOM 3507 C C . GLN A 1 438 ? -30.584 -5.915 14.379 1.00 59.03 438 GLN A C 1
ATOM 3509 O O . GLN A 1 438 ? -31.620 -6.547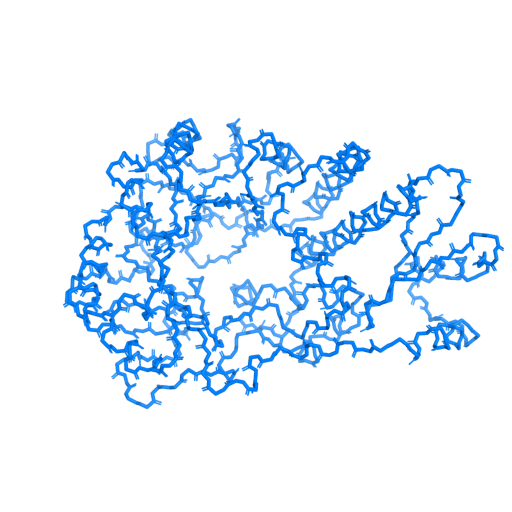 14.530 1.00 59.03 438 GLN A O 1
ATOM 3514 N N . CYS A 1 439 ? -30.585 -4.595 14.158 1.00 53.22 439 CYS A N 1
ATOM 3515 C CA . CYS A 1 439 ? -31.815 -3.790 14.111 1.00 53.22 439 CYS A CA 1
ATOM 3516 C C . CYS A 1 439 ? -32.654 -3.974 12.829 1.00 53.22 439 CYS A C 1
ATOM 3518 O O . CYS A 1 439 ? -33.767 -3.458 12.760 1.00 53.22 439 CYS A O 1
ATOM 3520 N N . GLY A 1 440 ? -32.113 -4.632 11.799 1.00 48.69 440 GLY A N 1
ATOM 3521 C CA . GLY A 1 440 ? -32.776 -4.836 10.506 1.00 48.69 440 GLY A CA 1
ATOM 3522 C C . GLY A 1 440 ? -33.531 -6.162 10.359 1.00 48.69 440 GLY A C 1
ATOM 3523 O O . GLY A 1 440 ? -34.039 -6.415 9.267 1.00 48.69 440 GLY A O 1
ATOM 3524 N N . ASN A 1 441 ? -33.570 -6.994 11.408 1.00 36.78 441 ASN A N 1
ATOM 3525 C CA . ASN A 1 441 ? -34.296 -8.270 11.446 1.00 36.78 441 ASN A CA 1
ATOM 3526 C C . ASN A 1 441 ? -35.610 -8.161 12.216 1.00 36.78 441 ASN A C 1
ATOM 3528 O O . ASN A 1 441 ? -35.575 -7.646 13.356 1.00 36.78 441 ASN A O 1
#

Radius of gyration: 23.22 Å; Cα contacts (8 Å, |Δi|>4): 756; chains: 1; bounding box: 58×50×68 Å

InterPro domains:
  IPR007197 Radical SAM [PF04055] (85-229)
  IPR007197 Radical SAM [PS51918] (76-303)
  IPR007197 Radical SAM [SFLDS00029] (81-424)
  IPR007197 Radical SAM [SFLDS00029] (82-435)
  IPR013785 Aldolase-type TIM barrel [G3DSA:3.20.20.70] (80-434)
  IPR017896 4Fe-4S ferredoxin-type, iron-sulphur binding domain [PS51379] (372-406)
  IPR023867 Anaerobic sulphatase maturase, radical SAM [PTHR43273] (80-407)
  IPR023867 Anaerobic sulphatase maturase, radical SAM [SFLDG01384] (82-435)
  IPR023885 4Fe4S-binding SPASM domain [TIGR04085] (327-416)
  IPR058240 Radical SAM superfamily [SSF102114] (76-396)

Foldseek 3Di:
DWAADDDPDFRKIWDQFQPLRDTHIGHCVVCVVVVVQVVVCVVPVDDDDPVSVVVCCVVRVPPDRPAPPVCLAVDPADAFEEEEQQALDAQWDQQLDLQHDDPPFFDFDHADLVLLLVVVVLCCVQRPPAAYEYEYHGRASVVPVVSVVSNQVSCVVVVNLRRYAYEYEHCQLNDDLVVLLVCLVSVYEYEHEDAAADDPQGRGAGPVRHHCRVSNVVSVVSNVVSVHQYEYEHEQFQPDLCLLVRQVRVQVVVHAYEYDYRADAPRRNDRNRHDHDVVSLVSLLVSLVVVLVVLLVCLLVVHDRRHPVLVVVLVCSVSVHQAFWDDCQQARYWYAGSQQFIASDSRCPRDPVRGPDGSPDPPDHGHPVRDLTHTQVLAPPCLVPDSCCRVQVQHDSSNVCRPPNDNNYHDPPRVVSSSVSVSSSSVSSSSSNVVSVVVVD

Organism: NCBI:txid386414

pLDDT: mean 86.56, std 15.05, range [36.78, 98.75]

Solvent-accessible surface area (backbone atoms only — not comparable to full-atom values): 24051 Å² total; per-residue (Å²): 91,83,40,82,58,89,69,83,96,58,75,30,33,32,41,43,41,40,89,66,47,44,77,42,84,38,48,49,78,86,35,40,69,60,50,54,50,53,54,52,28,74,78,62,77,56,80,79,53,70,68,56,49,49,54,50,43,67,72,47,73,77,55,79,77,38,71,56,55,70,61,74,83,76,48,97,67,68,61,36,35,39,35,33,46,49,26,40,55,50,73,52,60,43,44,67,39,56,52,36,55,50,94,94,52,64,75,71,60,58,54,49,70,70,44,48,56,54,47,52,56,48,51,54,66,73,41,70,92,39,43,32,36,40,29,41,21,37,33,27,30,71,83,45,45,67,57,56,52,50,51,54,52,50,38,48,75,69,73,41,51,88,43,49,45,44,30,36,49,33,63,42,72,80,65,45,69,72,56,34,50,53,34,40,80,61,64,33,46,35,37,35,46,50,66,49,72,89,53,94,74,56,54,61,17,33,75,86,68,46,75,38,49,72,54,30,55,57,35,50,54,51,32,57,78,51,68,42,57,60,34,39,39,23,59,45,42,39,78,53,85,55,59,40,58,30,54,53,52,43,49,73,67,70,44,42,27,44,80,43,73,45,55,52,42,95,47,29,76,38,57,68,42,30,50,59,41,71,68,38,37,52,52,50,50,55,24,50,55,54,48,50,54,52,50,51,54,36,50,74,70,70,49,88,81,32,56,50,59,52,62,57,50,44,52,36,54,75,57,26,41,55,34,48,48,60,57,53,29,21,33,42,28,34,19,43,42,53,88,27,44,27,22,42,37,72,85,46,70,68,41,80,88,51,53,79,48,39,73,83,43,89,84,63,75,88,34,68,92,50,45,54,42,47,46,42,90,62,32,40,69,71,48,59,69,31,64,53,29,45,77,44,16,62,50,65,35,68,48,26,36,59,74,72,69,40,53,38,48,70,55,58,70,38,55,44,49,41,53,49,49,52,50,50,47,53,52,53,54,45,52,51,52,53,52,53,59,61,75,72,110

Sequence (441 aa):
MILPKYIDGDLSSYLYEGETMALLELDAKEDEALINELVSIEDSSGNLTQDTSELLSDNIKDLPLNSYTNQIEKTKVLPLSVILPITSSCNLKCPYCFAQTTEGKFSFKNYSDSDIEKLIQRLYKINQGATTLLIFFGGEPLLNFNLIRNTVNYINSKGLKDNFCYSITTNGTLLSHEIADFFKENDFAVLLSMDGYENEFNYRKFRNGKSSVSRVLGNIELLKAHEVSFEIRATITSDNPYIYETYRFFEELKIPYTLAFAYPSDNTSNQTLTTYSNESIERVRCSMAKLLLDYKDTLKKGEKIYNNVLTSQFSLFEYRMIRERICSGGVNYYTVLADGSIFKCAHLMNNKADIIGNIYDDNFHFGANLAIAPNINELEEKCQRCWAKHICSGGCPAQKLSLSRKVEQSLPEANCGIEKILSEFYLKVYTLFKQTRQCGN